Protein 4Q0W (pdb70)

Secondary structure (DSSP, 8-state):
--TTHHHHHGGG-EEEEGGGGTT-EEEEE-TTHHHHHHHH-B---BPTTHHHHHHHHHHHHHHHTT-EEEEEE--PPPHHHHHHHHHHHHHHHHHH-----HHHHHHHHHHHHHTT--EEE-SS-HHHHHHHHHHTTS-SEEE---THHHHTT--EEEESTTSSSSEEEEEEHHHHHHHH---HHHHHHHHHHH-BTTB---TT--HHHHHHHHHHHSSHHHHHHHHHHHHH-GGGGTT--HHHHHHHHHHHHTT----TTSS-HHHHHHHHS-------PPP------HHHHHHHHHHHH---HHHHHHHHHHH-/--TTHHHHHGGG-EEEEGGGGTT-EEEEE-TTHHHHT----HHHHHHHHHHHHHHHTT-EEEEEE--PPPHHHHHHHHTT-----HHHHHHHHHHHHHHHHHHTT--EEE-SS-HHHHHHHHHHTTS-SEEE---THHHHTT--SEEESTTSSSSEEEEE-HHHHHHHH---HHHHHHHHHHH-BTTB---TT--HHHHHHHHHHHSSHHHHHHHHHHH-----HHHHHHHHHHHHTT----TTSS-HHHHHHHHS-------PPP------HHHHHHHHHHHH---HHHHHHHHGGG---

Sequence (617 aa):
GVHSFWDIAGPTARPVRLESSLEDKKRMAVDASIWIYQFLKAVRDQNAVKNSHITTGFFRRICKLLYFGIRPVFVFDGGVPVLKRETIRQRKERRQGKREDEVTMDMIKEVQELLSRFGIPYITAPMEAEAQCAELLQLNLVDGIITDDSDVFLFGGTKIYKNMFHEKNYVEFYDAESILKLLGLDRKNMIELAQLLGSDYTNGLKGMGPVSSIEVIAEFGNLKNFKDWYNNGQFDKRKQETENKFEKDLRKKKLVNNEIILDDDFPSVMVYDAYMRPEVDHDTTPFVWGVPDLDMLRSFMKTQLGWPHEKSDEILIPLIGVHHSFWDIAGPTARRPVRLESLEDKRMAVDASIWIYQFLVKNSHITTGFFRRICKLLYFGIRPVVFVFDGGVPVLKRETIRQRKEKRDSDEVTMDMIKEVQELLSSRFGIPYITAPMEAEAQCAELLQLNLVDGIITDDSDVFLFGGTKIYKNMFHEKNYVEFYDAESILKLLGLDRKNMIELAQLLGSDYTNGLKGMGPVSSIEVIAEFGNLKNFKDWYNNGQETENKFEKDLRKKLVNNEIILDDDFPSVMVYDDAYMRPEVDHDTTPFVWGVPDLDMLRSFMKTQLGWPHEKSDEILIPLIRD

B-factor: mean 31.98, std 15.12, range [9.54, 102.6]

Organism: Saccharomyces cerevisiae (strain ATCC 204508 / S288c) (NCBI:txid559292)

Solvent-accessible surface area: 31614 Å² total; per-residue (Å²): 34,6,131,25,1,44,104,16,0,24,109,9,26,168,96,35,132,6,102,70,2,110,86,74,45,0,0,0,13,2,33,109,13,11,106,69,25,8,96,81,34,102,86,210,77,40,66,82,47,6,3,0,63,8,0,6,108,38,0,14,41,0,40,151,32,28,2,94,0,0,0,0,12,57,34,30,88,20,86,35,42,125,54,7,48,122,92,104,130,114,183,159,116,58,145,125,192,90,69,63,64,167,99,43,61,71,44,0,23,69,0,0,60,47,2,16,7,22,83,43,78,1,49,48,7,0,11,2,1,0,3,29,4,24,82,55,102,12,0,45,0,0,6,7,80,46,3,2,0,2,0,10,20,1,56,52,0,14,34,26,3,39,90,161,111,90,78,0,38,44,5,28,26,80,31,0,85,154,120,62,49,8,63,73,80,25,5,0,8,0,0,8,1,16,6,5,26,6,21,69,21,28,146,32,11,29,40,107,21,0,55,76,1,12,79,101,24,42,44,0,103,70,0,25,49,37,11,55,78,2,80,183,42,65,139,118,60,94,125,28,85,153,52,36,47,69,13,11,121,75,0,61,109,24,149,17,141,6,80,141,93,18,41,10,107,120,6,80,46,20,1,70,172,30,106,16,70,118,79,88,89,104,38,86,67,44,114,24,63,36,97,85,0,63,41,10,0,103,110,42,46,50,37,71,77,77,91,0,23,137,66,0,97,102,42,96,32,5,101,50,1,50,100,16,0,26,109,10,28,145,84,17,152,8,87,62,2,114,89,69,43,0,0,0,15,1,15,85,12,8,124,108,37,148,149,83,48,37,9,0,57,9,0,7,123,43,0,10,29,0,30,107,62,29,4,92,0,0,0,0,10,60,30,35,61,22,78,52,53,142,79,14,99,143,84,79,94,157,159,130,77,91,108,81,50,34,132,39,18,51,110,42,0,26,70,0,0,60,47,2,16,6,25,84,44,85,2,57,54,8,0,10,1,2,0,5,31,4,23,80,54,103,9,0,44,0,0,5,8,78,39,2,3,0,2,0,10,36,3,36,98,0,10,31,15,2,45,82,154,90,84,88,2,40,24,5,24,41,114,31,0,86,138,116,62,49,7,69,68,100,24,7,0,6,0,0,9,0,15,0,4,32,5,22,90,21,26,60,43,12,27,38,110,21,0,53,76,1,13,86,87,20,41,55,0,44,73,0,33,71,38,9,72,122,49,121,148,106,53,76,81,58,30,49,104,10,29,152,60,0,80,57,50,85,19,111,5,84,144,111,20,48,26,99,118,7,74,48,23,0,66,130,26,119,19,71,116,79,91,89,96,38,122,58,44,115,19,63,33,96,84,0,64,43,9,0,106,108,41,43,51,35,65,79,95,96,0,21,142,50,0,91,92,30,61,90,192

Nearest PDB structures (foldseek):
  4q0w-assembly1_B  TM=1.003E+00  e=3.981E-58  Saccharomyces cerevisiae S288C
  4q0z-assembly2_E  TM=9.589E-01  e=7.568E-49  Saccharomyces cerevisiae S288C
  4q10-assembly1_B  TM=9.599E-01  e=3.768E-48  Saccharomyces cerevisiae S288C
  4q0r-assembly2_B  TM=9.798E-01  e=1.067E-45  Saccharomyces cerevisiae S288C
  6tur-assembly1_AAA  TM=8.856E-01  e=1.796E-29  Homo sapiens

GO terms:
  GO:0000014 single-stranded DNA endonuclease activity (F, IDA)
  GO:0000112 nucleotide-excision repair factor 3 complex (C, IDA)
  GO:0006289 nucleotide-excision repair (P, IDA)
  GO:0006366 transcription by RNA polymerase II (P, IGI)
  GO:0006289 nucleotide-excision repair (P, IMP)
  GO:0005515 protein binding (F, IPI)

InterPro domains:
  IPR001044 XPG/Rad2 endonuclease, eukaryotes [PR00066] (54-77)
  IPR001044 XPG/Rad2 endonuclease, eukaryotes [PR00066] (219-244)
  IPR001044 XPG/Rad2 endonuclease, eukaryotes [TIGR00600] (1-1029)
  IPR006084 XPG/Rad2 endonuclease [PR00853] (24-38)
  IPR006084 XPG/Rad2 endonuclease [PR00853] (72-91)
  IPR006084 XPG/Rad2 endonuclease [PR00853] (779-796)
  IPR006084 XPG/Rad2 endonuclease [PR00853] (800-820)
  IPR006084 XPG/Rad2 endonuclease [PR00853] (854-869)
  IPR006085 XPG, N-terminal [PF00752] (1-97)
  IPR006085 XPG, N-terminal [SM00485] (1-98)
  IPR006086 XPG-I domain [PF00867] (783-864)
  IPR006086 XPG-I domain [SM00484] (780-849)
  IPR008918 Helix-hairpin-helix motif, class 2 [SM00279] (851-884)
  IPR019974 XPG conserved site [PS00841] (70-84)
  IPR019974 XPG conserved site [PS00842] (783-797)
  IPR029060 PIN-like domain superfamily [SSF88723] (2-864)
  IPR036279 5'-3' exonuclease, C-terminal domain superfamily [SSF47807] (849-1003)

Radius of gyration: 34.09 Å; Cα contacts (8 Å, |Δi|>4): 948; chains: 2; bounding box: 60×48×106 Å

Foldseek 3Di:
DFFCVCVLQVVLWDWAFLLVCAPFEEEEECACLQQCQQVVDDDCHGDALSSVVRLVVLVLSCLVSNYQYEYEYFAAADPLLVVAVVVVVVVVVVVPVSDDDPVSVVLSVVLCVLQQHHYDYWNGHRLLQRQLCVVLVLGVAYEDQDPLNVLSPRAWYWHPSPPPDRITIIGGQVSCCVVLVAHNQNVLQLCQQRPDSRHHHAPPRDPVNSSVLCVVQVGFVSVLCLQVVCVPVVVSVVPDDPNSVVVSVVCVVSVHDADPCTPPVVSSCCSHPPRGDNDSDHDDGDHNNLVVSQVSCCVRPVDHSVNVCVSCVVSD/DQFCVCVVQVVLWDWDFLLVQAQFEEEEECACQCVVQPLPLSSQVSLVVLVLLCLVSRYQYEYEYFAAEDPLLVVLVVVVVCVDDPVRVVVVSVVLSVVLCVLQQHHYDYWNHHRLLQSQLCVVLVLGVAYEDQDPLNVLSVHAQYWYPSPPPDRITITGGQVSCCVPLVDHSVLVLQLSQQRPDSRHHHAPPRHPVNSSVLCVVQVGFVSVLCLQVVVCDPDDPSSVVVNVVCVVRVPDQDPCVPPPVSSCCSHPPRGDNDNPRDDGDHNNLVVSLVSCCVRPVDHSVNSCVSCVVSDDD

Structure (mmCIF, N/CA/C/O backbone):
data_4Q0W
#
_entry.id   4Q0W
#
_cell.length_a   126.641
_cell.length_b   76.813
_cell.length_c   108.192
_cell.angle_alpha   90.00
_cell.angle_beta   90.00
_cell.angle_gamma   90.00
#
_symmetry.space_group_name_H-M   'P 21 21 2'
#
loop_
_entity.id
_entity.type
_entity.pdbx_description
1 polymer 'DNA repair protein RAD2'
2 polymer "DNA (5'-D(*TP*TP*TP*GP*AP*TP*CP*CP*GP*TP*CP*CP*AP*CP*CP*TP*TP*T)-3')"
3 polymer "DNA (5'-D(*TP*TP*AP*GP*GP*TP*GP*GP*AP*CP*GP*GP*AP*TP*CP*AP*TP*T)-3')"
4 non-polymer 'CALCIUM ION'
5 non-polymer 'POTASSIUM ION'
6 water water
#
loop_
_atom_site.group_PDB
_atom_site.id
_atom_site.type_symbol
_atom_site.label_atom_id
_atom_site.label_alt_id
_atom_site.label_comp_id
_atom_site.label_asym_id
_atom_site.label_entity_id
_atom_site.label_seq_id
_atom_site.pdbx_PDB_ins_code
_atom_site.Cartn_x
_atom_site.Cartn_y
_atom_site.Cartn_z
_atom_site.occupancy
_atom_site.B_iso_or_equiv
_atom_site.auth_seq_id
_atom_site.auth_comp_id
_atom_site.auth_asym_id
_atom_site.auth_atom_id
_atom_site.pdbx_PDB_model_num
ATOM 1 N N . GLY A 1 1 ? -20.213 23.440 -27.676 1.00 29.46 2 GLY A N 1
ATOM 2 C CA . GLY A 1 1 ? -19.923 24.471 -26.698 1.00 22.12 2 GLY A CA 1
ATOM 3 C C . GLY A 1 1 ? -19.579 23.923 -25.329 1.00 24.06 2 GLY A C 1
ATOM 4 O O . GLY A 1 1 ? -19.707 22.723 -25.069 1.00 20.17 2 GLY A O 1
ATOM 5 N N . VAL A 1 2 ? -19.130 24.810 -24.450 1.00 19.74 3 VAL A N 1
ATOM 6 C CA . VAL A 1 2 ? -18.884 24.440 -23.073 1.00 17.28 3 VAL A CA 1
ATOM 7 C C . VAL A 1 2 ? -20.105 24.827 -22.237 1.00 20.69 3 VAL A C 1
ATOM 8 O O . VAL A 1 2 ? -20.555 25.984 -22.264 1.00 18.12 3 VAL A O 1
ATOM 12 N N . HIS A 1 3 ? -20.633 23.869 -21.484 1.00 15.42 4 HIS A N 1
ATOM 13 C CA . HIS A 1 3 ? -21.863 24.106 -20.727 1.00 22.60 4 HIS A CA 1
ATOM 14 C C . HIS A 1 3 ? -21.729 25.265 -19.732 1.00 23.03 4 HIS A C 1
ATOM 15 O O . HIS A 1 3 ? -20.777 25.294 -18.945 1.00 19.24 4 HIS A O 1
ATOM 22 N N . SER A 1 4 ? -22.675 26.210 -19.780 1.00 17.98 5 SER A N 1
ATOM 23 C CA . SER A 1 4 ? -22.702 27.375 -18.881 1.00 19.56 5 SER A CA 1
ATOM 24 C C . SER A 1 4 ? -21.606 28.397 -19.158 1.00 19.73 5 SER A C 1
ATOM 25 O O . SER A 1 4 ? -21.477 29.392 -18.430 1.00 21.25 5 SER A O 1
ATOM 28 N N . PHE A 1 5 ? -20.800 28.166 -20.181 1.00 14.97 6 PHE A N 1
ATOM 29 C CA . PHE A 1 5 ? -19.681 29.060 -20.407 1.00 21.51 6 PHE A CA 1
ATOM 30 C C . PHE A 1 5 ? -20.099 30.501 -20.720 1.00 26.50 6 PHE A C 1
ATOM 31 O O . PHE A 1 5 ? -19.423 31.449 -20.312 1.00 24.44 6 PHE A O 1
ATOM 39 N N . TRP A 1 6 ? -21.199 30.667 -21.449 1.00 20.08 7 TRP A N 1
ATOM 40 C CA . TRP A 1 6 ? -21.658 32.009 -21.786 1.00 25.40 7 TRP A CA 1
ATOM 41 C C . TRP A 1 6 ? -22.122 32.746 -20.533 1.00 21.42 7 TRP A C 1
ATOM 42 O O . TRP A 1 6 ? -22.042 33.968 -20.472 1.00 24.44 7 TRP A O 1
ATOM 53 N N . ASP A 1 7 ? -22.582 32.000 -19.529 1.00 22.29 8 ASP A N 1
ATOM 54 C CA . ASP A 1 7 ? -22.925 32.594 -18.237 1.00 26.91 8 ASP A CA 1
ATOM 55 C C . ASP A 1 7 ? -21.685 33.191 -17.586 1.00 30.23 8 ASP A C 1
ATOM 56 O O . ASP A 1 7 ? -21.751 34.222 -16.912 1.00 29.87 8 ASP A O 1
ATOM 61 N N . ILE A 1 8 ? -20.548 32.536 -17.795 1.00 20.38 9 ILE A N 1
ATOM 62 C CA . ILE A 1 8 ? -19.293 33.010 -17.228 1.00 24.42 9 ILE A CA 1
ATOM 63 C C . ILE A 1 8 ? -18.709 34.163 -18.055 1.00 23.81 9 ILE A C 1
ATOM 64 O O . ILE A 1 8 ? -18.204 35.132 -17.496 1.00 21.15 9 ILE A O 1
ATOM 69 N N . ALA A 1 9 ? -18.788 34.070 -19.381 1.00 19.90 10 ALA A N 1
ATOM 70 C CA . ALA A 1 9 ? -18.181 35.096 -20.241 1.00 22.17 10 ALA A CA 1
ATOM 71 C C . ALA A 1 9 ? -19.083 36.320 -20.463 1.00 17.00 10 ALA A C 1
ATOM 72 O O . ALA A 1 9 ? -18.594 37.409 -20.795 1.00 15.38 10 ALA A O 1
ATOM 74 N N . GLY A 1 10 ? -20.391 36.122 -20.284 1.00 23.22 11 GLY A N 1
ATOM 75 C CA . GLY A 1 10 ? -21.402 37.149 -20.510 1.00 23.04 11 GLY A CA 1
ATOM 76 C C . GLY A 1 10 ? -21.051 38.563 -20.079 1.00 26.54 11 GLY A C 1
ATOM 77 O O . GLY A 1 10 ? -21.065 39.475 -20.909 1.00 29.14 11 GLY A O 1
ATOM 78 N N . PRO A 1 11 ? -20.707 38.757 -18.789 1.00 30.23 12 PRO A N 1
ATOM 79 C CA . PRO A 1 11 ? -20.451 40.124 -18.321 1.00 25.38 12 PRO A CA 1
ATOM 80 C C . PRO A 1 11 ? -19.269 40.796 -18.994 1.00 26.10 12 PRO A C 1
ATOM 81 O O . PRO A 1 11 ? -19.096 41.991 -18.783 1.00 25.86 12 PRO A O 1
ATOM 85 N N . THR A 1 12 ? -18.485 40.081 -19.800 1.00 19.46 13 THR A N 1
ATOM 86 C CA . THR A 1 12 ? -17.410 40.760 -20.523 1.00 19.28 13 THR A CA 1
ATOM 87 C C . THR A 1 12 ? -17.858 41.188 -21.922 1.00 19.12 13 THR A C 1
ATOM 88 O O . THR A 1 12 ? -17.082 41.779 -22.674 1.00 23.24 13 THR A O 1
ATOM 92 N N . ALA A 1 13 ? -19.095 40.857 -22.280 1.00 23.72 14 ALA A N 1
ATOM 93 C CA . ALA A 1 13 ? -19.581 41.143 -23.633 1.00 21.63 14 ALA A CA 1
ATOM 94 C C . ALA A 1 13 ? -19.712 42.644 -23.823 1.00 29.59 14 ALA A C 1
ATOM 95 O O . ALA A 1 13 ? -20.150 43.356 -22.913 1.00 25.04 14 ALA A O 1
ATOM 97 N N . ARG A 1 14 ? -19.359 43.112 -25.013 1.00 29.23 15 ARG A N 1
ATOM 98 C CA . ARG A 1 14 ? -19.550 44.512 -25.367 1.00 29.08 15 ARG A CA 1
ATOM 99 C C . ARG A 1 14 ? -20.458 44.638 -26.589 1.00 31.52 15 ARG A C 1
ATOM 100 O O . ARG A 1 14 ? -20.185 44.047 -27.640 1.00 27.63 15 ARG A O 1
ATOM 108 N N . PRO A 1 15 ? -21.554 45.398 -26.444 1.00 38.43 16 PRO A N 1
ATOM 109 C CA . PRO A 1 15 ? -22.512 45.618 -27.533 1.00 35.53 16 PRO A CA 1
ATOM 110 C C . PRO A 1 15 ? -21.848 46.372 -28.667 1.00 30.38 16 PRO A C 1
ATOM 111 O O . PRO A 1 15 ? -21.171 47.375 -28.435 1.00 32.51 16 PRO A O 1
ATOM 115 N N . VAL A 1 16 ? -22.028 45.883 -29.885 1.00 30.05 17 VAL A N 1
ATOM 116 C CA . VAL A 1 16 ? -21.429 46.506 -31.061 1.00 24.88 17 VAL A CA 1
ATOM 117 C C . VAL A 1 16 ? -22.492 46.663 -32.154 1.00 33.62 17 VAL A C 1
ATOM 118 O O . VAL A 1 16 ? -23.278 45.734 -32.405 1.00 25.85 17 VAL A O 1
ATOM 122 N N . ARG A 1 17 ? -22.528 47.839 -32.784 1.00 32.06 18 ARG A N 1
ATOM 123 C CA . ARG A 1 17 ? -23.504 48.124 -33.845 1.00 32.76 18 ARG A CA 1
ATOM 124 C C . ARG A 1 17 ? -23.162 47.430 -35.157 1.00 24.32 18 ARG A C 1
ATOM 125 O O . ARG A 1 17 ? -22.008 47.458 -35.609 1.00 24.59 18 ARG A O 1
ATOM 133 N N . LEU A 1 18 ? -24.171 46.838 -35.788 1.00 27.25 19 LEU A N 1
ATOM 134 C CA . LEU A 1 18 ? -23.957 46.132 -37.054 1.00 29.57 19 LEU A CA 1
ATOM 135 C C . LEU A 1 18 ? -23.295 47.045 -38.073 1.00 26.92 19 LEU A C 1
ATOM 136 O O . LEU A 1 18 ? -22.444 46.609 -38.846 1.00 28.31 19 LEU A O 1
ATOM 141 N N . GLU A 1 19 ? -23.660 48.326 -38.037 1.00 26.13 20 GLU A N 1
ATOM 142 C CA . GLU A 1 19 ? -23.067 49.343 -38.911 1.00 25.77 20 GLU A CA 1
ATOM 143 C C . GLU A 1 19 ? -21.535 49.452 -38.826 1.00 35.95 20 GLU A C 1
ATOM 144 O O . GLU A 1 19 ? -20.873 49.822 -39.808 1.00 36.81 20 GLU A O 1
ATOM 150 N N . SER A 1 20 ? -20.969 49.128 -37.664 1.00 30.68 21 SER A N 1
ATOM 151 C CA A SER A 1 20 ? -19.530 49.254 -37.437 0.39 34.45 21 SER A CA 1
ATOM 152 C CA B SER A 1 20 ? -19.526 49.278 -37.469 0.61 34.48 21 SER A CA 1
ATOM 153 C C . SER A 1 20 ? -18.722 48.169 -38.145 1.00 36.51 21 SER A C 1
ATOM 154 O O . SER A 1 20 ? -17.511 48.304 -38.344 1.00 34.46 21 SER A O 1
ATOM 159 N N . LEU A 1 21 ? -19.393 47.084 -38.515 1.00 34.59 22 LEU A N 1
ATOM 160 C CA . LEU A 1 21 ? -18.698 45.929 -39.078 1.00 32.34 22 LEU A CA 1
ATOM 161 C C . LEU A 1 21 ? -18.414 46.063 -40.574 1.00 35.61 22 LEU A C 1
ATOM 162 O O . LEU A 1 21 ? -17.932 45.120 -41.212 1.00 27.20 22 LEU A O 1
ATOM 167 N N . GLU A 1 22 ? -18.708 47.239 -41.128 1.00 36.63 23 GLU A N 1
ATOM 168 C CA . GLU A 1 22 ? -18.536 47.471 -42.556 1.00 32.07 23 GLU A CA 1
ATOM 169 C C . GLU A 1 22 ? -17.120 47.146 -43.006 1.00 30.50 23 GLU A C 1
ATOM 170 O O . GLU A 1 22 ? -16.162 47.580 -42.373 1.00 28.81 23 GLU A O 1
ATOM 176 N N . ASP A 1 23 ? -17.015 46.359 -44.082 1.00 24.46 24 ASP A N 1
ATOM 177 C CA . ASP A 1 23 ? -15.740 45.902 -44.657 1.00 26.60 24 ASP A CA 1
ATOM 178 C C . ASP A 1 23 ? -14.971 44.856 -43.842 1.00 31.89 24 ASP A C 1
ATOM 179 O O . ASP A 1 23 ? -13.919 44.379 -44.285 1.00 28.71 24 ASP A O 1
ATOM 184 N N . LYS A 1 24 ? -15.475 44.489 -42.666 1.00 28.53 25 LYS A N 1
ATOM 185 C CA A LYS A 1 24 ? -14.839 43.436 -41.879 0.50 30.86 25 LYS A CA 1
ATOM 186 C CA B LYS A 1 24 ? -14.832 43.435 -41.888 0.50 30.86 25 LYS A CA 1
ATOM 187 C C . LYS A 1 24 ? -14.901 42.101 -42.616 1.00 28.24 25 LYS A C 1
ATOM 188 O O . LYS A 1 24 ? -15.947 41.736 -43.157 1.00 25.00 25 LYS A O 1
ATOM 199 N N . ARG A 1 25 ? -13.777 41.385 -42.646 1.00 22.83 26 ARG A N 1
ATOM 200 C CA . ARG A 1 25 ? -13.765 40.005 -43.129 1.00 24.22 26 ARG A CA 1
ATOM 201 C C . ARG A 1 25 ? -14.179 39.156 -41.932 1.00 26.82 26 ARG A C 1
ATOM 202 O O . ARG A 1 25 ? -13.578 39.268 -40.857 1.00 24.08 26 ARG A O 1
ATOM 210 N N . MET A 1 26 ? -15.204 38.322 -42.097 1.00 19.62 27 MET A N 1
ATOM 211 C CA . MET A 1 26 ? -15.745 37.561 -40.972 1.00 21.20 27 MET A CA 1
ATOM 212 C C . MET A 1 26 ? -15.870 36.083 -41.312 1.00 22.88 27 MET A C 1
ATOM 213 O O . MET A 1 26 ? -16.527 35.720 -42.294 1.00 21.03 27 MET A O 1
ATOM 218 N N . ALA A 1 27 ? -15.238 35.221 -40.520 1.00 18.64 28 ALA A N 1
ATOM 219 C CA . ALA A 1 27 ? -15.463 33.789 -40.688 1.00 16.23 28 ALA A CA 1
ATOM 220 C C . ALA A 1 27 ? -16.865 33.483 -40.176 1.00 19.49 28 ALA A C 1
ATOM 221 O O . ALA A 1 27 ? -17.193 33.792 -39.021 1.00 21.67 28 ALA A O 1
ATOM 223 N N . VAL A 1 28 ? -17.711 32.906 -41.022 1.00 17.05 29 VAL A N 1
ATOM 224 C CA . VAL A 1 28 ? -19.055 32.562 -40.561 1.00 16.32 29 VAL A CA 1
ATOM 225 C C . VAL A 1 28 ? -19.119 31.075 -40.271 1.00 19.79 29 VAL A C 1
ATOM 226 O O . VAL A 1 28 ? -18.894 30.249 -41.166 1.00 17.24 29 VAL A O 1
ATOM 230 N N . ASP A 1 29 ? -19.394 30.738 -39.015 1.00 19.46 30 ASP A N 1
ATOM 231 C CA . ASP A 1 29 ? -19.527 29.337 -38.613 1.00 21.08 30 ASP A CA 1
ATOM 232 C C . ASP A 1 29 ? -20.946 28.900 -38.948 1.00 18.70 30 ASP A C 1
ATOM 233 O O . ASP A 1 29 ? -21.887 29.186 -38.208 1.00 20.65 30 ASP A O 1
ATOM 238 N N . ALA A 1 30 ? -21.108 28.198 -40.064 1.00 19.20 31 ALA A N 1
ATOM 239 C CA . ALA A 1 30 ? -22.449 27.872 -40.526 1.00 19.08 31 ALA A CA 1
ATOM 240 C C . ALA A 1 30 ? -22.753 26.400 -40.321 1.00 23.00 31 ALA A C 1
ATOM 241 O O . ALA A 1 30 ? -23.679 25.869 -40.929 1.00 22.11 31 ALA A O 1
ATOM 243 N N . SER A 1 31 ? -21.976 25.766 -39.443 1.00 22.81 32 SER A N 1
ATOM 244 C CA . SER A 1 31 ? -22.015 24.316 -39.226 1.00 26.01 32 SER A CA 1
ATOM 245 C C . SER A 1 31 ? -23.376 23.738 -38.802 1.00 27.14 32 SER A C 1
ATOM 246 O O . SER A 1 31 ? -23.688 22.591 -39.130 1.00 34.95 32 SER A O 1
ATOM 249 N N . ILE A 1 32 ? -24.179 24.504 -38.068 1.00 21.23 33 ILE A N 1
ATOM 250 C CA . ILE A 1 32 ? -25.471 23.982 -37.612 1.00 29.05 33 ILE A CA 1
ATOM 251 C C . ILE A 1 32 ? -26.686 24.752 -38.150 1.00 29.83 33 ILE A C 1
ATOM 252 O O . ILE A 1 32 ? -27.822 24.505 -37.734 1.00 29.22 33 ILE A O 1
ATOM 257 N N . TRP A 1 33 ? -26.451 25.681 -39.070 1.00 26.90 34 TRP A N 1
ATOM 258 C CA . TRP A 1 33 ? -27.543 26.466 -39.653 1.00 23.88 34 TRP A CA 1
ATOM 259 C C . TRP A 1 33 ? -28.641 25.600 -40.294 1.00 22.85 34 TRP A C 1
ATOM 260 O O . TRP A 1 33 ? -29.836 25.822 -40.060 1.00 19.84 34 TRP A O 1
ATOM 271 N N . ILE A 1 34 ? -28.247 24.620 -41.103 1.00 20.93 35 ILE A N 1
ATOM 272 C CA . ILE A 1 34 ? -29.257 23.834 -41.823 1.00 30.95 35 ILE A CA 1
ATOM 273 C C . ILE A 1 34 ? -30.186 23.131 -40.839 1.00 35.62 35 ILE A C 1
ATOM 274 O O . ILE A 1 34 ? -31.409 23.298 -40.906 1.00 30.86 35 ILE A O 1
ATOM 279 N N . TYR A 1 35 ? -29.600 22.375 -39.911 1.00 30.42 36 TYR A N 1
ATOM 280 C CA . TYR A 1 35 ? -30.381 21.630 -38.931 1.00 37.69 36 TYR A CA 1
ATOM 281 C C . TYR A 1 35 ? -31.258 22.569 -38.130 1.00 37.61 36 TYR A C 1
ATOM 282 O O . TYR A 1 35 ? -32.403 22.247 -37.808 1.00 40.48 36 TYR A O 1
ATOM 291 N N . GLN A 1 36 ? -30.711 23.741 -37.830 1.00 33.50 37 GLN A N 1
ATOM 292 C CA . GLN A 1 36 ? -31.413 24.758 -37.066 1.00 33.73 37 GLN A CA 1
ATOM 293 C C . GLN A 1 36 ? -32.647 25.288 -37.805 1.00 39.87 37 GLN A C 1
ATOM 294 O O . GLN A 1 36 ? -33.715 25.447 -37.211 1.00 43.16 37 GLN A O 1
ATOM 300 N N . PHE A 1 37 ? -32.497 25.563 -39.097 1.00 33.82 38 PHE A N 1
ATOM 301 C CA . PHE A 1 37 ? -33.612 26.050 -39.903 1.00 34.77 38 PHE A CA 1
ATOM 302 C C . PHE A 1 37 ? -34.683 24.973 -40.068 1.00 39.85 38 PHE A C 1
ATOM 303 O O . PHE A 1 37 ? -35.878 25.271 -40.088 1.00 43.28 38 PHE A O 1
ATOM 311 N N . LEU A 1 38 ? -34.241 23.724 -40.193 1.00 42.21 39 LEU A N 1
ATOM 312 C CA . LEU A 1 38 ? -35.140 22.570 -40.224 1.00 49.73 39 LEU A CA 1
ATOM 313 C C . LEU A 1 38 ? -36.044 22.523 -38.998 1.00 52.27 39 LEU A C 1
ATOM 314 O O . LEU A 1 38 ? -37.250 22.307 -39.117 1.00 57.89 39 LEU A O 1
ATOM 319 N N . LYS A 1 39 ? -35.454 22.728 -37.823 1.00 49.52 40 LYS A N 1
ATOM 320 C CA . LYS A 1 39 ? -36.185 22.621 -36.565 1.00 52.43 40 LYS A CA 1
ATOM 321 C C . LYS A 1 39 ? -36.937 23.897 -36.196 1.00 56.47 40 LYS A C 1
ATOM 322 O O . LYS A 1 39 ? -37.967 23.843 -35.523 1.00 56.72 40 LYS A O 1
ATOM 328 N N . ALA A 1 40 ? -36.426 25.042 -36.638 1.00 47.61 41 ALA A N 1
ATOM 329 C CA . ALA A 1 40 ? -37.007 26.328 -36.257 1.00 54.48 41 ALA A CA 1
ATOM 330 C C . ALA A 1 40 ? -38.167 26.757 -37.152 1.00 62.06 41 ALA A C 1
ATOM 331 O O . ALA A 1 40 ? -38.960 27.620 -36.768 1.00 62.40 41 ALA A O 1
ATOM 333 N N . VAL A 1 41 ? -38.255 26.166 -38.341 1.00 68.36 42 VAL A N 1
ATOM 334 C CA . VAL A 1 41 ? -39.268 26.563 -39.321 1.00 74.57 42 VAL A CA 1
ATOM 335 C C . VAL A 1 41 ? -40.165 25.392 -39.731 1.00 75.59 42 VAL A C 1
ATOM 336 O O . VAL A 1 41 ? -39.734 24.490 -40.462 1.00 73.00 42 VAL A O 1
ATOM 338 N N . ARG A 1 42 ? -41.415 25.423 -39.266 1.00 76.04 43 ARG A N 1
ATOM 339 C CA . ARG A 1 42 ? -42.393 24.378 -39.580 1.00 81.11 43 ARG A CA 1
ATOM 340 C C . ARG A 1 42 ? -43.811 24.905 -39.818 1.00 83.34 43 ARG A C 1
ATOM 341 O O . ARG A 1 42 ? -44.110 26.070 -39.544 1.00 82.68 43 ARG A O 1
ATOM 349 N N . ASP A 1 43 ? -44.676 24.027 -40.324 1.00 87.23 44 ASP A N 1
ATOM 350 C CA . ASP A 1 43 ? -46.050 24.379 -40.683 1.00 90.83 44 ASP A CA 1
ATOM 351 C C . ASP A 1 43 ? -47.038 24.139 -39.538 1.00 93.92 44 ASP A C 1
ATOM 352 O O . ASP A 1 43 ? -47.014 24.836 -38.520 1.00 85.43 44 ASP A O 1
ATOM 357 N N . GLN A 1 44 ? -47.910 23.152 -39.730 1.00 100.93 45 GLN A N 1
ATOM 358 C CA . GLN A 1 44 ? -48.871 22.728 -38.718 1.00 102.60 45 GLN A CA 1
ATOM 359 C C . GLN A 1 44 ? -48.976 21.206 -38.676 1.00 96.70 45 GLN A C 1
ATOM 360 O O . GLN A 1 44 ? -49.498 20.584 -39.602 1.00 92.03 45 GLN A O 1
ATOM 366 N N . ASN A 1 47 ? -44.489 20.211 -38.967 1.00 84.98 48 ASN A N 1
ATOM 367 C CA . ASN A 1 47 ? -43.558 19.581 -39.900 1.00 85.80 48 ASN A CA 1
ATOM 368 C C . ASN A 1 47 ? -42.749 20.610 -40.691 1.00 84.86 48 ASN A C 1
ATOM 369 O O . ASN A 1 47 ? -43.253 21.680 -41.024 1.00 83.77 48 ASN A O 1
ATOM 371 N N . ALA A 1 48 ? -41.497 20.274 -40.990 1.00 83.64 49 ALA A N 1
ATOM 372 C CA . ALA A 1 48 ? -40.568 21.189 -41.658 1.00 77.47 49 ALA A CA 1
ATOM 373 C C . ALA A 1 48 ? -41.120 21.784 -42.956 1.00 79.21 49 ALA A C 1
ATOM 374 O O . ALA A 1 48 ? -41.544 21.045 -43.846 1.00 86.70 49 ALA A O 1
ATOM 376 N N . VAL A 1 49 ? -41.124 23.114 -43.061 1.00 74.99 50 VAL A N 1
ATOM 377 C CA . VAL A 1 49 ? -41.472 23.769 -44.326 1.00 71.05 50 VAL A CA 1
ATOM 378 C C . VAL A 1 49 ? -40.354 23.543 -45.349 1.00 62.95 50 VAL A C 1
ATOM 379 O O . VAL A 1 49 ? -39.176 23.475 -44.983 1.00 62.35 50 VAL A O 1
ATOM 383 N N . LYS A 1 50 ? -40.737 23.399 -46.619 1.00 59.51 51 LYS A N 1
ATOM 384 C CA . LYS A 1 50 ? -39.807 23.052 -47.697 1.00 59.49 51 LYS A CA 1
ATOM 385 C C . LYS A 1 50 ? -38.701 24.084 -47.948 1.00 47.33 51 LYS A C 1
ATOM 386 O O . LYS A 1 50 ? -38.953 25.294 -47.976 1.00 44.57 51 LYS A O 1
ATOM 388 N N . ASN A 1 51 ? -37.482 23.578 -48.132 1.00 38.92 52 ASN A N 1
ATOM 389 C CA . ASN A 1 51 ? -36.312 24.393 -48.446 1.00 40.22 52 ASN A CA 1
ATOM 390 C C . ASN A 1 51 ? -36.052 25.565 -47.485 1.00 31.51 52 ASN A C 1
ATOM 391 O O . ASN A 1 51 ? -35.494 26.590 -47.879 1.00 32.67 52 ASN A O 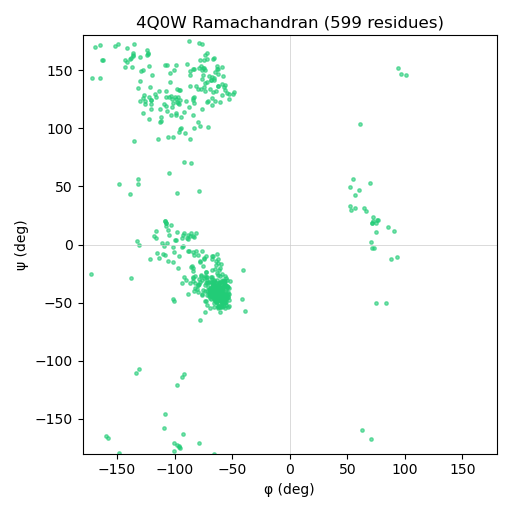1
ATOM 396 N N . SER A 1 52 ? -36.448 25.402 -46.227 1.00 32.35 53 SER A N 1
ATOM 397 C CA . SER A 1 52 ? -36.211 26.414 -45.198 1.00 29.78 53 SER A CA 1
ATOM 398 C C . SER A 1 52 ? -34.722 26.705 -45.029 1.00 28.16 53 SER A C 1
ATOM 399 O O . SER A 1 52 ? -34.340 27.791 -44.578 1.00 28.74 53 SER A O 1
ATOM 402 N N . HIS A 1 53 ? -33.882 25.733 -45.378 1.00 22.81 54 HIS A N 1
ATOM 403 C CA . HIS A 1 53 ? -32.441 25.954 -45.348 1.00 29.95 54 HIS A CA 1
ATOM 404 C C . HIS A 1 53 ? -32.020 26.997 -46.385 1.00 29.30 54 HIS A C 1
ATOM 405 O O . HIS A 1 53 ? -31.074 27.758 -46.159 1.00 25.86 54 HIS A O 1
ATOM 412 N N . ILE A 1 54 ? -32.717 27.027 -47.520 1.00 27.92 55 ILE A N 1
ATOM 413 C CA . ILE A 1 54 ? -32.433 28.023 -48.550 1.00 27.03 55 ILE A CA 1
ATOM 414 C C . ILE A 1 54 ? -32.925 29.392 -48.100 1.00 23.21 55 ILE A C 1
ATOM 415 O O . ILE A 1 54 ? -32.193 30.376 -48.177 1.00 22.27 55 ILE A O 1
ATOM 420 N N . THR A 1 55 ? -34.169 29.446 -47.632 1.00 20.57 56 THR A N 1
ATOM 421 C CA A THR A 1 55 ? -34.747 30.683 -47.127 0.24 25.53 56 THR A CA 1
ATOM 422 C CA B THR A 1 55 ? -34.749 30.686 -47.133 0.76 25.44 56 THR A CA 1
ATOM 423 C C . THR A 1 55 ? -33.885 31.252 -46.001 1.00 29.10 56 THR A C 1
ATOM 424 O O . THR A 1 55 ? -33.574 32.446 -45.978 1.00 23.51 56 THR A O 1
ATOM 431 N N . GLY A 1 56 ? -33.488 30.378 -45.077 1.00 28.46 57 GLY A N 1
ATOM 432 C CA . GLY A 1 56 ? -32.689 30.767 -43.926 1.00 28.01 57 GLY A CA 1
ATOM 433 C C . GLY A 1 56 ? -31.337 31.321 -44.324 1.00 19.78 57 GLY A C 1
ATOM 434 O O . GLY A 1 56 ? -30.970 32.418 -43.906 1.00 22.16 57 GLY A O 1
ATOM 435 N N . PHE A 1 57 ? -30.589 30.563 -45.124 1.00 20.45 58 PHE A N 1
ATOM 436 C CA . PHE A 1 57 ? -29.289 31.027 -45.591 1.00 23.51 58 PHE A CA 1
ATOM 437 C C . PHE A 1 57 ? -29.403 32.337 -46.361 1.00 27.15 58 PHE A C 1
ATOM 438 O O . PHE A 1 57 ? -28.605 33.254 -46.131 1.00 19.07 58 PHE A O 1
ATOM 446 N N . PHE A 1 58 ? -30.389 32.433 -47.259 1.00 20.19 59 PHE A N 1
ATOM 447 C CA . PHE A 1 58 ? -30.543 33.641 -48.077 1.00 24.21 59 PHE A CA 1
ATOM 448 C C . PHE A 1 58 ? -30.714 34.904 -47.215 1.00 18.12 59 PHE A C 1
ATOM 449 O O . PHE A 1 58 ? -30.063 35.924 -47.450 1.00 22.79 59 PHE A O 1
ATOM 457 N N . ARG A 1 59 ? -31.598 34.824 -46.229 1.00 21.78 60 ARG A N 1
ATOM 458 C CA . ARG A 1 59 ? -31.872 35.941 -45.336 1.00 23.61 60 ARG A CA 1
ATOM 459 C C . ARG A 1 59 ? -30.642 36.378 -44.522 1.00 27.84 60 ARG A C 1
ATOM 460 O O . ARG A 1 59 ? -30.402 37.581 -44.320 1.00 23.13 60 ARG A O 1
ATOM 464 N N . ARG A 1 60 ? -29.869 35.408 -44.041 1.00 22.05 61 ARG A N 1
ATOM 465 C CA . ARG A 1 60 ? -28.676 35.736 -43.263 1.00 22.65 61 ARG A CA 1
ATOM 466 C C . ARG A 1 60 ? -27.574 36.323 -44.141 1.00 22.02 61 ARG A C 1
ATOM 467 O O . ARG A 1 60 ? -26.887 37.261 -43.740 1.00 18.34 61 ARG A O 1
ATOM 475 N N . ILE A 1 61 ? -27.413 35.774 -45.343 1.00 18.92 62 ILE A N 1
ATOM 476 C CA . ILE A 1 61 ? -26.418 36.286 -46.287 1.00 17.30 62 ILE A CA 1
ATOM 477 C C . ILE A 1 61 ? -26.722 37.751 -46.617 1.00 21.68 62 ILE A C 1
ATOM 478 O O . ILE A 1 61 ? -25.820 38.594 -46.675 1.00 21.36 62 ILE A O 1
ATOM 483 N N . CYS A 1 62 ? -27.999 38.052 -46.824 1.00 19.95 63 CYS A N 1
ATOM 484 C CA . CYS A 1 62 ? -28.401 39.407 -47.167 1.00 24.58 63 CYS A CA 1
ATOM 485 C C . CYS A 1 62 ? -28.109 40.370 -46.010 1.00 24.20 63 CYS A C 1
ATOM 486 O O . CYS A 1 62 ? -27.690 41.498 -46.239 1.00 22.71 63 CYS A O 1
ATOM 489 N N . LYS A 1 63 ? -28.319 39.919 -44.775 1.00 24.02 64 LYS A N 1
ATOM 490 C CA . LYS A 1 63 ? -28.046 40.763 -43.612 1.00 25.01 64 LYS A CA 1
ATOM 491 C C . LYS A 1 63 ? -26.560 41.121 -43.566 1.00 24.88 64 LYS A C 1
ATOM 492 O O . LYS A 1 63 ? -26.206 42.291 -43.429 1.00 23.63 64 LYS A O 1
ATOM 498 N N . LEU A 1 64 ? -25.699 40.114 -43.726 1.00 20.99 65 LEU A N 1
ATOM 499 C CA . LEU A 1 64 ? -24.254 40.334 -43.767 1.00 22.85 65 LEU A CA 1
ATOM 500 C C . LEU A 1 64 ? -23.871 41.313 -44.882 1.00 24.13 65 LEU A C 1
ATOM 501 O O . LEU A 1 64 ? -23.096 42.252 -44.663 1.00 21.42 65 LEU A O 1
ATOM 506 N N . LEU A 1 65 ? -24.419 41.100 -46.074 1.00 20.04 66 LEU A N 1
ATOM 507 C CA . LEU A 1 65 ? -24.058 41.933 -47.209 1.00 21.47 66 LEU A CA 1
ATOM 508 C C . LEU A 1 65 ? -24.586 43.352 -47.032 1.00 22.58 66 LEU A C 1
ATOM 509 O O . LEU A 1 65 ? -23.921 44.324 -47.413 1.00 21.56 66 LEU A O 1
ATOM 514 N N . TYR A 1 66 ? -25.770 43.462 -46.440 1.00 18.41 67 TYR A N 1
ATOM 515 C CA . TYR A 1 66 ? -26.370 44.753 -46.144 1.00 23.62 67 TYR A CA 1
ATOM 516 C C . TYR A 1 66 ? -25.460 45.664 -45.316 1.00 31.92 67 TYR A C 1
ATOM 517 O O . TYR A 1 66 ? -25.466 46.880 -45.499 1.00 24.22 67 TYR A O 1
ATOM 526 N N . PHE A 1 67 ? -24.706 45.087 -44.383 1.00 23.41 68 PHE A N 1
ATOM 527 C CA . PHE A 1 67 ? -23.837 45.904 -43.539 1.00 25.04 68 PHE A CA 1
ATOM 528 C C . PHE A 1 67 ? -22.414 45.902 -44.070 1.00 27.77 68 PHE A C 1
ATOM 529 O O . PHE A 1 67 ? -21.488 46.362 -43.398 1.00 31.60 68 PHE A O 1
ATOM 537 N N . GLY A 1 68 ? -22.244 45.380 -45.281 1.00 21.35 69 GLY A N 1
ATOM 538 C CA . GLY A 1 68 ? -20.958 45.435 -45.945 1.00 24.04 69 GLY A CA 1
ATOM 539 C C . GLY A 1 68 ? -19.933 44.460 -45.395 1.00 25.27 69 GLY A C 1
ATOM 540 O O . GLY A 1 68 ? -18.729 44.607 -45.636 1.00 24.86 69 GLY A O 1
ATOM 541 N N . ILE A 1 69 ? -20.402 43.448 -44.673 1.00 22.33 70 ILE A N 1
ATOM 542 C CA . ILE A 1 69 ? -19.496 42.421 -44.165 1.00 26.53 70 ILE A CA 1
ATOM 543 C C . ILE A 1 69 ? -19.016 41.531 -45.309 1.00 20.81 70 ILE A C 1
ATOM 544 O O . ILE A 1 69 ? -19.782 41.197 -46.222 1.00 22.35 70 ILE A O 1
ATOM 549 N N . ARG A 1 70 ? -17.738 41.172 -45.281 1.00 22.03 71 ARG A N 1
ATOM 550 C CA . ARG A 1 70 ? -17.188 40.235 -46.255 1.00 20.27 71 ARG A CA 1
ATOM 551 C C . ARG A 1 70 ? -17.056 38.844 -45.623 1.00 26.28 71 ARG A C 1
ATOM 552 O O . ARG A 1 70 ? -16.034 38.530 -44.996 1.00 24.66 71 ARG A O 1
ATOM 560 N N . PRO A 1 71 ? -18.092 38.001 -45.783 1.00 21.37 72 PRO A N 1
ATOM 561 C CA . PRO A 1 71 ? -18.079 36.733 -45.046 1.00 20.16 72 PRO A CA 1
ATOM 562 C C . PRO A 1 71 ? -17.269 35.646 -45.740 1.00 21.01 72 PRO A C 1
ATOM 563 O O . PRO A 1 71 ? -17.126 35.654 -46.959 1.00 22.21 72 PRO A O 1
ATOM 567 N N . VAL A 1 72 ? -16.716 34.729 -44.957 1.00 19.60 73 VAL A N 1
ATOM 568 C CA . VAL A 1 72 ? -16.317 33.449 -45.517 1.00 19.59 73 VAL A CA 1
ATOM 569 C C . VAL A 1 72 ? -16.966 32.341 -44.706 1.00 17.83 73 VAL A C 1
ATOM 570 O O . VAL A 1 72 ? -16.796 32.262 -43.488 1.00 18.40 73 VAL A O 1
ATOM 574 N N . PHE A 1 73 ? -17.764 31.529 -45.388 1.00 20.23 74 PHE A N 1
ATOM 575 C CA . PHE A 1 73 ? -18.557 30.514 -44.721 1.00 17.91 74 PHE A CA 1
ATOM 576 C C . PHE A 1 73 ? -17.712 29.282 -44.434 1.00 19.12 74 PHE A C 1
ATOM 577 O O . PHE A 1 73 ? -16.929 28.827 -45.279 1.00 18.94 74 PHE A O 1
ATOM 585 N N . VAL A 1 74 ? -17.867 28.742 -43.232 1.00 18.21 75 VAL A N 1
ATOM 586 C CA . VAL A 1 74 ? -17.117 27.546 -42.858 1.00 21.68 75 VAL A CA 1
ATOM 587 C C . VAL A 1 74 ? -18.084 26.440 -42.475 1.00 18.78 75 VAL A C 1
ATOM 588 O O . VAL A 1 74 ? -18.978 26.651 -41.638 1.00 18.03 75 VAL A O 1
ATOM 592 N N . PHE A 1 75 ? -17.916 25.276 -43.107 1.00 19.26 76 PHE A N 1
ATOM 593 C CA . PHE A 1 75 ? -18.736 24.104 -42.816 1.00 16.96 76 PHE A CA 1
ATOM 594 C C . PHE A 1 75 ? -17.935 23.031 -42.068 1.00 22.72 76 PHE A C 1
ATOM 595 O O . PHE A 1 75 ? -16.709 22.983 -42.182 1.00 22.53 76 PHE A O 1
ATOM 603 N N . ASP A 1 76 ? -18.625 22.185 -41.298 1.00 21.35 77 ASP A N 1
ATOM 604 C CA . ASP A 1 76 ? -17.977 21.047 -40.639 1.00 26.21 77 ASP A CA 1
ATOM 605 C C . ASP A 1 76 ? -17.523 20.011 -41.661 1.00 22.69 77 ASP A C 1
ATOM 606 O O . ASP A 1 76 ? -18.224 19.763 -42.649 1.00 26.98 77 ASP A O 1
ATOM 611 N N . GLY A 1 77 ? -16.360 19.409 -41.425 1.00 24.00 78 GLY A N 1
ATOM 612 C CA . GLY A 1 77 ? -16.008 18.160 -42.082 1.00 26.90 78 GLY A CA 1
ATOM 613 C C . GLY A 1 77 ? -16.412 17.024 -41.154 1.00 31.78 78 GLY A C 1
ATOM 614 O O . GLY A 1 77 ? -17.597 16.844 -40.853 1.00 37.57 78 GLY A O 1
ATOM 615 N N . GLY A 1 78 ? -15.434 16.284 -40.648 1.00 32.37 79 GLY A N 1
ATOM 616 C CA . GLY A 1 78 ? -15.747 15.159 -39.788 1.00 29.28 79 GLY A CA 1
ATOM 617 C C . GLY A 1 78 ? -16.104 15.513 -38.348 1.00 32.32 79 GLY A C 1
ATOM 618 O O . GLY A 1 78 ? -16.023 16.673 -37.918 1.00 29.05 79 GLY A O 1
ATOM 619 N N . VAL A 1 79 ? -16.521 14.496 -37.601 1.00 24.02 80 VAL A N 1
ATOM 620 C CA . VAL A 1 79 ? -16.698 14.620 -36.165 1.00 25.19 80 VAL A CA 1
ATOM 621 C C . VAL A 1 79 ? -15.475 13.975 -35.526 1.00 28.25 80 VAL A C 1
ATOM 622 O O . VAL A 1 79 ? -15.180 12.802 -35.789 1.00 24.83 80 VAL A O 1
ATOM 626 N N . PRO A 1 80 ? -14.734 14.747 -34.717 1.00 27.84 81 PRO A N 1
ATOM 627 C CA . PRO A 1 80 ? -13.539 14.201 -34.059 1.00 23.22 81 PRO A CA 1
ATOM 628 C C . PRO A 1 80 ? -13.899 12.995 -33.195 1.00 22.40 81 PRO A C 1
ATOM 629 O O . PRO A 1 80 ? -14.983 12.967 -32.624 1.00 21.56 81 PRO A O 1
ATOM 633 N N . VAL A 1 81 ? -13.011 12.008 -33.132 1.00 22.20 82 VAL A N 1
ATOM 634 C CA . VAL A 1 81 ? -13.263 10.779 -32.380 1.00 20.82 82 VAL A CA 1
ATOM 635 C C . VAL A 1 81 ? -13.655 11.076 -30.917 1.00 17.23 82 VAL A C 1
ATOM 636 O O . VAL A 1 81 ? -14.588 10.476 -30.379 1.00 18.34 82 VAL A O 1
ATOM 640 N N . LEU A 1 82 ? -12.957 12.016 -30.288 1.00 17.68 83 LEU A N 1
ATOM 641 C CA . LEU A 1 82 ? -13.199 12.327 -28.876 1.00 18.50 83 LEU A CA 1
ATOM 642 C C . LEU A 1 82 ? -14.636 12.823 -28.645 1.00 20.00 83 LEU A C 1
ATOM 643 O O . LEU A 1 82 ? -15.268 12.504 -27.629 1.00 18.18 83 LEU A O 1
ATOM 648 N N . LYS A 1 83 ? -15.145 13.601 -29.595 1.00 17.98 84 LYS A N 1
ATOM 649 C CA . LYS A 1 83 ? -16.536 14.048 -29.563 1.00 19.87 84 LYS A CA 1
ATOM 650 C C . LYS A 1 83 ? -17.517 12.879 -29.684 1.00 16.30 84 LYS A C 1
ATOM 651 O O . LYS A 1 83 ? -18.464 12.768 -28.905 1.00 16.40 84 LYS A O 1
ATOM 657 N N . ARG A 1 84 ? -17.288 12.000 -30.659 1.00 22.37 85 ARG A N 1
ATOM 658 C CA . ARG A 1 84 ? -18.173 10.851 -30.854 1.00 18.06 85 ARG A CA 1
ATOM 659 C C . ARG A 1 84 ? -18.206 10.011 -29.581 1.00 19.44 85 ARG A C 1
ATOM 660 O O . ARG A 1 84 ? -19.273 9.557 -29.143 1.00 17.86 85 ARG A O 1
ATOM 668 N N . GLU A 1 85 ? -17.040 9.842 -28.960 1.00 14.77 86 GLU A N 1
ATOM 669 C CA . GLU A 1 85 ? -16.953 9.037 -27.745 1.00 19.39 86 GLU A CA 1
ATOM 670 C C . GLU A 1 85 ? -17.664 9.706 -26.574 1.00 17.57 86 GLU A C 1
ATOM 671 O O . GLU A 1 85 ? -18.425 9.056 -25.853 1.00 21.00 86 GLU A O 1
ATOM 677 N N . THR A 1 86 ? -17.406 11.002 -26.382 1.00 20.54 87 THR A N 1
ATOM 678 C CA . THR A 1 86 ? -18.021 11.758 -25.285 1.00 20.69 87 THR A CA 1
ATOM 679 C C . THR A 1 86 ? -19.545 11.700 -25.360 1.00 17.41 87 THR A C 1
ATOM 680 O O . THR A 1 86 ? -20.226 11.364 -24.389 1.00 19.53 87 THR A O 1
ATOM 684 N N . ILE A 1 87 ? -20.074 12.053 -26.524 1.00 17.77 88 ILE A N 1
ATOM 685 C CA . ILE A 1 87 ? -21.514 12.107 -26.716 1.00 18.88 88 ILE A CA 1
ATOM 686 C C . ILE A 1 87 ? -22.179 10.740 -26.550 1.00 21.23 88 ILE A C 1
ATOM 687 O O . ILE A 1 87 ? -23.225 10.628 -25.895 1.00 20.66 88 ILE A O 1
ATOM 692 N N . ARG A 1 88 ? -21.590 9.701 -27.140 1.00 17.90 89 ARG A N 1
ATOM 693 C CA . ARG A 1 88 ? -22.194 8.375 -27.021 1.00 20.74 89 ARG A CA 1
ATOM 694 C C . ARG A 1 88 ? -22.197 7.925 -25.554 1.00 21.01 89 ARG A C 1
ATOM 695 O O . ARG A 1 88 ? -23.169 7.322 -25.085 1.00 18.83 89 ARG A O 1
ATOM 703 N N . GLN A 1 89 ? -21.131 8.241 -24.815 1.00 19.45 90 GLN A N 1
ATOM 704 C CA . GLN A 1 89 ? -21.075 7.850 -23.413 1.00 22.08 90 GLN A CA 1
ATOM 705 C C . GLN A 1 89 ? -22.113 8.621 -22.604 1.00 25.47 90 GLN A C 1
ATOM 706 O O . GLN A 1 89 ? -22.761 8.063 -21.710 1.00 21.84 90 GLN A O 1
ATOM 712 N N . ARG A 1 90 ? -22.284 9.898 -22.936 1.00 20.96 91 ARG A N 1
ATOM 713 C CA . ARG A 1 90 ? -23.293 10.717 -22.264 1.00 28.43 91 ARG A CA 1
ATOM 714 C C . ARG A 1 90 ? -24.670 10.057 -22.417 1.00 26.74 91 ARG A C 1
ATOM 715 O O . ARG A 1 90 ? -25.395 9.867 -21.438 1.00 30.96 91 ARG A O 1
ATOM 723 N N . LYS A 1 91 ? -25.001 9.664 -23.642 1.00 29.18 92 LYS A N 1
ATOM 724 C CA . LYS A 1 91 ? -26.294 9.043 -23.919 1.00 37.66 92 LYS A CA 1
ATOM 725 C C . LYS A 1 91 ? -26.437 7.699 -23.212 1.00 38.02 92 LYS A C 1
ATOM 726 O O . LYS A 1 91 ? -27.491 7.383 -22.657 1.00 36.64 92 LYS A O 1
ATOM 732 N N . GLU A 1 92 ? -25.365 6.918 -23.225 1.00 34.65 93 GLU A N 1
ATOM 733 C CA . GLU A 1 92 ? -25.392 5.593 -22.623 1.00 37.47 93 GLU A CA 1
ATOM 734 C C . GLU A 1 92 ? -25.721 5.676 -21.136 1.00 41.47 93 GLU A C 1
ATOM 735 O O . GLU A 1 92 ? -26.492 4.864 -20.617 1.00 44.83 93 GLU A O 1
ATOM 741 N N . ARG A 1 93 ? -25.162 6.679 -20.463 1.00 42.29 94 ARG A N 1
ATOM 742 C CA . ARG A 1 93 ? -25.352 6.846 -19.023 1.00 46.27 94 ARG A CA 1
ATOM 743 C C . ARG A 1 93 ? -26.715 7.432 -18.647 1.00 51.89 94 ARG A C 1
ATOM 744 O O . ARG A 1 93 ? -27.213 7.201 -17.544 1.00 58.48 94 ARG A O 1
ATOM 752 N N . ARG A 1 94 ? -27.309 8.199 -19.555 1.00 48.51 95 ARG A N 1
ATOM 753 C CA . ARG A 1 94 ? -28.649 8.728 -19.327 1.00 51.42 95 ARG A CA 1
ATOM 754 C C . ARG A 1 94 ? -29.671 7.615 -19.544 1.00 53.69 95 ARG A C 1
ATOM 755 O O . ARG A 1 94 ? -30.625 7.479 -18.777 1.00 58.59 95 ARG A O 1
ATOM 763 N N . GLN A 1 95 ? -29.461 6.829 -20.599 1.00 50.70 96 GLN A N 1
ATOM 764 C CA . GLN A 1 95 ? -30.251 5.627 -20.849 1.00 54.29 96 GLN A CA 1
ATOM 765 C C . GLN A 1 95 ? -30.137 4.689 -19.658 1.00 61.07 96 GLN A C 1
ATOM 766 O O . GLN A 1 95 ? -31.130 4.116 -19.202 1.00 62.82 96 GLN A O 1
ATOM 772 N N . GLY A 1 96 ? -28.912 4.542 -19.157 1.00 61.94 97 GLY A N 1
ATOM 773 C CA . GLY A 1 96 ? -28.652 3.740 -17.975 1.00 65.54 97 GLY A CA 1
ATOM 774 C C . GLY A 1 96 ? -29.000 4.484 -16.699 1.00 70.74 97 GLY A C 1
ATOM 775 O O . GLY A 1 96 ? -28.224 4.505 -15.741 1.00 76.17 97 GLY A O 1
ATOM 776 N N . LYS A 1 97 ? -30.173 5.109 -16.702 1.00 73.97 98 LYS A N 1
ATOM 777 C CA . LYS A 1 97 ? -30.717 5.783 -15.534 1.00 75.96 98 LYS A CA 1
ATOM 778 C C . LYS A 1 97 ? -32.201 5.431 -15.488 1.00 78.12 98 LYS A C 1
ATOM 779 O O . LYS A 1 97 ? -32.808 5.361 -14.416 1.00 78.65 98 LYS A O 1
ATOM 785 N N . ARG A 1 98 ? -32.767 5.191 -16.670 1.00 75.51 99 ARG A N 1
ATOM 786 C CA . ARG A 1 98 ? -34.186 4.873 -16.818 1.00 80.83 99 ARG A CA 1
ATOM 787 C C . ARG A 1 98 ? -34.436 3.395 -17.151 1.00 83.20 99 ARG A C 1
ATOM 788 O O . ARG A 1 98 ? -35.585 2.982 -17.331 1.00 87.44 99 ARG A O 1
ATOM 796 N N . GLU A 1 99 ? -33.371 2.602 -17.236 1.00 79.38 100 GLU A N 1
ATOM 797 C CA . GLU A 1 99 ? -33.512 1.195 -17.611 1.00 77.57 100 GLU A CA 1
ATOM 798 C C . GLU A 1 99 ? -33.265 0.268 -16.426 1.00 79.51 100 GLU A C 1
ATOM 799 O O . GLU A 1 99 ? -34.023 -0.674 -16.198 1.00 82.89 100 GLU A O 1
ATOM 805 N N . ASP A 1 144 ? -36.407 15.275 -41.018 1.00 72.23 765 ASP A N 1
ATOM 806 C CA . ASP A 1 144 ? -35.617 16.334 -40.395 1.00 65.77 765 ASP A CA 1
ATOM 807 C C . ASP A 1 144 ? -34.149 15.941 -40.222 1.00 63.84 765 ASP A C 1
ATOM 808 O O . ASP A 1 144 ? -33.604 16.021 -39.119 1.00 66.47 765 ASP A O 1
ATOM 813 N N . GLU A 1 145 ? -33.515 15.513 -41.308 1.00 55.17 766 GLU A N 1
ATOM 814 C CA . GLU A 1 145 ? -32.084 15.228 -41.290 1.00 52.46 766 GLU A CA 1
ATOM 815 C C . GLU A 1 145 ? -31.374 16.085 -42.336 1.00 52.20 766 GLU A C 1
ATOM 816 O O . GLU A 1 145 ? -31.983 16.496 -43.329 1.00 48.60 766 GLU A O 1
ATOM 818 N N . VAL A 1 146 ? -30.091 16.357 -42.111 1.00 45.77 767 VAL A N 1
ATOM 819 C CA . VAL A 1 146 ? -29.317 17.153 -43.056 1.00 52.02 767 VAL A CA 1
ATOM 820 C C . VAL A 1 146 ? -28.785 16.284 -44.184 1.00 47.24 767 VAL A C 1
ATOM 821 O O . VAL A 1 146 ? -27.905 15.451 -43.977 1.00 46.93 767 VAL A O 1
ATOM 825 N N . THR A 1 147 ? -29.313 16.494 -45.381 1.00 39.58 768 THR A N 1
ATOM 826 C CA . THR A 1 147 ? -28.895 15.706 -46.533 1.00 43.53 768 THR A CA 1
ATOM 827 C C . THR A 1 147 ? -27.711 16.357 -47.246 1.00 44.92 768 THR A C 1
ATOM 828 O O . THR A 1 147 ? -27.503 17.570 -47.156 1.00 41.33 768 THR A O 1
ATOM 832 N N . MET A 1 148 ? -26.937 15.540 -47.950 1.00 45.89 769 MET A N 1
ATOM 833 C CA . MET A 1 148 ? -25.809 16.020 -48.739 1.00 43.22 769 MET A CA 1
ATOM 834 C C . MET A 1 148 ? -26.246 17.072 -49.771 1.00 40.45 769 MET A C 1
ATOM 835 O O . MET A 1 148 ? -25.488 17.985 -50.096 1.00 33.10 769 MET A O 1
ATOM 840 N N . ASP A 1 149 ? -27.470 16.947 -50.275 1.00 38.35 770 ASP A N 1
ATOM 841 C CA . ASP A 1 149 ? -27.978 17.881 -51.275 1.00 45.40 770 ASP A CA 1
ATOM 842 C C . ASP A 1 149 ? -28.317 19.243 -50.669 1.00 38.34 770 ASP A C 1
ATOM 843 O O . ASP A 1 149 ? -28.156 20.280 -51.321 1.00 36.78 770 ASP A O 1
ATOM 848 N N . MET A 1 150 ? -28.803 19.241 -49.433 1.00 33.77 771 MET A N 1
ATOM 849 C CA . MET A 1 150 ? -29.072 20.497 -48.746 1.00 39.99 771 MET A CA 1
ATOM 850 C C . MET A 1 150 ? -27.786 21.302 -48.640 1.00 34.65 771 MET A C 1
ATOM 851 O O . MET A 1 150 ? -27.780 22.515 -48.877 1.00 30.31 771 MET A O 1
ATOM 856 N N . ILE A 1 151 ? -26.697 20.606 -48.318 1.00 28.84 772 ILE A N 1
ATOM 857 C CA . ILE A 1 151 ? -25.381 21.219 -48.189 1.00 29.61 772 ILE A CA 1
ATOM 858 C C . ILE A 1 151 ? -24.904 21.766 -49.527 1.00 30.80 772 ILE A C 1
ATOM 859 O O . ILE A 1 151 ? -24.466 22.915 -49.611 1.00 29.47 772 ILE A O 1
ATOM 864 N N . LYS A 1 152 ? -24.999 20.946 -50.572 1.00 32.24 773 LYS A N 1
ATOM 865 C CA . LYS A 1 152 ? -24.619 21.368 -51.918 1.00 31.16 773 LYS A CA 1
ATOM 866 C C . LYS A 1 152 ? -25.432 22.578 -52.370 1.00 24.75 773 LYS A C 1
ATOM 867 O O . LYS A 1 152 ? -24.906 23.473 -53.036 1.00 28.26 773 LYS A O 1
ATOM 870 N N . GLU A 1 153 ? -26.710 22.597 -52.000 1.00 21.65 774 GLU A N 1
ATOM 871 C CA . GLU A 1 153 ? -27.616 23.685 -52.357 1.00 26.98 774 GLU A CA 1
ATOM 872 C C . GLU A 1 153 ? -27.212 25.026 -51.745 1.00 29.96 774 GLU A C 1
ATOM 873 O O . GLU A 1 153 ? -27.157 26.048 -52.441 1.00 21.77 774 GLU A O 1
ATOM 879 N N . VAL A 1 154 ? -26.948 25.031 -50.442 1.00 22.45 775 VAL A N 1
ATOM 880 C CA . VAL A 1 154 ? -26.578 26.279 -49.785 1.00 22.65 775 VAL A CA 1
ATOM 881 C C . VAL A 1 154 ? -25.217 26.728 -50.302 1.00 23.37 775 VAL A C 1
ATOM 882 O O . VAL A 1 154 ? -24.960 27.926 -50.438 1.00 23.80 775 VAL A O 1
ATOM 886 N N . GLN A 1 155 ? -24.355 25.776 -50.643 1.00 18.84 776 GLN A N 1
ATOM 887 C CA . GLN A 1 155 ? -23.055 26.161 -51.171 1.00 21.01 776 GLN A CA 1
ATOM 888 C C . GLN A 1 155 ? -23.171 26.726 -52.591 1.00 26.03 776 GLN A C 1
ATOM 889 O O . GLN A 1 155 ? -22.406 27.607 -52.975 1.00 20.61 776 GLN A O 1
ATOM 895 N N . GLU A 1 156 ? -24.130 26.227 -53.363 1.00 22.72 777 GLU A N 1
ATOM 896 C CA . GLU A 1 156 ? -24.386 26.786 -54.692 1.00 26.02 777 GLU A CA 1
ATOM 897 C C . GLU A 1 156 ? -24.889 28.222 -54.535 1.00 20.20 777 GLU A C 1
ATOM 898 O O . GLU A 1 156 ? -24.461 29.122 -55.248 1.00 21.72 777 GLU A O 1
ATOM 904 N N . LEU A 1 157 ? -25.794 28.427 -53.586 1.00 21.29 778 LEU A N 1
ATOM 905 C CA . LEU A 1 157 ? -26.289 29.761 -53.286 1.00 22.65 778 LEU A CA 1
ATOM 906 C C . LEU A 1 157 ? -25.129 30.689 -52.950 1.00 20.94 778 LEU A C 1
ATOM 907 O O . LEU A 1 157 ? -25.003 31.784 -53.530 1.00 17.43 778 LEU A O 1
ATOM 912 N N . LEU A 1 158 ? -24.269 30.236 -52.038 1.00 21.27 779 LEU A N 1
ATOM 913 C CA . LEU A 1 158 ? -23.090 31.005 -51.641 1.00 19.44 779 LEU A CA 1
ATOM 914 C C . LEU A 1 158 ? -22.242 31.420 -52.846 1.00 18.60 779 LEU A C 1
ATOM 915 O O . LEU A 1 158 ? -21.824 32.576 -52.953 1.00 22.17 779 LEU A O 1
ATOM 920 N N . SER A 1 159 ? -22.005 30.495 -53.769 1.00 19.27 780 SER A N 1
ATOM 921 C CA . SER A 1 159 ? -21.129 30.823 -54.890 1.00 23.73 780 SER A CA 1
ATOM 922 C C . SER A 1 159 ? -21.792 31.778 -55.895 1.00 19.86 780 SER A C 1
ATOM 923 O O . SER A 1 159 ? -21.118 32.630 -56.475 1.00 26.59 780 SER A O 1
ATOM 926 N N . ARG A 1 160 ? -23.107 31.670 -56.071 1.00 17.50 781 ARG A N 1
ATOM 927 C CA . ARG A 1 160 ? -23.829 32.634 -56.911 1.00 21.05 781 ARG A CA 1
ATOM 928 C C . ARG A 1 160 ? -23.849 34.037 -56.285 1.00 25.55 781 ARG A C 1
ATOM 929 O O . ARG A 1 160 ? -24.037 35.036 -56.995 1.00 22.01 781 ARG A O 1
ATOM 937 N N . PHE A 1 161 ? -23.650 34.107 -54.963 1.00 18.70 782 PHE A N 1
ATOM 938 C CA . PHE A 1 161 ? -23.483 35.384 -54.267 1.00 20.72 782 PHE A CA 1
ATOM 939 C C . PHE A 1 161 ? -22.035 35.855 -54.377 1.00 22.16 782 PHE A C 1
ATOM 940 O O . PHE A 1 161 ? -21.710 36.978 -53.989 1.00 23.93 782 PHE A O 1
ATOM 948 N N . GLY A 1 162 ? -21.163 34.994 -54.896 1.00 20.60 783 GLY A N 1
ATOM 949 C CA . GLY A 1 162 ? -19.744 35.302 -54.930 1.00 21.28 783 GLY A CA 1
ATOM 950 C C . GLY A 1 162 ? -19.071 35.244 -53.560 1.00 26.05 783 GLY A C 1
ATOM 951 O O . GLY A 1 162 ? -18.018 35.861 -53.353 1.00 24.09 783 GLY A O 1
ATOM 952 N N . ILE A 1 163 ? -19.664 34.490 -52.633 1.00 22.91 784 ILE A N 1
ATOM 953 C CA . ILE A 1 163 ? -19.124 34.367 -51.273 1.00 22.85 784 ILE A CA 1
ATOM 954 C C . ILE A 1 163 ? -18.289 33.101 -51.115 1.00 21.52 784 ILE A C 1
ATOM 955 O O . ILE A 1 163 ? -18.772 31.993 -51.339 1.00 21.99 784 ILE A O 1
ATOM 960 N N . PRO A 1 164 ? -17.023 33.266 -50.714 1.00 21.23 785 PRO A N 1
ATOM 961 C CA . PRO A 1 164 ? -16.148 32.113 -50.524 1.00 22.96 785 PRO A CA 1
ATOM 962 C C . PRO A 1 164 ? -16.602 31.258 -49.340 1.00 23.29 785 PRO A C 1
ATOM 963 O O . PRO A 1 164 ? -17.118 31.778 -48.339 1.00 20.02 785 PRO A O 1
ATOM 967 N N . TYR A 1 165 ? -16.444 29.949 -49.478 1.00 19.71 786 TYR A N 1
ATOM 968 C CA . TYR A 1 165 ? -16.750 29.024 -48.395 1.00 21.03 786 TYR A CA 1
ATOM 969 C C . TYR A 1 165 ? -15.689 27.936 -48.408 1.00 23.86 786 TYR A C 1
ATOM 970 O O . TYR A 1 165 ? -15.024 27.722 -49.432 1.00 20.69 786 TYR A O 1
ATOM 979 N N . ILE A 1 166 ? -15.506 27.284 -47.262 1.00 22.23 787 ILE A N 1
ATOM 980 C CA . ILE A 1 166 ? -14.609 26.140 -47.151 1.00 20.65 787 ILE A CA 1
ATOM 981 C C . ILE A 1 166 ? -15.271 25.083 -46.278 1.00 23.95 787 ILE A C 1
ATOM 982 O O . ILE A 1 166 ? -16.201 25.374 -45.509 1.00 23.12 787 ILE A O 1
ATOM 987 N N . THR A 1 167 ? -14.807 23.849 -46.402 1.00 24.30 788 THR A N 1
ATOM 988 C CA . THR A 1 167 ? -15.238 22.819 -45.473 1.00 27.19 788 THR A CA 1
ATOM 989 C C . THR A 1 167 ? -14.036 22.509 -44.604 1.00 25.41 788 THR A C 1
ATOM 990 O O . THR A 1 167 ? -12.973 22.163 -45.118 1.00 23.14 788 THR A O 1
ATOM 994 N N . ALA A 1 168 ? -14.192 22.690 -43.293 1.00 22.82 789 ALA A N 1
ATOM 995 C CA . ALA A 1 168 ? -13.141 22.349 -42.340 1.00 30.89 789 ALA A CA 1
ATOM 996 C C . ALA A 1 168 ? -12.876 20.851 -42.407 1.00 19.22 789 ALA A C 1
ATOM 997 O O . ALA A 1 168 ? -13.803 20.082 -42.629 1.00 23.29 789 ALA A O 1
ATOM 999 N N . PRO A 1 169 ? -11.615 20.440 -42.199 1.00 26.11 790 PRO A N 1
ATOM 1000 C CA . PRO A 1 169 ? -11.279 19.015 -42.081 1.00 26.23 790 PRO A CA 1
ATOM 1001 C C . PRO A 1 169 ? -12.168 18.362 -41.028 1.00 26.81 790 PRO A C 1
ATOM 1002 O O . PRO A 1 169 ? -12.693 17.265 -41.246 1.00 27.33 790 PRO A O 1
ATOM 1006 N N . MET A 1 170 ? -12.355 19.058 -39.905 1.00 26.02 791 MET A N 1
ATOM 1007 C CA . MET A 1 170 ? -13.199 18.561 -38.825 1.00 25.68 791 MET A CA 1
ATOM 1008 C C . MET A 1 170 ? -14.194 19.630 -38.363 1.00 30.06 791 MET A C 1
ATOM 1009 O O . MET A 1 170 ? -15.160 19.920 -39.072 1.00 26.28 791 MET A O 1
ATOM 1014 N N . GLU A 1 171 ? -13.975 20.205 -37.179 1.00 21.64 792 GLU A N 1
ATOM 1015 C CA . GLU A 1 171 ? -14.931 21.169 -36.629 1.00 28.16 792 GLU A CA 1
ATOM 1016 C C . GLU A 1 171 ? -14.789 22.571 -37.233 1.00 25.34 792 GLU A C 1
ATOM 1017 O O . GLU A 1 171 ? -13.684 23.105 -37.365 1.00 22.73 792 GLU A O 1
ATOM 1023 N N . ALA A 1 172 ? -15.919 23.160 -37.602 1.00 21.17 793 ALA A N 1
ATOM 1024 C CA . ALA A 1 172 ? -15.912 24.484 -38.222 1.00 26.32 793 ALA A CA 1
ATOM 1025 C C . ALA A 1 172 ? -15.337 25.567 -37.298 1.00 22.61 793 ALA A C 1
ATOM 1026 O O . ALA A 1 172 ? -14.559 26.411 -37.749 1.00 21.48 793 ALA A O 1
ATOM 1028 N N . GLU A 1 173 ? -15.708 25.534 -36.017 1.00 20.71 794 GLU A N 1
ATOM 1029 C CA . GLU A 1 173 ? -15.252 26.549 -35.064 1.00 24.69 794 GLU A CA 1
ATOM 1030 C C . GLU A 1 173 ? -13.739 26.546 -34.939 1.00 17.88 794 GLU A C 1
ATOM 1031 O O . GLU A 1 173 ? -13.123 27.603 -34.815 1.00 21.27 794 GLU A O 1
ATOM 1037 N N . ALA A 1 174 ? -13.143 25.355 -34.945 1.00 20.25 795 ALA A N 1
ATOM 1038 C CA . ALA A 1 174 ? -11.687 25.256 -34.882 1.00 21.16 795 ALA A CA 1
ATOM 1039 C C . ALA A 1 174 ? -11.072 25.913 -36.109 1.00 17.03 795 ALA A C 1
ATOM 1040 O O . ALA A 1 174 ? -10.114 26.681 -36.006 1.00 17.73 795 ALA A O 1
ATOM 1042 N N . GLN A 1 175 ? -11.624 25.607 -37.274 1.00 20.58 796 GLN A N 1
ATOM 1043 C CA . GLN A 1 175 ? -11.117 26.198 -38.511 1.00 20.07 796 GLN A CA 1
ATOM 1044 C C . GLN A 1 175 ? -11.301 27.716 -38.509 1.00 16.94 796 GLN A C 1
ATOM 1045 O O . GLN A 1 175 ? -10.420 28.450 -38.970 1.00 22.50 796 GLN A O 1
ATOM 1051 N N . CYS A 1 176 ? -12.424 28.198 -37.972 1.00 19.45 797 CYS A N 1
ATOM 1052 C CA . CYS A 1 176 ? -12.632 29.653 -37.873 1.00 19.96 797 CYS A CA 1
ATOM 1053 C C . CYS A 1 176 ? -11.522 30.312 -37.051 1.00 23.81 797 CYS A C 1
ATOM 1054 O O . CYS A 1 176 ? -10.954 31.328 -37.458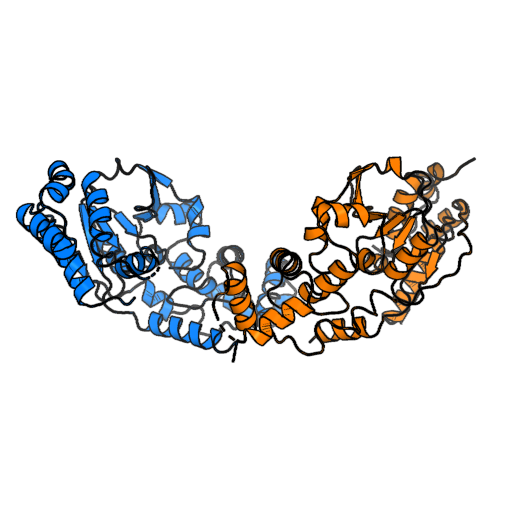 1.00 20.55 797 CYS A O 1
ATOM 1057 N N . ALA A 1 177 ? -11.206 29.722 -35.900 1.00 19.87 798 ALA A N 1
ATOM 1058 C CA . ALA A 1 177 ? -10.147 30.260 -35.034 1.00 21.12 798 ALA A CA 1
ATOM 1059 C C . ALA A 1 177 ? -8.813 30.325 -35.782 1.00 19.39 798 ALA A C 1
ATOM 1060 O O . ALA A 1 177 ? -8.037 31.278 -35.626 1.00 25.84 798 ALA A O 1
ATOM 1062 N N . GLU A 1 178 ? -8.555 29.310 -36.598 1.00 19.84 799 GLU A N 1
ATOM 1063 C CA . GLU A 1 178 ? -7.328 29.258 -37.385 1.00 25.02 799 GLU A CA 1
ATOM 1064 C C . GLU A 1 178 ? -7.307 30.373 -38.438 1.00 29.17 799 GLU A C 1
ATOM 1065 O O . GLU A 1 178 ? -6.276 31.026 -38.632 1.00 26.69 799 GLU A O 1
ATOM 1071 N N . LEU A 1 179 ? -8.442 30.602 -39.102 1.00 20.20 800 LEU A N 1
ATOM 1072 C CA . LEU A 1 179 ? -8.527 31.680 -40.084 1.00 27.01 800 LEU A CA 1
ATOM 1073 C C . LEU A 1 179 ? -8.186 33.024 -39.446 1.00 22.51 800 LEU A C 1
ATOM 1074 O O . LEU A 1 179 ? -7.466 33.848 -40.033 1.00 23.45 800 LEU A O 1
ATOM 1079 N N . LEU A 1 180 ? -8.705 33.252 -38.244 1.00 20.60 801 LEU A N 1
ATOM 1080 C CA . LEU A 1 180 ? -8.431 34.503 -37.551 1.00 22.24 801 LEU A CA 1
ATOM 1081 C C . LEU A 1 180 ? -6.946 34.584 -37.190 1.00 29.55 801 LEU A C 1
ATOM 1082 O O . LEU A 1 180 ? -6.299 35.598 -37.449 1.00 29.38 801 LEU A O 1
ATOM 1087 N N . GLN A 1 181 ? -6.400 33.505 -36.627 1.00 27.63 802 GLN A N 1
ATOM 1088 C CA . GLN A 1 181 ? -4.987 33.490 -36.222 1.00 29.77 802 GLN A CA 1
ATOM 1089 C C . GLN A 1 181 ? -4.043 33.797 -37.393 1.00 31.29 802 GLN A C 1
ATOM 1090 O O . GLN A 1 181 ? -2.992 34.405 -37.205 1.00 33.46 802 GLN A O 1
ATOM 1092 N N . LEU A 1 182 ? -4.441 33.400 -38.599 1.00 29.02 803 LEU A N 1
ATOM 1093 C CA . LEU A 1 182 ? -3.631 33.637 -39.789 1.00 29.88 803 LEU A CA 1
ATOM 1094 C C . LEU A 1 182 ? -3.996 34.944 -40.472 1.00 29.80 803 LEU A C 1
ATOM 1095 O O . LEU A 1 182 ? -3.552 35.204 -41.590 1.00 31.03 803 LEU A O 1
ATOM 1100 N N . ASN A 1 183 ? -4.819 35.750 -39.807 1.00 29.58 804 ASN A N 1
ATOM 1101 C CA . ASN A 1 183 ? -5.266 37.035 -40.354 1.00 34.12 804 ASN A CA 1
ATOM 1102 C C . ASN A 1 183 ? -5.957 36.922 -41.726 1.00 28.97 804 ASN A C 1
ATOM 1103 O O . ASN A 1 183 ? -5.874 37.825 -42.562 1.00 33.76 804 ASN A O 1
ATOM 1108 N N . LEU A 1 184 ? -6.640 35.807 -41.958 1.00 32.04 805 LEU A N 1
ATOM 1109 C CA . LEU A 1 184 ? -7.417 35.646 -43.182 1.00 22.42 805 LEU A CA 1
ATOM 1110 C C . LEU A 1 184 ? -8.794 36.293 -43.026 1.00 27.21 805 LEU A C 1
ATOM 1111 O O . LEU A 1 184 ? -9.467 36.592 -44.023 1.00 27.06 805 LEU A O 1
ATOM 1116 N N . VAL A 1 185 ? -9.207 36.490 -41.769 1.00 23.60 806 VAL A N 1
ATOM 1117 C CA . VAL A 1 185 ? -10.427 37.217 -41.434 1.00 19.39 806 VAL A CA 1
ATOM 1118 C C . VAL A 1 185 ? -10.144 38.174 -40.282 1.00 25.33 806 VAL A C 1
ATOM 1119 O O . VAL A 1 185 ? -9.063 38.131 -39.693 1.00 25.04 806 VAL A O 1
ATOM 1123 N N . ASP A 1 186 ? -11.110 39.029 -39.957 1.00 23.94 807 ASP A N 1
ATOM 1124 C CA . ASP A 1 186 ? -10.939 39.997 -38.881 1.00 20.13 807 ASP A CA 1
ATOM 1125 C C . ASP A 1 186 ? -11.756 39.647 -37.659 1.00 27.03 807 ASP A C 1
ATOM 1126 O O . ASP A 1 186 ? -11.610 40.274 -36.608 1.00 23.03 807 ASP A O 1
ATOM 1131 N N . GLY A 1 187 ? -12.633 38.656 -37.795 1.00 28.68 808 GLY A N 1
ATOM 1132 C CA . GLY A 1 187 ? -13.524 38.293 -36.705 1.00 21.99 808 GLY A CA 1
ATOM 1133 C C . GLY A 1 187 ? -14.226 36.983 -37.003 1.00 20.94 808 GLY A C 1
ATOM 1134 O O . GLY A 1 187 ? -14.128 36.459 -38.120 1.00 18.97 808 GLY A O 1
ATOM 1135 N N . ILE A 1 188 ? -14.914 36.440 -35.999 1.00 18.02 809 ILE A N 1
ATOM 1136 C CA . ILE A 1 188 ? -15.620 35.182 -36.155 1.00 15.80 809 ILE A CA 1
ATOM 1137 C C . ILE A 1 188 ? -17.075 35.328 -35.725 1.00 20.85 809 ILE A C 1
ATOM 1138 O O . ILE A 1 188 ? -17.378 35.793 -34.620 1.00 18.94 809 ILE A O 1
ATOM 1143 N N . ILE A 1 189 ? -17.982 34.947 -36.616 1.00 14.41 810 ILE A N 1
ATOM 1144 C CA . ILE A 1 189 ? -19.390 34.964 -36.284 1.00 17.45 810 ILE A CA 1
ATOM 1145 C C . ILE A 1 189 ? -19.796 33.544 -35.907 1.00 17.15 810 ILE A C 1
ATOM 1146 O O . ILE A 1 189 ? -19.791 32.639 -36.756 1.00 15.94 810 ILE A O 1
ATOM 1151 N N . THR A 1 190 ? -20.104 33.348 -34.629 1.00 17.21 811 THR A N 1
ATOM 1152 C CA . THR A 1 190 ? -20.543 32.047 -34.111 1.00 17.36 811 THR A CA 1
ATOM 1153 C C . THR A 1 190 ? -21.224 32.268 -32.781 1.00 15.93 811 THR A C 1
ATOM 1154 O O . THR A 1 190 ? -21.021 33.307 -32.145 1.00 20.01 811 THR A O 1
ATOM 1158 N N . ASP A 1 191 ? -22.052 31.320 -32.358 1.00 16.04 812 ASP A N 1
ATOM 1159 C CA . ASP A 1 191 ? -22.600 31.371 -31.017 1.00 18.34 812 ASP A CA 1
ATOM 1160 C C . ASP A 1 191 ? -22.032 30.253 -30.141 1.00 20.27 812 ASP A C 1
ATOM 1161 O O . ASP A 1 191 ? -22.407 30.114 -28.969 1.00 19.73 812 ASP A O 1
ATOM 1166 N N . ASP A 1 192 ? -21.136 29.455 -30.712 1.00 20.81 813 ASP A N 1
ATOM 1167 C CA . ASP A 1 192 ? -20.650 28.262 -30.022 1.00 19.26 813 ASP A CA 1
ATOM 1168 C C . ASP A 1 192 ? -19.392 28.571 -29.208 1.00 16.21 813 ASP A C 1
ATOM 1169 O O . ASP A 1 192 ? -18.342 28.874 -29.772 1.00 17.01 813 ASP A O 1
ATOM 1174 N N . SER A 1 193 ? -19.502 28.470 -27.887 1.00 18.40 814 SER A N 1
ATOM 1175 C CA . SER A 1 193 ? -18.391 28.810 -26.989 1.00 18.86 814 SER A CA 1
ATOM 1176 C C . SER A 1 193 ? -17.108 28.004 -27.196 1.00 19.16 814 SER A C 1
ATOM 1177 O O . SER A 1 193 ? -16.049 28.417 -26.726 1.00 17.39 814 SER A O 1
ATOM 1180 N N . ASP A 1 194 ? -17.180 26.872 -27.897 1.00 17.66 815 ASP A N 1
ATOM 1181 C CA . ASP A 1 194 ? -15.962 26.095 -28.180 1.00 17.46 815 ASP A CA 1
ATOM 1182 C C . ASP A 1 194 ? -14.891 26.900 -28.901 1.00 18.85 815 ASP A C 1
ATOM 1183 O O . ASP A 1 194 ? -13.699 26.591 -28.796 1.00 17.31 815 ASP A O 1
ATOM 1188 N N . VAL A 1 195 ? -15.314 27.917 -29.653 1.00 18.63 816 VAL A N 1
ATOM 1189 C CA . VAL A 1 195 ? -14.375 28.717 -30.447 1.00 13.76 816 VAL A CA 1
ATOM 1190 C C . VAL A 1 195 ? -13.252 29.344 -29.594 1.00 12.33 816 VAL A C 1
ATOM 1191 O O . VAL A 1 195 ? -12.114 29.472 -30.058 1.00 15.75 816 VAL A O 1
ATOM 1195 N N . PHE A 1 196 ? -13.558 29.719 -28.350 1.00 13.30 817 PHE A N 1
ATOM 1196 C CA . PHE A 1 196 ? -12.527 30.280 -27.466 1.00 14.56 817 PHE A CA 1
ATOM 1197 C C . PHE A 1 196 ? -11.473 29.214 -27.142 1.00 18.65 817 PHE A C 1
ATOM 1198 O O . PHE A 1 196 ? -10.274 29.494 -27.162 1.00 16.20 817 PHE A O 1
ATOM 1206 N N . LEU A 1 197 ? -11.934 27.998 -26.841 1.00 19.24 818 LEU A N 1
ATOM 1207 C CA . LEU A 1 197 ? -11.040 26.895 -26.472 1.00 18.88 818 LEU A CA 1
ATOM 1208 C C . LEU A 1 197 ? -10.142 26.488 -27.634 1.00 19.36 818 LEU A C 1
ATOM 1209 O O . LEU A 1 197 ? -8.997 26.081 -27.423 1.00 22.94 818 LEU A O 1
ATOM 1214 N N . PHE A 1 198 ? -10.640 26.649 -28.861 1.00 17.99 819 PHE A N 1
ATOM 1215 C CA . PHE A 1 198 ? -9.821 26.434 -30.052 1.00 18.01 819 PHE A CA 1
ATOM 1216 C C . PHE A 1 198 ? -8.948 27.651 -30.360 1.00 22.17 819 PHE A C 1
ATOM 1217 O O . PHE A 1 198 ? -8.350 27.733 -31.433 1.00 19.05 819 PHE A O 1
ATOM 1225 N N . GLY A 1 199 ? -8.888 28.608 -29.439 1.00 18.77 820 GLY A N 1
ATOM 1226 C CA . GLY A 1 199 ? -8.031 29.762 -29.637 1.00 18.95 820 GLY A CA 1
ATOM 1227 C C . GLY A 1 199 ? -8.620 30.912 -30.445 1.00 24.93 820 GLY A C 1
ATOM 1228 O O . GLY A 1 199 ? -7.882 31.795 -30.894 1.00 20.91 820 GLY A O 1
ATOM 1229 N N . GLY A 1 200 ? -9.938 30.913 -30.636 1.00 20.78 821 GLY A N 1
ATOM 1230 C CA . GLY A 1 200 ? -10.586 32.017 -31.333 1.00 21.51 821 GLY A CA 1
ATOM 1231 C C . GLY A 1 200 ? -10.602 33.213 -30.398 1.00 26.02 821 GLY A C 1
ATOM 1232 O O . GLY A 1 200 ? -10.849 33.047 -29.209 1.00 24.97 821 GLY A O 1
ATOM 1233 N N . THR A 1 201 ? -10.334 34.412 -30.910 1.00 21.66 822 THR A N 1
ATOM 1234 C CA . THR A 1 201 ? -10.186 35.559 -30.017 1.00 24.52 822 THR A CA 1
ATOM 1235 C C . THR A 1 201 ? -11.115 36.743 -30.236 1.00 34.82 822 THR A C 1
ATOM 1236 O O . THR A 1 201 ? -11.142 37.614 -29.390 1.00 37.93 822 THR A O 1
ATOM 1240 N N . LYS A 1 202 ? -11.838 36.814 -31.354 1.00 21.81 823 LYS A N 1
ATOM 1241 C CA . LYS A 1 202 ? -12.700 37.984 -31.614 1.00 26.60 823 LYS A CA 1
ATOM 1242 C C . LYS A 1 202 ? -14.062 37.529 -32.123 1.00 21.91 823 LYS A C 1
ATOM 1243 O O . LYS A 1 202 ? -14.287 37.409 -33.341 1.00 24.32 823 LYS A O 1
ATOM 1247 N N . ILE A 1 203 ? -14.965 37.290 -31.182 1.00 21.11 824 ILE A N 1
ATOM 1248 C CA . ILE A 1 203 ? -16.162 36.502 -31.435 1.00 18.97 824 ILE A CA 1
ATOM 1249 C C . ILE A 1 203 ? -17.381 37.407 -31.481 1.00 22.35 824 ILE A C 1
ATOM 1250 O O . ILE A 1 203 ? -17.557 38.243 -30.592 1.00 16.01 824 ILE A O 1
ATOM 1255 N N . TYR A 1 204 ? -18.224 37.242 -32.502 1.00 17.72 825 TYR A N 1
ATOM 1256 C CA . TYR A 1 204 ? -19.474 37.991 -32.567 1.00 15.38 825 TYR A CA 1
ATOM 1257 C C . TYR A 1 204 ? -20.673 37.067 -32.396 1.00 17.00 825 TYR A C 1
ATOM 1258 O O . TYR A 1 204 ? -20.994 36.263 -33.281 1.00 20.19 825 TYR A O 1
ATOM 1267 N N . LYS A 1 205 ? -21.335 37.206 -31.252 1.00 11.68 826 LYS A N 1
ATOM 1268 C CA . LYS A 1 205 ? -22.413 36.316 -30.837 1.00 16.03 826 LYS A CA 1
ATOM 1269 C C . LYS A 1 205 ? -23.777 37.003 -31.021 1.00 19.70 826 LYS A C 1
ATOM 1270 O O . LYS A 1 205 ? -23.881 38.234 -30.883 1.00 21.65 826 LYS A O 1
ATOM 1276 N N . ASN A 1 206 ? -24.810 36.215 -31.331 1.00 17.65 827 ASN A N 1
ATOM 1277 C CA . ASN A 1 206 ? -26.179 36.723 -31.531 1.00 22.73 827 ASN A CA 1
ATOM 1278 C C . ASN A 1 206 ? -26.295 37.622 -32.755 1.00 25.17 827 ASN A C 1
ATOM 1279 O O . ASN A 1 206 ? -27.129 38.525 -32.794 1.00 21.49 827 ASN A O 1
ATOM 1284 N N . MET A 1 207 ? -25.445 37.371 -33.745 1.00 16.44 828 MET A N 1
ATOM 1285 C CA . MET A 1 207 ? -25.443 38.128 -34.993 1.00 23.12 828 MET A CA 1
ATOM 1286 C C . MET A 1 207 ? -26.804 38.083 -35.706 1.00 28.42 828 MET A C 1
ATOM 1287 O O . MET A 1 207 ? -27.206 39.049 -36.343 1.00 25.55 828 MET A O 1
ATOM 1292 N N . PHE A 1 208 ? -27.518 36.968 -35.597 1.00 22.59 829 PHE A N 1
ATOM 1293 C CA . PHE A 1 208 ? -28.787 36.856 -36.307 1.00 29.06 829 PHE A CA 1
ATOM 1294 C C . PHE A 1 208 ? -30.017 36.917 -35.402 1.00 39.28 829 PHE A C 1
ATOM 1295 O O . PHE A 1 208 ? -31.108 36.487 -35.786 1.00 35.32 829 PHE A O 1
ATOM 1303 N N . HIS A 1 209 ? -29.833 37.473 -34.204 1.00 29.44 830 HIS A N 1
ATOM 1304 C CA . HIS A 1 209 ? -30.962 37.908 -33.395 1.00 32.82 830 HIS A CA 1
ATOM 1305 C C . HIS A 1 209 ? -31.563 39.158 -34.031 1.00 32.65 830 HIS A C 1
ATOM 1306 O O . HIS A 1 209 ? -30.905 39.837 -34.820 1.00 33.84 830 HIS A O 1
ATOM 1313 N N . GLU A 1 210 ? -32.811 39.462 -33.696 1.00 37.23 831 GLU A N 1
ATOM 1314 C CA . GLU A 1 210 ? -33.474 40.632 -34.268 1.00 46.62 831 GLU A CA 1
ATOM 1315 C C . GLU A 1 210 ? -33.162 41.901 -33.470 1.00 47.91 831 GLU A C 1
ATOM 1316 O O . GLU A 1 210 ? -34.039 42.446 -32.791 1.00 47.42 831 GLU A O 1
ATOM 1322 N N . LYS A 1 211 ? -31.914 42.364 -33.559 1.00 48.71 832 LYS A N 1
ATOM 1323 C CA . LYS A 1 211 ? -31.439 43.498 -32.759 1.00 47.11 832 LYS A CA 1
ATOM 1324 C C . LYS A 1 211 ? -30.584 44.459 -33.570 1.00 43.68 832 LYS A C 1
ATOM 1325 O O . LYS A 1 211 ? -30.056 44.091 -34.622 1.00 50.08 832 LYS A O 1
ATOM 1331 N N . ASN A 1 212 ? -30.434 45.688 -33.078 1.00 43.03 833 ASN A N 1
ATOM 1332 C CA . ASN A 1 212 ? -29.567 46.653 -33.755 1.00 48.75 833 ASN A CA 1
ATOM 1333 C C . ASN A 1 212 ? -28.078 46.415 -33.477 1.00 51.84 833 ASN A C 1
ATOM 1334 O O . ASN A 1 212 ? -27.206 46.946 -34.188 1.00 47.05 833 ASN A O 1
ATOM 1339 N N . TYR A 1 213 ? -27.800 45.593 -32.462 1.00 37.17 834 TYR A N 1
ATOM 1340 C CA . TYR A 1 213 ? -26.427 45.320 -32.046 1.00 37.98 834 TYR A CA 1
ATOM 1341 C C . TYR A 1 213 ? -26.086 43.823 -32.061 1.00 31.55 834 TYR A C 1
ATOM 1342 O O . TYR A 1 213 ? -26.970 42.970 -32.178 1.00 33.11 834 TYR A O 1
ATOM 1351 N N . VAL A 1 214 ? -24.794 43.528 -31.940 1.00 28.33 835 VAL A N 1
ATOM 1352 C CA . VAL A 1 214 ? -24.281 42.161 -31.841 1.00 31.21 835 VAL A CA 1
ATOM 1353 C C . VAL A 1 214 ? -23.347 42.119 -30.622 1.00 33.04 835 VAL A C 1
ATOM 1354 O O . VAL A 1 214 ? -22.741 43.144 -30.274 1.00 27.54 835 VAL A O 1
ATOM 1358 N N . GLU A 1 215 ? -23.247 40.972 -29.948 1.00 30.25 836 GLU A N 1
ATOM 1359 C CA . GLU A 1 215 ? -22.373 40.868 -28.767 1.00 26.89 836 GLU A CA 1
ATOM 1360 C C . GLU A 1 215 ? -20.942 40.497 -29.147 1.00 24.62 836 GLU A C 1
ATOM 1361 O O . GLU A 1 215 ? -20.689 39.419 -29.709 1.00 27.33 836 GLU A O 1
ATOM 1367 N N . PHE A 1 216 ? -20.006 41.385 -28.844 1.00 20.48 837 PHE A N 1
ATOM 1368 C CA . PHE A 1 216 ? -18.602 41.144 -29.160 1.00 20.89 837 PHE A CA 1
ATOM 1369 C C . PHE A 1 216 ? -17.842 40.609 -27.936 1.00 26.60 837 PHE A C 1
ATOM 1370 O O . PHE A 1 216 ? -17.990 41.139 -26.836 1.00 22.47 837 PHE A O 1
ATOM 1378 N N . TYR A 1 217 ? -17.042 39.561 -28.135 1.00 21.15 838 TYR A N 1
ATOM 1379 C CA . TYR A 1 217 ? -16.243 38.981 -27.054 1.00 21.27 838 TYR A CA 1
ATOM 1380 C C . TYR A 1 217 ? -14.819 38.835 -27.521 1.00 22.01 838 TYR A C 1
ATOM 1381 O O . TYR A 1 217 ? -14.569 38.434 -28.664 1.00 20.80 838 TYR A O 1
ATOM 1390 N N . ASP A 1 218 ? -13.868 39.116 -26.644 1.00 21.23 839 ASP A N 1
ATOM 1391 C CA . ASP A 1 218 ? -12.504 38.746 -26.983 1.00 25.65 839 ASP A CA 1
ATOM 1392 C C . ASP A 1 218 ? -11.715 38.128 -25.829 1.00 23.53 839 ASP A C 1
ATOM 1393 O O . ASP A 1 218 ? -11.992 38.389 -24.654 1.00 21.07 839 ASP A O 1
ATOM 1398 N N . ALA A 1 219 ? -10.747 37.291 -26.192 1.00 21.12 840 ALA A N 1
ATOM 1399 C CA . ALA A 1 219 ? -9.990 36.491 -25.242 1.00 28.09 840 ALA A CA 1
ATOM 1400 C C . ALA A 1 219 ? -9.224 37.379 -24.276 1.00 29.93 840 ALA A C 1
ATOM 1401 O O . ALA A 1 219 ? -9.058 37.033 -23.106 1.00 22.77 840 ALA A O 1
ATOM 1403 N N . GLU A 1 220 ? -8.777 38.534 -24.767 1.00 27.93 841 GLU A N 1
ATOM 1404 C CA . GLU A 1 220 ? -7.995 39.459 -23.949 1.00 25.68 841 GLU A CA 1
ATOM 1405 C C . GLU A 1 220 ? -8.828 40.025 -22.795 1.00 23.55 841 GLU A C 1
ATOM 1406 O O . GLU A 1 220 ? -8.343 40.139 -21.671 1.00 26.85 841 GLU A O 1
ATOM 1410 N N . SER A 1 221 ? -10.088 40.355 -23.066 1.00 18.09 842 SER A N 1
ATOM 1411 C CA . SER A 1 221 ? -10.987 40.838 -22.026 1.00 20.54 842 SER A CA 1
ATOM 1412 C C . SER A 1 221 ? -11.345 39.716 -21.060 1.00 25.78 842 SER A C 1
ATOM 1413 O O . SER A 1 221 ? -11.476 39.935 -19.858 1.00 19.89 842 SER A O 1
ATOM 1416 N N . ILE A 1 222 ? -11.525 38.512 -21.586 1.00 22.91 843 ILE A N 1
ATOM 1417 C CA . ILE A 1 222 ? -11.832 37.382 -20.718 1.00 24.39 843 ILE A CA 1
ATOM 1418 C C . ILE A 1 222 ? -10.656 37.164 -19.760 1.00 18.68 843 ILE A C 1
ATOM 1419 O O . ILE A 1 222 ? -10.855 36.990 -18.566 1.00 21.76 843 ILE A O 1
ATOM 1424 N N . LEU A 1 223 ? -9.438 37.211 -20.299 1.00 21.20 844 LEU A N 1
ATOM 1425 C CA . LEU A 1 223 ? -8.215 37.110 -19.499 1.00 24.72 844 LEU A CA 1
ATOM 1426 C C . LEU A 1 223 ? -8.124 38.243 -18.479 1.00 27.43 844 LEU A C 1
ATOM 1427 O O . LEU A 1 223 ? -8.037 37.993 -17.277 1.00 26.39 844 LEU A O 1
ATOM 1432 N N . LYS A 1 224 ? -8.144 39.484 -18.964 1.00 26.19 845 LYS A N 1
ATOM 1433 C CA . LYS A 1 224 ? -8.008 40.649 -18.095 1.00 29.60 845 LYS A CA 1
ATOM 1434 C C . LYS A 1 224 ? -9.102 40.760 -17.053 1.00 26.57 845 LYS A C 1
ATOM 1435 O O . LYS A 1 224 ? -8.825 41.094 -15.909 1.00 30.62 845 LYS A O 1
ATOM 1441 N N . LEU A 1 225 ? -10.348 40.499 -17.433 1.00 24.81 846 LEU A N 1
ATOM 1442 C CA . LEU A 1 225 ? -11.446 40.727 -16.496 1.00 20.49 846 LEU A CA 1
ATOM 1443 C C . LEU A 1 225 ? -11.815 39.506 -15.652 1.00 29.57 846 LEU A C 1
ATOM 1444 O O . LEU A 1 225 ? -12.320 39.649 -14.536 1.00 24.59 846 LEU A O 1
ATOM 1449 N N . LEU A 1 226 ? -11.577 38.306 -16.174 1.00 28.36 847 LEU A N 1
ATOM 1450 C CA . LEU A 1 226 ? -11.989 37.096 -15.460 1.00 27.34 847 LEU A CA 1
ATOM 1451 C C . LEU A 1 226 ? -10.799 36.265 -14.989 1.00 27.35 847 LEU A C 1
ATOM 1452 O O . LEU A 1 226 ? -10.954 35.337 -14.188 1.00 28.61 847 LEU A O 1
ATOM 1457 N N . GLY A 1 227 ? -9.612 36.601 -15.482 1.00 22.17 848 GLY A N 1
ATOM 1458 C CA . GLY A 1 227 ? -8.416 35.898 -15.070 1.00 28.13 848 GLY A CA 1
ATOM 1459 C C . GLY A 1 227 ? -8.329 34.543 -15.736 1.00 30.84 848 GLY A C 1
ATOM 1460 O O . GLY A 1 227 ? -7.625 33.671 -15.245 1.00 26.22 848 GLY A O 1
ATOM 1461 N N . LEU A 1 228 ? -9.035 34.367 -16.853 1.00 24.18 849 LEU A N 1
ATOM 1462 C CA . LEU A 1 228 ? -9.059 33.066 -17.524 1.00 23.35 849 LEU A CA 1
ATOM 1463 C C . LEU A 1 228 ? -8.259 33.086 -18.810 1.00 25.45 849 LEU A C 1
ATOM 1464 O O . LEU A 1 228 ? -8.573 33.856 -19.733 1.00 27.30 849 LEU A O 1
ATOM 1469 N N . ASP A 1 229 ? -7.221 32.253 -18.884 1.00 21.82 850 ASP A N 1
ATOM 1470 C CA . ASP A 1 229 ? -6.510 32.101 -20.150 1.00 24.38 850 ASP A CA 1
ATOM 1471 C C . ASP A 1 229 ? -7.043 30.882 -20.905 1.00 20.54 850 ASP A C 1
ATOM 1472 O O . ASP A 1 229 ? -8.008 30.249 -20.465 1.00 21.94 850 ASP A O 1
ATOM 1477 N N . ARG A 1 230 ? -6.411 30.543 -22.019 1.00 19.25 851 ARG A N 1
ATOM 1478 C CA . ARG A 1 230 ? -6.903 29.452 -22.849 1.00 21.46 851 ARG A CA 1
ATOM 1479 C C . ARG A 1 230 ? -6.860 28.118 -22.109 1.00 21.02 851 ARG A C 1
ATOM 1480 O O . ARG A 1 230 ? -7.833 27.357 -22.131 1.00 21.58 851 ARG A O 1
ATOM 1488 N N . LYS A 1 231 ? -5.749 27.846 -21.427 1.00 23.13 852 LYS A N 1
ATOM 1489 C CA . LYS A 1 231 ? -5.635 26.604 -20.656 1.00 22.77 852 LYS A CA 1
ATOM 1490 C C . LYS A 1 231 ? -6.684 26.550 -19.544 1.00 18.19 852 LYS A C 1
ATOM 1491 O O . LYS A 1 231 ? -7.287 25.500 -19.314 1.00 22.06 852 LYS A O 1
ATOM 1496 N N . ASN A 1 232 ? -6.914 27.675 -18.862 1.00 14.85 853 ASN A N 1
ATOM 1497 C CA . ASN A 1 232 ? -7.976 27.741 -17.864 1.00 16.79 853 ASN A CA 1
ATOM 1498 C C . ASN A 1 232 ? -9.334 27.337 -18.443 1.00 18.48 853 ASN A C 1
ATOM 1499 O O . ASN A 1 232 ? -10.095 26.595 -17.809 1.00 16.10 853 ASN A O 1
ATOM 1504 N N . MET A 1 233 ? -9.654 27.876 -19.622 1.00 14.55 854 MET A N 1
ATOM 1505 C CA . MET A 1 233 ? -10.927 27.586 -20.286 1.00 17.18 854 MET A CA 1
ATOM 1506 C C . MET A 1 233 ? -11.017 26.107 -20.651 1.00 15.01 854 MET A C 1
ATOM 1507 O O . MET A 1 233 ? -12.070 25.479 -20.515 1.00 18.73 854 MET A O 1
ATOM 1512 N N . ILE A 1 234 ? -9.906 25.548 -21.113 1.00 14.19 855 ILE A N 1
ATOM 1513 C CA . ILE A 1 234 ? -9.896 24.141 -21.475 1.00 14.08 855 ILE A CA 1
ATOM 1514 C C . ILE A 1 234 ? -10.099 23.295 -20.199 1.00 20.70 855 ILE A C 1
ATOM 1515 O O . ILE A 1 234 ? -10.735 22.245 -20.239 1.00 14.31 855 ILE A O 1
ATOM 1520 N N . GLU A 1 235 ? -9.597 23.767 -19.059 1.00 15.01 856 GLU A N 1
ATOM 1521 C CA . GLU A 1 235 ? -9.758 23.001 -17.820 1.00 18.36 856 GLU A CA 1
ATOM 1522 C C . GLU A 1 235 ? -11.149 23.193 -17.228 1.00 17.23 856 GLU A C 1
ATOM 1523 O O . GLU A 1 235 ? -11.707 22.267 -16.638 1.00 17.25 856 GLU A O 1
ATOM 1529 N N . LEU A 1 236 ? -11.711 24.393 -17.380 1.00 17.00 857 LEU A N 1
ATOM 1530 C CA . LEU A 1 236 ? -13.131 24.605 -17.069 1.00 15.32 857 LEU A CA 1
ATOM 1531 C C . LEU A 1 236 ? -14.041 23.632 -17.837 1.00 15.44 857 LEU A C 1
ATOM 1532 O O . LEU A 1 236 ? -15.023 23.111 -17.289 1.00 16.30 857 LEU A O 1
ATOM 1537 N N . ALA A 1 237 ? -13.721 23.382 -19.104 1.00 15.08 858 ALA A N 1
ATOM 1538 C CA . ALA A 1 237 ? -14.524 22.455 -19.902 1.00 17.08 858 ALA A CA 1
ATOM 1539 C C . ALA A 1 237 ? -14.602 21.099 -19.191 1.00 17.03 858 ALA A C 1
ATOM 1540 O O . ALA A 1 237 ? -15.651 20.441 -19.174 1.00 16.45 858 ALA A O 1
ATOM 1542 N N . GLN A 1 238 ? -13.496 20.698 -18.571 1.00 16.06 859 GLN A N 1
ATOM 1543 C CA . GLN A 1 238 ? -13.447 19.401 -17.894 1.00 16.42 859 GLN A CA 1
ATOM 1544 C C . GLN A 1 238 ? -14.176 19.367 -16.556 1.00 16.03 859 GLN A C 1
ATOM 1545 O O . GLN A 1 238 ? -14.292 18.309 -15.927 1.00 17.14 859 GLN A O 1
ATOM 1551 N N . LEU A 1 239 ? -14.665 20.518 -16.108 1.00 13.70 860 LEU A N 1
ATOM 1552 C CA . LEU A 1 239 ? -15.529 20.537 -14.931 1.00 14.95 860 LEU A CA 1
ATOM 1553 C C . LEU A 1 239 ? -16.991 20.659 -15.378 1.00 14.66 860 LEU A C 1
ATOM 1554 O O . LEU A 1 239 ? -17.873 19.920 -14.913 1.00 13.25 860 LEU A O 1
ATOM 1559 N N . LEU A 1 240 ? -17.218 21.597 -16.291 1.00 14.63 861 LEU A N 1
ATOM 1560 C CA . LEU A 1 240 ? -18.551 21.972 -16.751 1.00 16.15 861 LEU A CA 1
ATOM 1561 C C . LEU A 1 240 ? -19.118 20.971 -17.753 1.00 15.90 861 LEU A C 1
ATOM 1562 O O . LEU A 1 240 ? -20.336 20.756 -17.804 1.00 14.76 861 LEU A O 1
ATOM 1567 N N . GLY A 1 241 ? -18.235 20.368 -18.547 1.00 13.27 862 GLY A N 1
ATOM 1568 C CA . GLY A 1 241 ? -18.658 19.508 -19.642 1.00 17.80 862 GLY A CA 1
ATOM 1569 C C . GLY A 1 241 ? -18.680 20.250 -20.973 1.00 19.36 862 GLY A C 1
ATOM 1570 O O . GLY A 1 241 ? -18.977 21.450 -21.020 1.00 16.82 862 GLY A O 1
ATOM 1571 N N . SER A 1 242 ? -18.373 19.534 -22.058 1.00 16.10 863 SER A N 1
ATOM 1572 C CA . SER A 1 242 ? -18.458 20.085 -23.406 1.00 17.53 863 SER A CA 1
ATOM 1573 C C . SER A 1 242 ? -18.594 18.905 -24.348 1.00 21.58 863 SER A C 1
ATOM 1574 O O . SER A 1 242 ? -18.827 17.781 -23.902 1.00 16.63 863 SER A O 1
ATOM 1577 N N . ASP A 1 243 ? -18.417 19.149 -25.641 1.00 13.57 864 ASP A N 1
ATOM 1578 C CA . ASP A 1 243 ? -18.418 18.058 -26.618 1.00 23.93 864 ASP A CA 1
ATOM 1579 C C . ASP A 1 243 ? -17.264 17.079 -26.403 1.00 25.14 864 ASP A C 1
ATOM 1580 O O . ASP A 1 243 ? -17.295 15.967 -26.937 1.00 20.84 864 ASP A O 1
ATOM 1585 N N . TYR A 1 244 ? -16.242 17.490 -25.651 1.00 17.18 865 TYR A N 1
ATOM 1586 C CA . TYR A 1 244 ? -15.018 16.676 -25.543 1.00 19.02 865 TYR A CA 1
ATOM 1587 C C . TYR A 1 244 ? -14.817 16.016 -24.187 1.00 19.26 865 TYR A C 1
ATOM 1588 O O . TYR A 1 244 ? -13.820 15.305 -23.979 1.00 16.20 865 TYR A O 1
ATOM 1597 N N . THR A 1 245 ? -15.739 16.275 -23.262 1.00 13.76 866 THR A N 1
ATOM 1598 C CA . THR A 1 245 ? -15.659 15.738 -21.909 1.00 15.63 866 THR A CA 1
ATOM 1599 C C . THR A 1 245 ? -17.013 15.909 -21.260 1.00 17.22 866 THR A C 1
ATOM 1600 O O . THR A 1 245 ? -17.689 16.923 -21.478 1.00 13.77 866 THR A O 1
ATOM 1604 N N . ASN A 1 246 ? -17.401 14.929 -20.447 1.00 14.85 867 ASN A N 1
ATOM 1605 C CA . ASN A 1 246 ? -18.650 15.016 -19.703 1.00 17.39 867 ASN A CA 1
ATOM 1606 C C . ASN A 1 246 ? -18.521 15.699 -18.331 1.00 18.14 867 ASN A C 1
ATOM 1607 O O . ASN A 1 246 ? -19.488 15.781 -17.578 1.00 19.76 867 ASN A O 1
ATOM 1612 N N . GLY A 1 247 ? -17.337 16.215 -18.017 1.00 16.37 868 GLY A N 1
ATOM 1613 C CA . GLY A 1 247 ? -17.184 17.039 -16.822 1.00 20.47 868 GLY A CA 1
ATOM 1614 C C . GLY A 1 247 ? -17.465 16.315 -15.517 1.00 22.71 868 GLY A C 1
ATOM 1615 O O . GLY A 1 247 ? -17.423 15.083 -15.461 1.00 18.98 868 GLY A O 1
ATOM 1616 N N . LEU A 1 248 ? -17.751 17.070 -14.457 1.00 15.41 869 LEU A N 1
ATOM 1617 C CA . LEU A 1 248 ? -17.959 16.451 -13.150 1.00 19.94 869 LEU A CA 1
ATOM 1618 C C . LEU A 1 248 ? -19.338 16.760 -12.591 1.00 21.71 869 LEU A C 1
ATOM 1619 O O . LEU A 1 248 ? -19.787 17.912 -12.628 1.00 18.05 869 LEU A O 1
ATOM 1624 N N . LYS A 1 249 ? -20.001 15.740 -12.056 1.00 21.22 870 LYS A N 1
ATOM 1625 C CA . LYS A 1 249 ? -21.287 15.957 -11.403 1.00 24.12 870 LYS A CA 1
ATOM 1626 C C . LYS A 1 249 ? -21.144 16.995 -10.290 1.00 19.30 870 LYS A C 1
ATOM 1627 O O . LYS A 1 249 ? -20.159 16.993 -9.544 1.00 19.03 870 LYS A O 1
ATOM 1633 N N . GLY A 1 250 ? -22.106 17.907 -10.203 1.00 23.37 871 GLY A N 1
ATOM 1634 C CA . GLY A 1 250 ? -22.091 18.908 -9.155 1.00 23.48 871 GLY A CA 1
ATOM 1635 C C . GLY A 1 250 ? -21.315 20.159 -9.531 1.00 24.56 871 GLY A C 1
ATOM 1636 O O . GLY A 1 250 ? -21.413 21.173 -8.838 1.00 20.68 871 GLY A O 1
ATOM 1637 N N . MET A 1 251 ? -20.543 20.101 -10.617 1.00 18.61 872 MET A N 1
ATOM 1638 C CA . MET A 1 251 ? -19.791 21.279 -11.031 1.00 20.64 872 MET A CA 1
ATOM 1639 C C . MET A 1 251 ? -20.561 22.160 -12.026 1.00 19.04 872 MET A C 1
ATOM 1640 O O . MET A 1 251 ? -20.547 21.918 -13.238 1.00 17.41 872 MET A O 1
ATOM 1645 N N . GLY A 1 252 ? -21.217 23.192 -11.504 1.00 17.02 873 GLY A N 1
ATOM 1646 C CA . GLY A 1 252 ? -21.808 24.219 -12.345 1.00 16.15 873 GLY A CA 1
ATOM 1647 C C . GLY A 1 252 ? -20.846 25.390 -12.456 1.00 19.25 873 GLY A C 1
ATOM 1648 O O . GLY A 1 252 ? -19.714 25.300 -11.973 1.00 19.67 873 GLY A O 1
ATOM 1649 N N . PRO A 1 253 ? -21.290 26.495 -13.087 1.00 17.23 874 PRO A N 1
ATOM 1650 C CA . PRO A 1 253 ? -20.384 27.615 -13.356 1.00 20.49 874 PRO A CA 1
ATOM 1651 C C . PRO A 1 253 ? -19.808 28.220 -12.083 1.00 19.82 874 PRO A C 1
ATOM 1652 O O . PRO A 1 253 ? -18.666 28.688 -12.113 1.00 21.55 874 PRO A O 1
ATOM 1656 N N . VAL A 1 254 ? -20.570 28.216 -10.989 1.00 18.26 875 VAL A N 1
ATOM 1657 C CA . VAL A 1 254 ? -20.081 28.802 -9.747 1.00 21.45 875 VAL A CA 1
ATOM 1658 C C . VAL A 1 254 ? -18.953 27.961 -9.162 1.00 22.38 875 VAL A C 1
ATOM 1659 O O . VAL A 1 254 ? -17.865 28.466 -8.882 1.00 23.21 875 VAL A O 1
ATOM 1663 N N . SER A 1 255 ? -19.228 26.678 -8.964 1.00 20.39 876 SER A N 1
ATOM 1664 C CA . SER A 1 255 ? -18.263 25.790 -8.331 1.00 26.51 876 SER A CA 1
ATOM 1665 C C . SER A 1 255 ? -17.019 25.620 -9.199 1.00 21.13 876 SER A C 1
ATOM 1666 O O . SER A 1 255 ? -15.906 25.513 -8.679 1.00 22.10 876 SER A O 1
ATOM 1669 N N . SER A 1 256 ? -17.206 25.603 -10.519 1.00 17.87 877 SER A N 1
ATOM 1670 C CA . SER A 1 256 ? -16.088 25.365 -11.431 1.00 18.04 877 SER A CA 1
ATOM 1671 C C . SER A 1 256 ? -15.114 26.533 -11.406 1.00 18.96 877 SER A C 1
ATOM 1672 O O . SER A 1 256 ? -13.894 26.339 -11.348 1.00 15.49 877 SER A O 1
ATOM 1675 N N . ILE A 1 257 ? -15.655 27.746 -11.441 1.00 18.15 878 ILE A N 1
ATOM 1676 C CA . ILE A 1 257 ? -14.829 28.944 -11.333 1.00 21.14 878 ILE A CA 1
ATOM 1677 C C . ILE A 1 257 ? -14.073 28.945 -9.997 1.00 22.04 878 ILE A C 1
ATOM 1678 O O . ILE A 1 257 ? -12.887 29.274 -9.959 1.00 21.86 878 ILE A O 1
ATOM 1683 N N . GLU A 1 258 ? -14.748 28.555 -8.915 1.00 22.38 879 GLU A N 1
ATOM 1684 C CA . GLU A 1 258 ? -14.101 28.512 -7.602 1.00 24.40 879 GLU A CA 1
ATOM 1685 C C . GLU A 1 258 ? -12.914 27.551 -7.597 1.00 27.25 879 GLU A C 1
ATOM 1686 O O . GLU A 1 258 ? -11.843 27.877 -7.069 1.00 21.25 879 GLU A O 1
ATOM 1692 N N . VAL A 1 259 ? -13.102 26.368 -8.184 1.00 20.43 880 VAL A N 1
ATOM 1693 C CA . VAL A 1 259 ? -12.025 25.383 -8.268 1.00 17.24 880 VAL A CA 1
ATOM 1694 C C . VAL A 1 259 ? -10.780 25.943 -8.974 1.00 23.66 880 VAL A C 1
ATOM 1695 O O . VAL A 1 259 ? -9.644 25.802 -8.493 1.00 18.79 880 VAL A O 1
ATOM 1699 N N . ILE A 1 260 ? -10.984 26.582 -10.117 1.00 19.25 881 ILE A N 1
ATOM 1700 C CA . ILE A 1 260 ? -9.853 27.129 -10.862 1.00 22.44 881 ILE A CA 1
ATOM 1701 C C . ILE A 1 260 ? -9.187 28.253 -10.062 1.00 25.22 881 ILE A C 1
ATOM 1702 O O . ILE A 1 260 ? -7.964 28.345 -10.005 1.00 25.59 881 ILE A O 1
ATOM 1707 N N . ALA A 1 261 ? -9.996 29.097 -9.429 1.00 21.98 882 ALA A N 1
ATOM 1708 C CA . ALA A 1 261 ? -9.464 30.203 -8.632 1.00 31.33 882 ALA A CA 1
ATOM 1709 C C . ALA A 1 261 ? -8.667 29.703 -7.426 1.00 33.51 882 ALA A C 1
ATOM 1710 O O . ALA A 1 261 ? -7.572 30.193 -7.145 1.00 30.81 882 ALA A O 1
ATOM 1712 N N . GLU A 1 262 ? -9.212 28.721 -6.718 1.00 29.95 883 GLU A N 1
ATOM 1713 C CA . GLU A 1 262 ? -8.581 28.265 -5.486 1.00 27.26 883 GLU A CA 1
ATOM 1714 C C . GLU A 1 262 ? -7.383 27.341 -5.714 1.00 31.22 883 GLU A C 1
ATOM 1715 O O . GLU A 1 262 ? -6.422 27.404 -4.960 1.00 32.70 883 GLU A O 1
ATOM 1721 N N . PHE A 1 263 ? -7.418 26.511 -6.756 1.00 23.07 884 PHE A N 1
ATOM 1722 C CA . PHE A 1 263 ? -6.330 25.559 -6.994 1.00 23.12 884 PHE A CA 1
ATOM 1723 C C . PHE A 1 263 ? -5.380 25.915 -8.145 1.00 28.94 884 PHE A C 1
ATOM 1724 O O . PHE A 1 263 ? -4.287 25.338 -8.271 1.00 21.93 884 PHE A O 1
ATOM 1732 N N . GLY A 1 264 ? -5.787 26.858 -8.987 1.00 21.02 885 GLY A N 1
ATOM 1733 C CA . GLY A 1 264 ? -4.958 27.236 -10.117 1.00 23.62 885 GLY A CA 1
ATOM 1734 C C . GLY A 1 264 ? -5.126 26.323 -11.319 1.00 24.35 885 GLY A C 1
ATOM 1735 O O . GLY A 1 264 ? -5.321 26.797 -12.445 1.00 22.47 885 GLY A O 1
ATOM 1736 N N . ASN A 1 265 ? -5.033 25.016 -11.089 1.00 19.11 886 ASN A N 1
ATOM 1737 C CA . ASN A 1 265 ? -5.255 24.038 -12.148 1.00 19.50 886 ASN A CA 1
ATOM 1738 C C . ASN A 1 265 ? -5.786 22.702 -11.623 1.00 21.61 886 ASN A C 1
ATOM 1739 O O . ASN A 1 265 ? -5.793 22.465 -10.412 1.00 20.67 886 ASN A O 1
ATOM 1744 N N . LEU A 1 266 ? -6.188 21.827 -12.543 1.00 17.69 887 LEU A N 1
ATOM 1745 C CA . LEU A 1 266 ? -6.871 20.589 -12.196 1.00 20.91 887 LEU A CA 1
ATOM 1746 C C . LEU A 1 266 ? -5.946 19.562 -11.549 1.00 19.11 887 LEU A C 1
ATOM 1747 O O . LEU A 1 266 ? -6.396 18.738 -10.758 1.00 17.00 887 LEU A O 1
ATOM 1752 N N . LYS A 1 267 ? -4.665 19.587 -11.910 1.00 16.71 888 LYS A N 1
ATOM 1753 C CA . LYS A 1 267 ? -3.687 18.688 -11.293 1.00 22.85 888 LYS A CA 1
ATOM 1754 C C . LYS A 1 267 ? -3.576 19.003 -9.804 1.00 19.16 888 LYS A C 1
ATOM 1755 O O . LYS A 1 267 ? -3.636 18.098 -8.953 1.00 20.39 888 LYS A O 1
ATOM 1761 N N . ASN A 1 268 ? -3.450 20.291 -9.492 1.00 20.85 889 ASN A N 1
ATOM 1762 C CA . ASN A 1 268 ? -3.422 20.733 -8.102 1.00 19.25 889 ASN A CA 1
ATOM 1763 C C . ASN A 1 268 ? -4.706 20.375 -7.363 1.00 22.83 889 ASN A C 1
ATOM 1764 O O . ASN A 1 268 ? -4.672 19.972 -6.197 1.00 18.95 889 ASN A O 1
ATOM 1769 N N . PHE A 1 269 ? -5.838 20.532 -8.042 1.00 18.67 890 PHE A N 1
ATOM 1770 C CA . PHE A 1 269 ? -7.134 20.180 -7.470 1.00 16.79 890 PHE A CA 1
ATOM 1771 C C . PHE A 1 269 ? -7.156 18.665 -7.192 1.00 14.68 890 PHE A C 1
ATOM 1772 O O . PHE A 1 269 ? -7.492 18.238 -6.081 1.00 16.29 890 PHE A O 1
ATOM 1780 N N . LYS A 1 270 ? -6.766 17.862 -8.182 1.00 15.15 891 LYS A N 1
ATOM 1781 C CA . LYS A 1 270 ? -6.766 16.409 -8.015 1.00 19.02 891 LYS A CA 1
ATOM 1782 C C . LYS A 1 270 ? -5.876 15.989 -6.852 1.00 19.44 891 LYS A C 1
ATOM 1783 O O . LYS A 1 270 ? -6.308 15.245 -5.970 1.00 18.61 891 LYS A O 1
ATOM 1789 N N . ASP A 1 271 ? -4.643 16.490 -6.841 1.00 23.15 892 ASP A N 1
ATOM 1790 C CA . ASP A 1 271 ? -3.698 16.152 -5.774 1.00 25.70 892 ASP A CA 1
ATOM 1791 C C . ASP A 1 271 ? -4.294 16.494 -4.402 1.00 22.48 892 ASP A C 1
ATOM 1792 O O . ASP A 1 271 ? -4.253 15.680 -3.470 1.00 18.89 892 ASP A O 1
ATOM 1797 N N . TRP A 1 272 ? -4.887 17.676 -4.290 1.00 17.91 893 TRP A N 1
ATOM 1798 C CA . TRP A 1 272 ? -5.539 18.071 -3.040 1.00 17.50 893 TRP A CA 1
ATOM 1799 C C . TRP A 1 272 ? -6.618 17.079 -2.596 1.00 21.54 893 TRP A C 1
ATOM 1800 O O . TRP A 1 272 ? -6.662 16.655 -1.438 1.00 22.26 893 TRP A O 1
ATOM 1811 N N . TYR A 1 273 ? -7.494 16.716 -3.523 1.00 18.62 894 TYR A N 1
ATOM 1812 C CA . TYR A 1 273 ? -8.590 15.798 -3.229 1.00 19.91 894 TYR A CA 1
ATOM 1813 C C . TYR A 1 273 ? -8.065 14.414 -2.882 1.00 19.30 894 TYR A C 1
ATOM 1814 O O . TYR A 1 273 ? -8.405 13.853 -1.842 1.00 20.96 894 TYR A O 1
ATOM 1823 N N . ASN A 1 274 ? -7.245 13.859 -3.769 1.00 19.22 895 ASN A N 1
ATOM 1824 C CA . ASN A 1 274 ? -6.736 12.510 -3.568 1.00 20.49 895 ASN A CA 1
ATOM 1825 C C . ASN A 1 274 ? -5.826 12.374 -2.351 1.00 28.40 895 ASN A C 1
ATOM 1826 O O . ASN A 1 274 ? -5.971 11.422 -1.577 1.00 24.04 895 ASN A O 1
ATOM 1831 N N . ASN A 1 275 ? -4.890 13.306 -2.175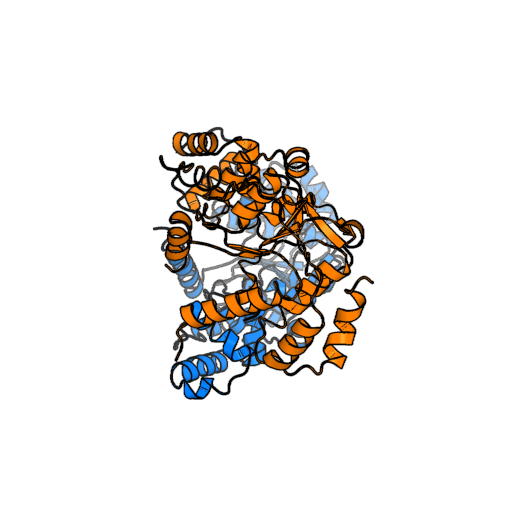 1.00 20.00 896 ASN A N 1
ATOM 1832 C CA . ASN A 1 275 ? -4.000 13.229 -1.015 1.00 28.12 896 ASN A CA 1
ATOM 1833 C C . ASN A 1 275 ? -4.779 13.247 0.295 1.00 31.00 896 ASN A C 1
ATOM 1834 O O . ASN A 1 275 ? -4.448 12.522 1.239 1.00 31.85 896 ASN A O 1
ATOM 1839 N N . GLY A 1 276 ? -5.811 14.085 0.348 1.00 25.55 897 GLY A N 1
ATOM 1840 C CA . GLY A 1 276 ? -6.624 14.219 1.545 1.00 29.12 897 GLY A CA 1
ATOM 1841 C C . GLY A 1 276 ? -7.557 13.044 1.768 1.00 37.59 897 GLY A C 1
ATOM 1842 O O . GLY A 1 276 ? -7.918 12.735 2.909 1.00 36.91 897 GLY A O 1
ATOM 1843 N N . GLN A 1 277 ? -7.965 12.389 0.682 1.00 35.35 898 GLN A N 1
ATOM 1844 C CA . GLN A 1 277 ? -8.806 11.204 0.804 1.00 34.93 898 GLN A CA 1
ATOM 1845 C C . GLN A 1 277 ? -7.980 10.063 1.372 1.00 39.70 898 GLN A C 1
ATOM 1846 O O . GLN A 1 277 ? -8.476 9.271 2.167 1.00 39.89 898 GLN A O 1
ATOM 1852 N N . PHE A 1 278 ? -6.713 9.981 0.978 1.00 34.71 899 PHE A N 1
ATOM 1853 C CA . PHE A 1 278 ? -5.855 8.946 1.540 1.00 41.86 899 PHE A CA 1
ATOM 1854 C C . PHE A 1 278 ? -5.347 9.275 2.945 1.00 50.29 899 PHE A C 1
ATOM 1855 O O . PHE A 1 278 ? -5.637 8.560 3.909 1.00 55.90 899 PHE A O 1
ATOM 1863 N N . ASP A 1 279 ? -4.538 10.325 3.042 1.00 49.57 900 ASP A N 1
ATOM 1864 C CA . ASP A 1 279 ? -4.006 10.749 4.329 1.00 43.17 900 ASP A CA 1
ATOM 1865 C C . ASP A 1 279 ? -5.025 11.681 4.962 1.00 43.69 900 ASP A C 1
ATOM 1866 O O . ASP A 1 279 ? -5.000 12.895 4.740 1.00 41.91 900 ASP A O 1
ATOM 1871 N N . LYS A 1 280 ? -5.927 11.102 5.749 1.00 46.50 901 LYS A N 1
ATOM 1872 C CA . LYS A 1 280 ? -6.984 11.866 6.399 1.00 44.64 901 LYS A CA 1
ATOM 1873 C C . LYS A 1 280 ? -6.426 12.934 7.338 1.00 48.56 901 LYS A C 1
ATOM 1874 O O . LYS A 1 280 ? -7.126 13.894 7.680 1.00 54.44 901 LYS A O 1
ATOM 1876 N N . ARG A 1 281 ? -5.170 12.767 7.754 1.00 45.90 902 ARG A N 1
ATOM 1877 C CA . ARG A 1 281 ? -4.532 13.731 8.649 1.00 50.15 902 ARG A CA 1
ATOM 1878 C C . ARG A 1 281 ? -4.423 15.083 7.959 1.00 54.49 902 ARG A C 1
ATOM 1879 O O . ARG A 1 281 ? -4.467 16.129 8.611 1.00 54.73 902 ARG A O 1
ATOM 1884 N N . LYS A 1 282 ? -4.297 15.055 6.633 1.00 49.75 903 LYS A N 1
ATOM 1885 C CA . LYS A 1 282 ? -4.191 16.282 5.849 1.00 49.61 903 LYS A CA 1
ATOM 1886 C C . LYS A 1 282 ? -5.530 17.022 5.776 1.00 45.48 903 LYS A C 1
ATOM 1887 O O . LYS A 1 282 ? -5.581 18.170 5.340 1.00 55.29 903 LYS A O 1
ATOM 1893 N N . GLN A 1 283 ? -6.605 16.375 6.228 1.00 45.81 904 GLN A N 1
ATOM 1894 C CA . GLN A 1 283 ? -7.931 17.004 6.231 1.00 50.59 904 GLN A CA 1
ATOM 1895 C C . GLN A 1 283 ? -8.138 17.962 7.401 1.00 56.38 904 GLN A C 1
ATOM 1896 O O . GLN A 1 283 ? -8.814 18.981 7.261 1.00 52.26 904 GLN A O 1
ATOM 1902 N N . GLU A 1 284 ? -7.557 17.627 8.552 1.00 65.21 905 GLU A N 1
ATOM 1903 C CA . GLU A 1 284 ? -7.791 18.370 9.793 1.00 64.61 905 GLU A CA 1
ATOM 1904 C C . GLU A 1 284 ? -7.511 19.868 9.669 1.00 60.74 905 GLU A C 1
ATOM 1905 O O . GLU A 1 284 ? -8.158 20.687 10.323 1.00 53.90 905 GLU A O 1
ATOM 1907 N N . THR A 1 285 ? -6.568 20.221 8.803 1.00 57.79 906 THR A N 1
ATOM 1908 C CA . THR A 1 285 ? -6.103 21.598 8.706 1.00 57.44 906 THR A CA 1
ATOM 1909 C C . THR A 1 285 ? -6.785 22.407 7.604 1.00 62.27 906 THR A C 1
ATOM 1910 O O . THR A 1 285 ? -6.613 23.629 7.532 1.00 56.49 906 THR A O 1
ATOM 1914 N N . GLU A 1 286 ? -7.551 21.739 6.743 1.00 57.59 907 GLU A N 1
ATOM 1915 C CA . GLU A 1 286 ? -8.156 22.445 5.614 1.00 58.97 907 GLU A CA 1
ATOM 1916 C C . GLU A 1 286 ? -9.322 23.349 6.034 1.00 53.23 907 GLU A C 1
ATOM 1917 O O . GLU A 1 286 ? -10.011 23.089 7.027 1.00 47.80 907 GLU A O 1
ATOM 1923 N N . ASN A 1 287 ? -9.516 24.426 5.280 1.00 47.30 908 ASN A N 1
ATOM 1924 C CA . ASN A 1 287 ? -10.480 25.449 5.654 1.00 48.84 908 ASN A CA 1
ATOM 1925 C C . ASN A 1 287 ? -11.924 25.075 5.342 1.00 52.15 908 ASN A C 1
ATOM 1926 O O . ASN A 1 287 ? -12.223 23.932 4.982 1.00 52.64 908 ASN A O 1
ATOM 1931 N N . LYS A 1 288 ? -12.813 26.052 5.489 1.00 52.02 909 LYS A N 1
ATOM 1932 C CA . LYS A 1 288 ? -14.233 25.852 5.253 1.00 52.85 909 LYS A CA 1
ATOM 1933 C C . LYS A 1 288 ? -14.482 25.430 3.813 1.00 48.00 909 LYS A C 1
ATOM 1934 O O . LYS A 1 288 ? -15.114 24.399 3.564 1.00 44.54 909 LYS A O 1
ATOM 1940 N N . PHE A 1 289 ? -13.972 26.227 2.873 1.00 51.59 910 PHE A N 1
ATOM 1941 C CA . PHE A 1 289 ? -14.159 25.969 1.446 1.00 41.17 910 PHE A CA 1
ATOM 1942 C C . PHE A 1 289 ? -13.737 24.556 1.062 1.00 42.13 910 PHE A C 1
ATOM 1943 O O . PHE A 1 289 ? -14.472 23.844 0.377 1.00 44.09 910 PHE A O 1
ATOM 1951 N N . GLU A 1 290 ? -12.559 24.155 1.525 1.00 41.61 911 GLU A N 1
ATOM 1952 C CA . GLU A 1 290 ? -12.004 22.845 1.214 1.00 38.63 911 GLU A CA 1
ATOM 1953 C C . GLU A 1 290 ? -12.751 21.685 1.878 1.00 43.95 911 GLU A C 1
ATOM 1954 O O . GLU A 1 290 ? -12.943 20.630 1.259 1.00 36.02 911 GLU A O 1
ATOM 1960 N N . LYS A 1 291 ? -13.161 21.872 3.132 1.00 41.01 912 LYS A N 1
ATOM 1961 C CA . LYS A 1 291 ? -13.932 20.852 3.841 1.00 37.58 912 LYS A CA 1
ATOM 1962 C C . LYS A 1 291 ? -15.323 20.690 3.220 1.00 38.62 912 LYS A C 1
ATOM 1963 O O . LYS A 1 291 ? -15.826 19.569 3.081 1.00 32.88 912 LYS A O 1
ATOM 1965 N N . ASP A 1 292 ? -15.935 21.807 2.836 1.00 35.21 913 ASP A N 1
ATOM 1966 C CA . ASP A 1 292 ? -17.235 21.770 2.175 1.00 37.26 913 ASP A CA 1
ATOM 1967 C C . ASP A 1 292 ? -17.129 21.171 0.768 1.00 39.02 913 ASP A C 1
ATOM 1968 O O . ASP A 1 292 ? -17.948 20.334 0.373 1.00 34.42 913 ASP A O 1
ATOM 1973 N N . LEU A 1 293 ? -16.134 21.616 0.005 1.00 35.27 914 LEU A N 1
ATOM 1974 C CA . LEU A 1 293 ? -15.931 21.093 -1.342 1.00 31.85 914 LEU A CA 1
ATOM 1975 C C . LEU A 1 293 ? -15.673 19.582 -1.307 1.00 29.67 914 LEU A C 1
ATOM 1976 O O . LEU A 1 293 ? -16.246 18.829 -2.099 1.00 24.39 914 LEU A O 1
ATOM 1981 N N . ARG A 1 294 ? -14.827 19.141 -0.380 1.00 28.82 915 ARG A N 1
ATOM 1982 C CA . ARG A 1 294 ? -14.515 17.720 -0.280 1.00 26.27 915 ARG A CA 1
ATOM 1983 C C . ARG A 1 294 ? -15.773 16.910 -0.009 1.00 32.88 915 ARG A C 1
ATOM 1984 O O . ARG A 1 294 ? -16.027 15.907 -0.672 1.00 24.23 915 ARG A O 1
ATOM 1992 N N . LYS A 1 295 ? -16.558 17.357 0.967 1.00 28.71 916 LYS A N 1
ATOM 1993 C CA A LYS A 1 295 ? -17.799 16.679 1.320 0.50 33.44 916 LYS A CA 1
ATOM 1994 C CA B LYS A 1 295 ? -17.796 16.676 1.320 0.50 33.44 916 LYS A CA 1
ATOM 1995 C C . LYS A 1 295 ? -18.704 16.541 0.099 1.00 30.61 916 LYS A C 1
ATOM 1996 O O . LYS A 1 295 ? -19.315 15.493 -0.124 1.00 30.37 916 LYS A O 1
ATOM 2007 N N . LYS A 1 296 ? -18.773 17.598 -0.699 1.00 30.03 917 LYS A N 1
ATOM 2008 C CA . LYS A 1 296 ? -19.576 17.575 -1.920 1.00 31.37 917 LYS A CA 1
ATOM 2009 C C . LYS A 1 296 ? -19.064 16.558 -2.951 1.00 26.09 917 LYS A C 1
ATOM 2010 O O . LYS A 1 296 ? -19.855 15.826 -3.557 1.00 21.99 917 LYS A O 1
ATOM 2016 N N . LEU A 1 297 ? -17.748 16.518 -3.159 1.00 21.47 918 LEU A N 1
ATOM 2017 C CA . LEU A 1 297 ? -17.177 15.593 -4.141 1.00 24.22 918 LEU A CA 1
ATOM 2018 C C . LEU A 1 297 ? -17.408 14.143 -3.708 1.00 17.89 918 LEU A C 1
ATOM 2019 O O . LEU A 1 297 ? -17.778 13.293 -4.523 1.00 20.89 918 LEU A O 1
ATOM 2024 N N . VAL A 1 298 ? -17.221 13.874 -2.419 1.00 24.22 919 VAL A N 1
ATOM 2025 C CA . VAL A 1 298 ? -17.466 12.537 -1.871 1.00 27.43 919 VAL A CA 1
ATOM 2026 C C . VAL A 1 298 ? -18.915 12.120 -2.108 1.00 26.90 919 VAL A C 1
ATOM 2027 O O . VAL A 1 298 ? -19.182 11.072 -2.712 1.00 25.77 919 VAL A O 1
ATOM 2031 N N . ASN A 1 299 ? -19.848 12.960 -1.672 1.00 30.02 920 ASN A N 1
ATOM 2032 C CA . ASN A 1 299 ? -21.266 12.681 -1.864 1.00 28.91 920 ASN A CA 1
ATOM 2033 C C . ASN A 1 299 ? -21.606 12.472 -3.334 1.00 27.72 920 ASN A C 1
ATOM 2034 O O . ASN A 1 299 ? -22.453 11.640 -3.672 1.00 28.58 920 ASN A O 1
ATOM 2039 N N . ASN A 1 300 ? -20.927 13.197 -4.216 1.00 24.23 921 ASN A N 1
ATOM 2040 C CA . ASN A 1 300 ? -21.135 12.988 -5.650 1.00 25.57 921 ASN A CA 1
ATOM 2041 C C . ASN A 1 300 ? -20.302 11.842 -6.240 1.00 19.32 921 ASN A C 1
ATOM 2042 O O . ASN A 1 300 ? -20.287 11.657 -7.457 1.00 20.22 921 ASN A O 1
ATOM 2047 N N . GLU A 1 301 ? -19.623 11.091 -5.372 1.00 21.89 922 GLU A N 1
ATOM 2048 C CA . GLU A 1 301 ? -18.848 9.914 -5.777 1.00 23.98 922 GLU A CA 1
ATOM 2049 C C . GLU A 1 301 ? -17.802 10.263 -6.825 1.00 23.81 922 GLU A C 1
ATOM 2050 O O . GLU A 1 301 ? -17.625 9.546 -7.803 1.00 22.22 922 GLU A O 1
ATOM 2056 N N . ILE A 1 302 ? -17.119 11.384 -6.627 1.00 19.35 923 ILE A N 1
ATOM 2057 C CA . ILE A 1 302 ? -16.186 11.861 -7.637 1.00 20.68 923 ILE A CA 1
ATOM 2058 C C . ILE A 1 302 ? -14.893 11.051 -7.575 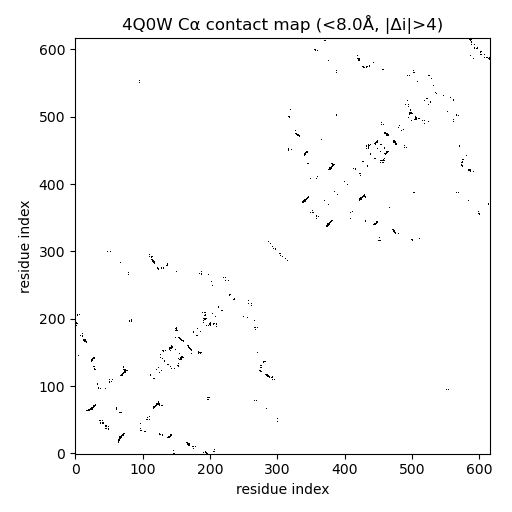1.00 14.71 923 ILE A C 1
ATOM 2059 O O . ILE A 1 302 ? -14.345 10.819 -6.499 1.00 18.81 923 ILE A O 1
ATOM 2064 N N . ILE A 1 303 ? -14.424 10.626 -8.737 1.00 15.28 924 ILE A N 1
ATOM 2065 C CA . ILE A 1 303 ? -13.160 9.924 -8.858 1.00 19.39 924 ILE A CA 1
ATOM 2066 C C . ILE A 1 303 ? -12.276 10.733 -9.789 1.00 14.64 924 ILE A C 1
ATOM 2067 O O . ILE A 1 303 ? -12.644 10.978 -10.936 1.00 19.84 924 ILE A O 1
ATOM 2072 N N . LEU A 1 304 ? -11.120 11.159 -9.301 1.00 16.13 925 LEU A N 1
ATOM 2073 C CA . LEU A 1 304 ? -10.166 11.863 -10.158 1.00 15.55 925 LEU A CA 1
ATOM 2074 C C . LEU A 1 304 ? -8.940 10.980 -10.355 1.00 20.02 925 LEU A C 1
ATOM 2075 O O . LEU A 1 304 ? -8.121 10.809 -9.434 1.00 19.74 925 LEU A O 1
ATOM 2080 N N . ASP A 1 305 ? -8.829 10.422 -11.558 1.00 23.31 926 ASP A N 1
ATOM 2081 C CA . ASP A 1 305 ? -7.807 9.438 -11.875 1.00 26.04 926 ASP A CA 1
ATOM 2082 C C . ASP A 1 305 ? -6.770 10.045 -12.818 1.00 30.97 926 ASP A C 1
ATOM 2083 O O . ASP A 1 305 ? -6.649 11.268 -12.892 1.00 29.28 926 ASP A O 1
ATOM 2088 N N . ASP A 1 306 ? -6.044 9.201 -13.552 1.00 37.90 927 ASP A N 1
ATOM 2089 C CA . ASP A 1 306 ? -4.969 9.682 -14.433 1.00 39.07 927 ASP A CA 1
ATOM 2090 C C . ASP A 1 306 ? -5.481 10.349 -15.704 1.00 42.14 927 ASP A C 1
ATOM 2091 O O . ASP A 1 306 ? -4.721 10.986 -16.435 1.00 43.34 927 ASP A O 1
ATOM 2096 N N . ASP A 1 307 ? -6.772 10.205 -15.975 1.00 32.64 928 ASP A N 1
ATOM 2097 C CA . ASP A 1 307 ? -7.361 10.922 -17.086 1.00 31.39 928 ASP A CA 1
ATOM 2098 C C . ASP A 1 307 ? -7.808 12.310 -16.640 1.00 31.50 928 ASP A C 1
ATOM 2099 O O . ASP A 1 307 ? -8.451 13.042 -17.398 1.00 36.09 928 ASP A O 1
ATOM 2104 N N . PHE A 1 308 ? -7.465 12.692 -15.415 1.00 31.12 929 PHE A N 1
ATOM 2105 C CA . PHE A 1 308 ? -7.911 13.989 -14.924 1.00 26.03 929 PHE A CA 1
ATOM 2106 C C . PHE A 1 308 ? -6.746 14.811 -14.403 1.00 24.19 929 PHE A C 1
ATOM 2107 O O . PHE A 1 308 ? -6.138 14.446 -13.407 1.00 27.32 929 PHE A O 1
ATOM 2115 N N . PRO A 1 309 ? -6.422 15.925 -15.075 1.00 21.09 930 PRO A N 1
ATOM 2116 C CA . PRO A 1 309 ? -7.046 16.384 -16.320 1.00 24.76 930 PRO A CA 1
ATOM 2117 C C . PRO A 1 309 ? -6.629 15.494 -17.499 1.00 30.88 930 PRO A C 1
ATOM 2118 O O . PRO A 1 309 ? -5.676 14.702 -17.395 1.00 19.08 930 PRO A O 1
ATOM 2122 N N . SER A 1 310 ? -7.360 15.609 -18.601 1.00 21.62 931 SER A N 1
ATOM 2123 C CA . SER A 1 310 ? -7.148 14.747 -19.752 1.00 19.61 931 SER A CA 1
ATOM 2124 C C . SER A 1 310 ? -6.268 15.431 -20.782 1.00 22.89 931 SER A C 1
ATOM 2125 O O . SER A 1 310 ? -6.603 16.518 -21.272 1.00 22.23 931 SER A O 1
ATOM 2128 N N . VAL A 1 311 ? -5.140 14.810 -21.121 1.00 19.12 932 VAL A N 1
ATOM 2129 C CA . VAL A 1 311 ? -4.335 15.351 -22.208 1.00 18.51 932 VAL A CA 1
ATOM 2130 C C . VAL A 1 311 ? -5.067 15.194 -23.545 1.00 21.38 932 VAL A C 1
ATOM 2131 O O . VAL A 1 311 ? -4.854 15.987 -24.462 1.00 21.96 932 VAL A O 1
ATOM 2135 N N . MET A 1 312 ? -5.928 14.180 -23.664 1.00 18.25 933 MET A N 1
ATOM 2136 C CA . MET A 1 312 ? -6.693 14.011 -24.904 1.00 18.48 933 MET A CA 1
ATOM 2137 C C . MET A 1 312 ? -7.613 15.219 -25.138 1.00 17.99 933 MET A C 1
ATOM 2138 O O . MET A 1 312 ? -7.746 15.698 -26.264 1.00 17.91 933 MET A O 1
ATOM 2143 N N . VAL A 1 313 ? -8.261 15.685 -24.076 1.00 15.77 934 VAL A N 1
ATOM 2144 C CA . VAL A 1 313 ? -9.101 16.880 -24.153 1.00 17.34 934 VAL A CA 1
ATOM 2145 C C . VAL A 1 313 ? -8.230 18.086 -24.506 1.00 21.61 934 VAL A C 1
ATOM 2146 O O . VAL A 1 313 ? -8.557 18.855 -25.413 1.00 18.28 934 VAL A O 1
ATOM 2150 N N . TYR A 1 314 ? -7.123 18.249 -23.779 1.00 17.93 935 TYR A N 1
ATOM 2151 C CA . TYR A 1 314 ? -6.218 19.376 -23.992 1.00 17.75 935 TYR A CA 1
ATOM 2152 C C . TYR A 1 314 ? -5.655 19.391 -25.413 1.00 21.92 935 TYR A C 1
ATOM 2153 O O . TYR A 1 314 ? -5.648 20.438 -26.103 1.00 17.47 935 TYR A O 1
ATOM 2162 N N . ASP A 1 315 ? -5.207 18.229 -25.875 1.00 20.24 936 ASP A N 1
ATOM 2163 C CA . ASP A 1 315 ? -4.685 18.133 -27.229 1.00 15.90 936 ASP A CA 1
ATOM 2164 C C . ASP A 1 315 ? -5.757 18.419 -28.285 1.00 22.94 936 ASP A C 1
ATOM 2165 O O . ASP A 1 315 ? -5.465 19.018 -29.320 1.00 18.81 936 ASP A O 1
ATOM 2170 N N . ALA A 1 316 ? -6.992 17.984 -28.031 1.00 21.60 937 ALA A N 1
ATOM 2171 C CA . ALA A 1 316 ? -8.069 18.143 -29.015 1.00 21.23 937 ALA A CA 1
ATOM 2172 C C . ALA A 1 316 ? -8.415 19.619 -29.210 1.00 22.54 937 ALA A C 1
ATOM 2173 O O . ALA A 1 316 ? -8.757 20.054 -30.318 1.00 20.75 937 ALA A O 1
ATOM 2175 N N . TYR A 1 317 ? -8.341 20.386 -28.126 1.00 16.93 938 TYR A N 1
ATOM 2176 C CA . TYR A 1 317 ? -8.563 21.825 -28.214 1.00 20.04 938 TYR A CA 1
ATOM 2177 C C . TYR A 1 317 ? -7.338 22.590 -28.708 1.00 23.82 938 TYR A C 1
ATOM 2178 O O . TYR A 1 317 ? -7.470 23.562 -29.458 1.00 20.72 938 TYR A O 1
ATOM 2187 N N . MET A 1 318 ? -6.149 22.170 -28.274 1.00 20.57 939 MET A N 1
ATOM 2188 C CA . MET A 1 318 ? -4.906 22.866 -28.645 1.00 19.30 939 MET A CA 1
ATOM 2189 C C . MET A 1 318 ? -4.402 22.529 -30.046 1.00 23.94 939 MET A C 1
ATOM 2190 O O . MET A 1 318 ? -3.766 23.360 -30.694 1.00 23.15 939 MET A O 1
ATOM 2195 N N . ARG A 1 319 ? -4.687 21.317 -30.513 1.00 19.18 940 ARG A N 1
ATOM 2196 C CA . ARG A 1 319 ? -4.211 20.885 -31.822 1.00 22.54 940 ARG A CA 1
ATOM 2197 C C . ARG A 1 319 ? -5.316 20.267 -32.649 1.00 22.28 940 ARG A C 1
ATOM 2198 O O . ARG A 1 319 ? -5.182 19.142 -33.120 1.00 22.99 940 ARG A O 1
ATOM 2206 N N . PRO A 1 320 ? -6.409 21.011 -32.860 1.00 22.35 941 PRO A N 1
ATOM 2207 C CA . PRO A 1 320 ? -7.453 20.427 -33.703 1.00 25.13 941 PRO A CA 1
ATOM 2208 C C . PRO A 1 320 ? -6.953 20.241 -35.138 1.00 21.99 941 PRO A C 1
ATOM 2209 O O . PRO A 1 320 ? -5.974 20.855 -35.566 1.00 21.17 941 PRO A O 1
ATOM 2213 N N . GLU A 1 321 ? -7.630 19.383 -35.876 1.00 20.83 942 GLU A N 1
ATOM 2214 C CA . GLU A 1 321 ? -7.288 19.163 -37.265 1.00 30.81 942 GLU A CA 1
ATOM 2215 C C . GLU A 1 321 ? -7.890 20.321 -38.055 1.00 28.43 942 GLU A C 1
ATOM 2216 O O . GLU A 1 321 ? -9.106 20.381 -38.225 1.00 28.53 942 GLU A O 1
ATOM 2222 N N . VAL A 1 322 ? -7.049 21.255 -38.497 1.00 29.92 943 VAL A N 1
ATOM 2223 C CA . VAL A 1 322 ? -7.508 22.395 -39.298 1.00 30.69 943 VAL A CA 1
ATOM 2224 C C . VAL A 1 322 ? -6.638 22.544 -40.547 1.00 33.61 943 VAL A C 1
ATOM 2225 O O . VAL A 1 322 ? -5.529 22.013 -40.603 1.00 33.39 943 VAL A O 1
ATOM 2229 N N . ASP A 1 323 ? -7.147 23.263 -41.545 1.00 31.45 944 ASP A N 1
ATOM 2230 C CA . ASP A 1 323 ? -6.358 23.615 -42.720 1.00 25.90 944 ASP A CA 1
ATOM 2231 C C . ASP A 1 323 ? -5.511 24.856 -42.419 1.00 32.05 944 ASP A C 1
ATOM 2232 O O . ASP A 1 323 ? -6.040 25.883 -41.975 1.00 30.03 944 ASP A O 1
ATOM 2237 N N . HIS A 1 324 ? -4.201 24.760 -42.650 1.00 30.39 945 HIS A N 1
ATOM 2238 C CA . HIS A 1 324 ? -3.272 25.832 -42.282 1.00 32.63 945 HIS A CA 1
ATOM 2239 C C . HIS A 1 324 ? -2.907 26.747 -43.454 1.00 33.69 945 HIS A C 1
ATOM 2240 O O . HIS A 1 324 ? -2.076 27.650 -43.313 1.00 34.70 945 HIS A O 1
ATOM 2247 N N . ASP A 1 325 ? -3.533 26.503 -44.602 1.00 34.87 946 ASP A N 1
ATOM 2248 C CA . ASP A 1 325 ? -3.326 27.298 -45.820 1.00 32.12 946 ASP A CA 1
ATOM 2249 C C . ASP A 1 325 ? -3.422 28.806 -45.549 1.00 30.84 946 ASP A C 1
ATOM 2250 O O . ASP A 1 325 ? -4.361 29.277 -44.902 1.00 29.77 946 ASP A O 1
ATOM 2255 N N . THR A 1 326 ? -2.437 29.557 -46.032 1.00 34.09 947 THR A N 1
ATOM 2256 C CA . THR A 1 326 ? -2.416 31.009 -45.835 1.00 34.09 947 THR A CA 1
ATOM 2257 C C . THR A 1 326 ? -2.903 31.812 -47.055 1.00 30.13 947 THR A C 1
ATOM 2258 O O . THR A 1 326 ? -2.869 33.039 -47.044 1.00 34.00 947 THR A O 1
ATOM 2262 N N . THR A 1 327 ? -3.355 31.124 -48.099 1.00 34.73 948 THR A N 1
ATOM 2263 C CA . THR A 1 327 ? -3.900 31.805 -49.273 1.00 29.58 948 THR A CA 1
ATOM 2264 C C . THR A 1 327 ? -5.118 32.643 -48.893 1.00 34.15 948 THR A C 1
ATOM 2265 O O . THR A 1 327 ? -6.102 32.116 -48.364 1.00 35.61 948 THR A O 1
ATOM 2269 N N . PRO A 1 328 ? -5.066 33.955 -49.169 1.00 34.56 949 PRO A N 1
ATOM 2270 C CA . PRO A 1 328 ? -6.201 34.819 -48.819 1.00 33.32 949 PRO A CA 1
ATOM 2271 C C . PRO A 1 328 ? -7.481 34.439 -49.578 1.00 29.68 949 PRO A C 1
ATOM 2272 O O . PRO A 1 328 ? -7.421 33.863 -50.669 1.00 32.12 949 PRO A O 1
ATOM 2276 N N . PHE A 1 329 ? -8.635 34.747 -48.994 1.00 29.07 950 PHE A N 1
ATOM 2277 C CA . PHE A 1 329 ? -9.900 34.492 -49.670 1.00 29.70 950 PHE A CA 1
ATOM 2278 C C . PHE A 1 329 ? -10.186 35.569 -50.715 1.00 34.71 950 PHE A C 1
ATOM 2279 O O . PHE A 1 329 ? -9.717 36.706 -50.594 1.00 27.56 950 PHE A O 1
ATOM 2287 N N . VAL A 1 330 ? -10.931 35.195 -51.750 1.00 35.96 951 VAL A N 1
ATOM 2288 C CA . VAL A 1 330 ? -11.342 36.144 -52.781 1.00 36.23 951 VAL A CA 1
ATOM 2289 C C . VAL A 1 330 ? -12.855 36.279 -52.761 1.00 29.31 951 VAL A C 1
ATOM 2290 O O . VAL A 1 330 ? -13.575 35.280 -52.803 1.00 31.12 951 VAL A O 1
ATOM 2292 N N . TRP A 1 331 ? -13.336 37.512 -52.664 1.00 28.21 952 TRP A N 1
ATOM 2293 C CA . TRP A 1 331 ? -14.764 37.766 -52.721 1.00 24.44 952 TRP A CA 1
ATOM 2294 C C . TRP A 1 331 ? -15.181 38.141 -54.144 1.00 36.55 952 TRP A C 1
ATOM 2295 O O . TRP A 1 331 ? -14.532 38.962 -54.794 1.00 34.51 952 TRP A O 1
ATOM 2306 N N . GLY A 1 332 ? -16.250 37.522 -54.630 1.00 28.74 953 GLY A N 1
ATOM 2307 C CA . GLY A 1 332 ? -16.776 37.862 -55.936 1.00 32.73 953 GLY A CA 1
ATOM 2308 C C . GLY A 1 332 ? -17.936 38.827 -55.800 1.00 30.47 953 GLY A C 1
ATOM 2309 O O . GLY A 1 332 ? -18.213 39.335 -54.710 1.00 39.62 953 GLY A O 1
ATOM 2310 N N . VAL A 1 333 ? -18.603 39.088 -56.917 1.00 33.61 954 VAL A N 1
ATOM 2311 C CA . VAL A 1 333 ? -19.789 39.928 -56.958 1.00 31.78 954 VAL A CA 1
ATOM 2312 C C . VAL A 1 333 ? -21.010 39.007 -57.109 1.00 23.97 954 VAL A C 1
ATOM 2313 O O . VAL A 1 333 ? -20.943 38.000 -57.815 1.00 28.31 954 VAL A O 1
ATOM 2317 N N . PRO A 1 334 ? -22.113 39.321 -56.410 1.00 24.20 955 PRO A N 1
ATOM 2318 C CA . PRO A 1 334 ? -23.324 38.512 -56.593 1.00 26.09 955 PRO A CA 1
ATOM 2319 C C . PRO A 1 334 ? -23.748 38.491 -58.060 1.00 26.57 955 PRO A C 1
ATOM 2320 O O . PRO A 1 334 ? -23.714 39.532 -58.724 1.00 33.12 955 PRO A O 1
ATOM 2324 N N . ASP A 1 335 ? -24.105 37.310 -58.553 1.00 24.98 956 ASP A N 1
ATOM 2325 C CA . ASP A 1 335 ? -24.551 37.136 -59.929 1.00 29.19 956 ASP A CA 1
ATOM 2326 C C . ASP A 1 335 ? -26.078 37.185 -59.943 1.00 27.95 956 ASP A C 1
ATOM 2327 O O . ASP A 1 335 ? -26.736 36.182 -59.640 1.00 21.53 956 ASP A O 1
ATOM 2332 N N . LEU A 1 336 ? -26.637 38.343 -60.297 1.00 22.58 957 LEU A N 1
ATOM 2333 C CA . LEU A 1 336 ? -28.087 38.551 -60.236 1.00 22.15 957 LEU A CA 1
ATOM 2334 C C . LEU A 1 336 ? -28.858 37.541 -61.102 1.00 21.96 957 LEU A C 1
ATOM 2335 O O . LEU A 1 336 ? -29.865 36.974 -60.654 1.00 24.28 957 LEU A O 1
ATOM 2340 N N . ASP A 1 337 ? -28.377 37.323 -62.325 1.00 17.78 958 ASP A N 1
ATOM 2341 C CA . ASP A 1 337 ? -29.017 36.385 -63.251 1.00 25.63 958 ASP A CA 1
ATOM 2342 C C . ASP A 1 337 ? -29.146 35.002 -62.618 1.00 24.67 958 ASP A C 1
ATOM 2343 O O . ASP A 1 337 ? -30.199 34.371 -62.707 1.00 20.58 958 ASP A O 1
ATOM 2348 N N . MET A 1 338 ? -28.073 34.537 -61.976 1.00 21.38 959 MET A N 1
ATOM 2349 C CA . MET A 1 338 ? -28.048 33.169 -61.448 1.00 20.68 959 MET A CA 1
ATOM 2350 C C . MET A 1 338 ? -28.734 33.055 -60.090 1.00 24.44 959 MET A C 1
ATOM 2351 O O . MET A 1 338 ? -29.256 31.992 -59.741 1.00 22.22 959 MET A O 1
ATOM 2356 N N . LEU A 1 339 ? -28.746 34.151 -59.329 1.00 18.74 960 LEU A N 1
ATOM 2357 C CA . LEU A 1 339 ? -29.490 34.192 -58.077 1.00 20.34 960 LEU A CA 1
ATOM 2358 C C . LEU A 1 339 ? -30.997 34.198 -58.372 1.00 19.83 960 LEU A C 1
ATOM 2359 O O . LEU A 1 339 ? -31.769 33.515 -57.698 1.00 22.69 960 LEU A O 1
ATOM 2364 N N . ARG A 1 340 ? -31.413 34.981 -59.366 1.00 20.37 961 ARG A N 1
ATOM 2365 C CA . ARG A 1 340 ? -32.815 34.997 -59.802 1.00 25.12 961 ARG A CA 1
ATOM 2366 C C . ARG A 1 340 ? -33.309 33.594 -60.142 1.00 14.90 961 ARG A C 1
ATOM 2367 O O . ARG A 1 340 ? -34.336 33.139 -59.638 1.00 17.22 961 ARG A O 1
ATOM 2375 N N . SER A 1 341 ? -32.585 32.916 -61.019 1.00 16.17 962 SER A N 1
ATOM 2376 C CA . SER A 1 341 ? -33.012 31.584 -61.421 1.00 21.64 962 SER A CA 1
ATOM 2377 C C . SER A 1 341 ? -32.931 30.575 -60.259 1.00 24.13 962 SER A C 1
ATOM 2378 O O . SER A 1 341 ? -33.777 29.677 -60.145 1.00 19.97 962 SER A O 1
ATOM 2381 N N . PHE A 1 342 ? -31.938 30.736 -59.386 1.00 23.57 963 PHE A N 1
ATOM 2382 C CA . PHE A 1 342 ? -31.798 29.840 -58.231 1.00 23.61 963 PHE A CA 1
ATOM 2383 C C . PHE A 1 342 ? -32.995 29.921 -57.307 1.00 20.72 963 PHE A C 1
ATOM 2384 O O . PHE A 1 342 ? -33.580 28.895 -56.954 1.00 25.08 963 PHE A O 1
ATOM 2392 N N . MET A 1 343 ? -33.336 31.140 -56.888 1.00 18.48 964 MET A N 1
ATOM 2393 C CA . MET A 1 343 ? -34.478 31.360 -56.003 1.00 21.85 964 MET A CA 1
ATOM 2394 C C . MET A 1 343 ? -35.811 30.991 -56.671 1.00 26.00 964 MET A C 1
ATOM 2395 O O . MET A 1 343 ? -36.757 30.541 -56.006 1.00 24.21 964 MET A O 1
ATOM 2400 N N . LYS A 1 344 ? -35.882 31.183 -57.984 1.00 21.10 965 LYS A N 1
ATOM 2401 C CA . LYS A 1 344 ? -37.071 30.803 -58.748 1.00 23.23 965 LYS A CA 1
ATOM 2402 C C . LYS A 1 344 ? -37.260 29.305 -58.631 1.00 20.94 965 LYS A C 1
ATOM 2403 O O . LYS A 1 344 ? -38.309 28.821 -58.207 1.00 26.63 965 LYS A O 1
ATOM 2409 N N . THR A 1 345 ? -36.206 28.582 -58.990 1.00 20.92 966 THR A N 1
ATOM 2410 C CA . THR A 1 345 ? -36.214 27.132 -58.984 1.00 25.87 966 THR A CA 1
ATOM 2411 C C . THR A 1 345 ? -36.468 26.548 -57.593 1.00 31.78 966 THR A C 1
ATOM 2412 O O . THR A 1 345 ? -37.274 25.626 -57.446 1.00 31.28 966 THR A O 1
ATOM 2416 N N . GLN A 1 346 ? -35.783 27.079 -56.579 1.00 30.89 967 GLN A N 1
ATOM 2417 C CA . GLN A 1 346 ? -35.802 26.484 -55.236 1.00 28.24 967 GLN A CA 1
ATOM 2418 C C . GLN A 1 346 ? -37.019 26.876 -54.422 1.00 31.86 967 GLN A C 1
ATOM 2419 O O . GLN A 1 346 ? -37.510 26.081 -53.610 1.00 32.34 967 GLN A O 1
ATOM 2425 N N . LEU A 1 347 ? -37.503 28.098 -54.626 1.00 24.92 968 LEU A N 1
ATOM 2426 C CA . LEU A 1 347 ? -38.537 28.649 -53.749 1.00 25.75 968 LEU A CA 1
ATOM 2427 C C . LEU A 1 347 ? -39.736 29.263 -54.477 1.00 26.01 968 LEU A C 1
ATOM 2428 O O . LEU A 1 347 ? -40.659 29.768 -53.837 1.00 32.11 968 LEU A O 1
ATOM 2433 N N . GLY A 1 348 ? -39.716 29.244 -55.805 1.00 33.19 969 GLY A N 1
ATOM 2434 C CA . GLY A 1 348 ? -40.807 29.813 -56.574 1.00 28.57 969 GLY A CA 1
ATOM 2435 C C . GLY A 1 348 ? -40.811 31.333 -56.607 1.00 31.26 969 GLY A C 1
ATOM 2436 O O . GLY A 1 348 ? -41.788 31.941 -57.059 1.00 31.45 969 GLY A O 1
ATOM 2437 N N . TRP A 1 349 ? -39.730 31.954 -56.139 1.00 29.42 970 TRP A N 1
ATOM 2438 C CA . TRP A 1 349 ? -39.645 33.414 -56.120 1.00 30.46 970 TRP A CA 1
ATOM 2439 C C . TRP A 1 349 ? -39.584 33.993 -57.528 1.00 27.75 970 TRP A C 1
ATOM 2440 O O . TRP A 1 349 ? -38.634 33.710 -58.264 1.00 26.67 970 TRP A O 1
ATOM 2451 N N . PRO A 1 350 ? -40.567 34.838 -57.903 1.00 26.54 971 PRO A N 1
ATOM 2452 C CA . PRO A 1 350 ? -40.413 35.502 -59.204 1.00 25.65 971 PRO A CA 1
ATOM 2453 C C . PRO A 1 350 ? -39.179 36.403 -59.180 1.00 28.78 971 PRO A C 1
ATOM 2454 O O . PRO A 1 350 ? -38.802 36.882 -58.107 1.00 27.79 971 PRO A O 1
ATOM 2458 N N . HIS A 1 351 ? -38.546 36.610 -60.330 1.00 23.83 972 HIS A N 1
ATOM 2459 C CA . HIS A 1 351 ? -37.333 37.425 -60.390 1.00 24.94 972 HIS A CA 1
ATOM 2460 C C . HIS A 1 351 ? -37.497 38.807 -59.746 1.00 31.97 972 HIS A C 1
ATOM 2461 O O . HIS A 1 351 ? -36.573 39.309 -59.093 1.00 24.83 972 HIS A O 1
ATOM 2468 N N . GLU A 1 352 ? -38.669 39.413 -59.915 1.00 30.05 973 GLU A N 1
ATOM 2469 C CA . GLU A 1 352 ? -38.896 40.758 -59.386 1.00 34.99 973 GLU A CA 1
ATOM 2470 C C . GLU A 1 352 ? -38.822 40.781 -57.859 1.00 27.79 973 GLU A C 1
ATOM 2471 O O . GLU A 1 352 ? -38.393 41.770 -57.271 1.00 35.38 973 GLU A O 1
ATOM 2473 N N . LYS A 1 353 ? -39.254 39.692 -57.231 1.00 27.10 974 LYS A N 1
ATOM 2474 C CA . LYS A 1 353 ? -39.124 39.518 -55.786 1.00 32.05 974 LYS A CA 1
ATOM 2475 C C . LYS A 1 353 ? -37.648 39.487 -55.392 1.00 34.40 974 LYS A C 1
ATOM 2476 O O . LYS A 1 353 ? -37.237 40.168 -54.453 1.00 35.14 974 LYS A O 1
ATOM 2482 N N . SER A 1 354 ? -36.856 38.702 -56.121 1.00 27.64 975 SER A N 1
ATOM 2483 C CA . SER A 1 354 ? -35.425 38.607 -55.870 1.00 25.14 975 SER A CA 1
ATOM 2484 C C . SER A 1 354 ? -34.726 39.943 -56.102 1.00 31.12 975 SER A C 1
ATOM 2485 O O . SER A 1 354 ? -33.882 40.356 -55.305 1.00 29.84 975 SER A O 1
ATOM 2488 N N . ASP A 1 355 ? -35.074 40.605 -57.202 1.00 25.88 976 ASP A N 1
ATOM 2489 C CA . ASP A 1 355 ? -34.496 41.893 -57.555 1.00 29.95 976 ASP A CA 1
ATOM 2490 C C . ASP A 1 355 ? -34.705 42.933 -56.453 1.00 28.37 976 ASP A C 1
ATOM 2491 O O . ASP A 1 355 ? -33.795 43.673 -56.111 1.00 27.12 976 ASP A O 1
ATOM 2496 N N . GLU A 1 356 ? -35.912 42.975 -55.903 1.00 26.08 977 GLU A N 1
ATOM 2497 C CA . GLU A 1 356 ? -36.272 43.980 -54.918 1.00 28.40 977 GLU A CA 1
ATOM 2498 C C . GLU A 1 356 ? -35.313 43.929 -53.733 1.00 40.39 977 GLU A C 1
ATOM 2499 O O . GLU A 1 356 ? -34.963 44.965 -53.164 1.00 35.04 977 GLU A O 1
ATOM 2505 N N . ILE A 1 357 ? -34.869 42.719 -53.391 1.00 37.03 978 ILE A N 1
ATOM 2506 C CA . ILE A 1 357 ? -33.938 42.511 -52.284 1.00 32.15 978 ILE A CA 1
ATOM 2507 C C . ILE A 1 357 ? -32.479 42.626 -52.727 1.00 29.01 978 ILE A C 1
ATOM 2508 O O . ILE A 1 357 ? -31.663 43.245 -52.046 1.00 33.18 978 ILE A O 1
ATOM 2513 N N . LEU A 1 358 ? -32.154 42.053 -53.880 1.00 25.00 979 LEU A N 1
ATOM 2514 C CA . LEU A 1 358 ? -30.758 41.875 -54.271 1.00 24.21 979 LEU A CA 1
ATOM 2515 C C . LEU A 1 358 ? -30.103 43.103 -54.909 1.00 34.49 979 LEU A C 1
ATOM 2516 O O . LEU A 1 358 ? -28.917 43.366 -54.687 1.00 29.32 979 LEU A O 1
ATOM 2521 N N . ILE A 1 359 ? -30.864 43.842 -55.710 1.00 27.80 980 ILE A N 1
ATOM 2522 C CA . ILE A 1 359 ? -30.317 45.012 -56.407 1.00 30.83 980 ILE A CA 1
ATOM 2523 C C . ILE A 1 359 ? -29.682 46.065 -55.471 1.00 28.38 980 ILE A C 1
ATOM 2524 O O . ILE A 1 359 ? -28.566 46.523 -55.743 1.00 29.53 980 ILE A O 1
ATOM 2529 N N . PRO A 1 360 ? -30.369 46.437 -54.367 1.00 31.16 981 PRO A N 1
ATOM 2530 C CA . PRO A 1 360 ? -29.721 47.363 -53.422 1.00 36.28 981 PRO A CA 1
ATOM 2531 C C . PRO A 1 360 ? -28.411 46.819 -52.841 1.00 43.96 981 PRO A C 1
ATOM 2532 O O . PRO A 1 360 ? -27.513 47.607 -52.542 1.00 45.13 981 PRO A O 1
ATOM 2536 N N . LEU A 1 361 ? -28.306 45.499 -52.690 1.00 39.36 982 LEU A N 1
ATOM 2537 C CA . LEU A 1 361 ? -27.092 44.871 -52.158 1.00 36.14 982 LEU A CA 1
ATOM 2538 C C . LEU A 1 361 ? -25.919 44.910 -53.132 1.00 36.22 982 LEU A C 1
ATOM 2539 O O . LEU A 1 361 ? -24.764 44.911 -52.718 1.00 49.47 982 LEU A O 1
ATOM 2544 N N . ILE A 1 362 ? -26.219 44.929 -54.424 1.00 40.39 983 ILE A N 1
ATOM 2545 C CA . ILE A 1 362 ? -25.192 44.930 -55.461 1.00 38.37 983 ILE A CA 1
ATOM 2546 C C . ILE A 1 362 ? -24.697 46.349 -55.750 1.00 46.89 983 ILE A C 1
ATOM 2547 O O . ILE A 1 362 ? -23.525 46.559 -56.076 1.00 52.08 983 ILE A O 1
ATOM 2552 N N . GLY B 1 1 ? -44.108 19.097 7.334 1.00 29.54 2 GLY B N 1
ATOM 2553 C CA . GLY B 1 1 ? -44.968 19.874 6.459 1.00 22.79 2 GLY B CA 1
ATOM 2554 C C . GLY B 1 1 ? -45.125 19.270 5.075 1.00 28.69 2 GLY B C 1
ATOM 2555 O O . GLY B 1 1 ? -44.553 18.223 4.756 1.00 22.27 2 GLY B O 1
ATOM 2556 N N . VAL B 1 2 ? -45.918 19.930 4.244 1.00 20.95 3 VAL B N 1
ATOM 2557 C CA . VAL B 1 2 ? -46.067 19.505 2.867 1.00 21.83 3 VAL B CA 1
ATOM 2558 C C . VAL B 1 2 ? -45.023 20.268 2.056 1.00 24.49 3 VAL B C 1
ATOM 2559 O O . VAL B 1 2 ? -44.936 21.504 2.143 1.00 20.70 3 VAL B O 1
ATOM 2563 N N A HIS B 1 3 ? -44.232 19.542 1.275 0.56 23.24 4 HIS B N 1
ATOM 2564 N N B HIS B 1 3 ? -44.235 19.540 1.266 0.44 23.26 4 HIS B N 1
ATOM 2565 C CA A HIS B 1 3 ? -43.115 20.152 0.561 0.56 24.95 4 HIS B CA 1
ATOM 2566 C CA B HIS B 1 3 ? -43.129 20.154 0.532 0.44 24.94 4 HIS B CA 1
ATOM 2567 C C A HIS B 1 3 ? -43.597 21.245 -0.386 0.56 22.84 4 HIS B C 1
ATOM 2568 C C B HIS B 1 3 ? -43.618 21.260 -0.384 0.44 22.86 4 HIS B C 1
ATOM 2569 O O A HIS B 1 3 ? -44.554 21.045 -1.136 0.56 22.98 4 HIS B O 1
ATOM 2570 O O B HIS B 1 3 ? -44.588 21.081 -1.122 0.44 22.97 4 HIS B O 1
ATOM 2583 N N . SER B 1 4 ? -42.953 22.408 -0.301 1.00 20.37 5 SER B N 1
ATOM 2584 C CA . SER B 1 4 ? -43.284 23.579 -1.118 1.00 21.71 5 SER B CA 1
ATOM 2585 C C . SER B 1 4 ? -44.663 24.178 -0.844 1.00 18.84 5 SER B C 1
ATOM 2586 O O . SER B 1 4 ? -45.080 25.098 -1.546 1.00 22.65 5 SER B O 1
ATOM 2589 N N . PHE B 1 5 ? -45.381 23.680 0.155 1.00 20.50 6 PHE B N 1
ATOM 2590 C CA . PHE B 1 5 ? -46.748 24.169 0.356 1.00 23.79 6 PHE B CA 1
ATOM 2591 C C . PHE B 1 5 ? -46.832 25.671 0.670 1.00 21.07 6 PHE B C 1
ATOM 2592 O O . PHE B 1 5 ? -47.768 26.358 0.234 1.00 17.27 6 PHE B O 1
ATOM 2600 N N . TRP B 1 6 ? -45.868 26.194 1.423 1.00 16.44 7 TRP B N 1
ATOM 2601 C CA . TRP B 1 6 ? -45.891 27.626 1.708 1.00 22.20 7 TRP B CA 1
ATOM 2602 C C . TRP B 1 6 ? -45.733 28.462 0.437 1.00 23.82 7 TRP B C 1
ATOM 2603 O O . TRP B 1 6 ? -46.173 29.614 0.405 1.00 19.31 7 TRP B O 1
ATOM 2614 N N . ASP B 1 7 ? -45.114 27.894 -0.603 1.00 19.06 8 ASP B N 1
ATOM 2615 C CA . ASP B 1 7 ? -44.985 28.608 -1.886 1.00 22.43 8 ASP B CA 1
ATOM 2616 C C . ASP B 1 7 ? -46.362 28.820 -2.482 1.00 22.80 8 ASP B C 1
ATOM 2617 O O . ASP B 1 7 ? -46.649 29.839 -3.105 1.00 25.47 8 ASP B O 1
ATOM 2622 N N . ILE B 1 8 ? -47.202 27.812 -2.305 1.00 20.55 9 ILE B N 1
ATOM 2623 C CA . ILE B 1 8 ? -48.562 27.848 -2.800 1.00 20.85 9 ILE B CA 1
ATOM 2624 C C . ILE B 1 8 ? -49.428 28.778 -1.946 1.00 18.15 9 ILE B C 1
ATOM 2625 O O . ILE B 1 8 ? -50.124 29.639 -2.473 1.00 18.26 9 ILE B O 1
ATOM 2630 N N . ALA B 1 9 ? -49.363 28.615 -0.630 1.00 16.74 10 ALA B N 1
ATOM 2631 C CA . ALA B 1 9 ? -50.215 29.377 0.294 1.00 16.38 10 ALA B CA 1
ATOM 2632 C C . ALA B 1 9 ? -49.744 30.817 0.518 1.00 14.92 10 ALA B C 1
ATOM 2633 O O . ALA B 1 9 ? -50.545 31.704 0.858 1.00 16.70 10 ALA B O 1
ATOM 2635 N N . GLY B 1 10 ? -48.443 31.040 0.342 1.00 19.53 11 GLY B N 1
ATOM 2636 C CA . GLY B 1 10 ? -47.826 32.336 0.573 1.00 17.25 11 GLY B CA 1
ATOM 2637 C C . GLY B 1 10 ? -48.586 33.561 0.098 1.00 22.23 11 GLY B C 1
ATOM 2638 O O . GLY B 1 10 ? -48.699 34.538 0.839 1.00 18.48 11 GLY B O 1
ATOM 2639 N N . PRO B 1 11 ? -49.091 33.534 -1.146 1.00 21.76 12 PRO B N 1
ATOM 2640 C CA . PRO B 1 11 ? -49.800 34.732 -1.616 1.00 19.56 12 PRO B CA 1
ATOM 2641 C C . PRO B 1 11 ? -51.107 35.028 -0.879 1.00 20.41 12 PRO B C 1
ATOM 2642 O O . PRO B 1 11 ? -51.663 36.105 -1.072 1.00 17.22 12 PRO B O 1
ATOM 2646 N N . THR B 1 12 ? -51.592 34.105 -0.051 1.00 16.28 13 THR B N 1
ATOM 2647 C CA . THR B 1 12 ? -52.826 34.350 0.688 1.00 18.19 13 THR B CA 1
ATOM 2648 C C . THR B 1 12 ? -52.537 34.949 2.069 1.00 18.43 13 THR B C 1
ATOM 2649 O O . THR B 1 12 ? -53.457 35.234 2.837 1.00 19.21 13 THR B O 1
ATOM 2653 N N . ALA B 1 13 ? -51.258 35.127 2.381 1.00 14.78 14 ALA B N 1
ATOM 2654 C CA . ALA B 1 13 ? -50.854 35.578 3.716 1.00 21.25 14 ALA B CA 1
ATOM 2655 C C . ALA B 1 13 ? -51.334 36.996 3.991 1.00 18.63 14 ALA B C 1
ATOM 2656 O O . ALA B 1 13 ? -51.296 37.851 3.110 1.00 20.09 14 ALA B O 1
ATOM 2658 N N . ARG B 1 14 ? -51.754 37.253 5.223 1.00 17.26 15 ARG B N 1
ATOM 2659 C CA A ARG B 1 14 ? -52.091 38.609 5.670 0.50 19.38 15 ARG B CA 1
ATOM 2660 C CA B ARG B 1 14 ? -52.040 38.620 5.626 0.50 19.38 15 ARG B CA 1
ATOM 2661 C C . ARG B 1 14 ? -51.171 39.061 6.807 1.00 16.05 15 ARG B C 1
ATOM 2662 O O . ARG B 1 14 ? -51.199 38.471 7.892 1.00 18.41 15 ARG B O 1
ATOM 2677 N N . PRO B 1 15 ? -50.352 40.095 6.574 1.00 16.03 16 PRO B N 1
ATOM 2678 C CA . PRO B 1 15 ? -49.455 40.569 7.636 1.00 14.54 16 PRO B CA 1
ATOM 2679 C C . PRO B 1 15 ? -50.278 41.162 8.771 1.00 17.06 16 PRO B C 1
ATOM 2680 O O . PRO B 1 15 ? -51.172 41.969 8.500 1.00 15.71 16 PRO B O 1
ATOM 2684 N N . VAL B 1 16 ? -50.009 40.769 10.014 1.00 15.88 17 VAL B N 1
ATOM 2685 C CA . VAL B 1 16 ? -50.669 41.422 11.140 1.00 16.51 17 VAL B CA 1
ATOM 2686 C C . VAL B 1 16 ? -49.613 41.885 12.137 1.00 19.18 17 VAL B C 1
ATOM 2687 O O . VAL B 1 16 ? -48.549 41.276 12.258 1.00 18.75 17 VAL B O 1
ATOM 2691 N N . ARG B 1 17 ? -49.905 42.957 12.860 1.00 17.53 18 ARG B N 1
ATOM 2692 C CA . ARG B 1 17 ? -48.928 43.497 13.792 1.00 20.17 18 ARG B CA 1
ATOM 2693 C C . ARG B 1 17 ? -48.870 42.613 15.025 1.00 17.27 18 ARG B C 1
ATOM 2694 O O . ARG B 1 17 ? -49.890 42.060 15.455 1.00 15.24 18 ARG B O 1
ATOM 2702 N N . LEU B 1 18 ? -47.687 42.480 15.606 1.00 14.87 19 LEU B N 1
ATOM 2703 C CA . LEU B 1 18 ? -47.571 41.754 16.863 1.00 24.19 19 LEU B CA 1
ATOM 2704 C C . LEU B 1 18 ? -48.478 42.378 17.933 1.00 23.73 19 LEU B C 1
ATOM 2705 O O . LEU B 1 18 ? -49.025 41.672 18.781 1.00 19.77 19 LEU B O 1
ATOM 2710 N N . GLU B 1 19 ? -48.652 43.699 17.861 1.00 16.91 20 GLU B N 1
ATOM 2711 C CA . GLU B 1 19 ? -49.489 44.426 18.819 1.00 19.31 20 GLU B CA 1
ATOM 2712 C C . GLU B 1 19 ? -50.940 43.972 18.765 1.00 21.89 20 GLU B C 1
ATOM 2713 O O . GLU B 1 19 ? -51.667 44.102 19.749 1.00 24.41 20 GLU B O 1
ATOM 2719 N N . SER B 1 20 ? -51.371 43.456 17.611 1.00 20.03 21 SER B N 1
ATOM 2720 C CA . SER B 1 20 ? -52.766 43.029 17.455 1.00 19.11 21 SER B CA 1
ATOM 2721 C C . SER B 1 20 ? -53.067 41.711 18.172 1.00 25.93 21 SER B C 1
ATOM 2722 O O . SER B 1 20 ? -54.236 41.354 18.345 1.00 24.42 21 SER B O 1
ATOM 2725 N N . LEU B 1 21 ? -52.025 41.004 18.612 1.00 23.34 22 LEU B N 1
ATOM 2726 C CA . LEU B 1 21 ? -52.201 39.669 19.204 1.00 22.23 22 LEU B CA 1
ATOM 2727 C C . LEU B 1 21 ? -52.423 39.706 20.711 1.00 22.90 22 LEU B C 1
ATOM 2728 O O . LEU B 1 21 ? -52.489 38.657 21.354 1.00 20.40 22 LEU B O 1
ATOM 2733 N N . GLU B 1 22 ? -52.545 40.906 21.278 1.00 19.92 23 GLU B N 1
ATOM 2734 C CA . GLU B 1 22 ? -52.668 41.051 22.730 1.00 22.54 23 GLU B CA 1
ATOM 2735 C C . GLU B 1 22 ? -53.852 40.245 23.280 1.00 23.25 23 GLU B C 1
ATOM 2736 O O . GLU B 1 22 ? -54.949 40.295 22.719 1.00 21.20 23 GLU B O 1
ATOM 2742 N N . ASP B 1 23 ? -53.605 39.494 24.358 1.00 19.05 24 ASP B N 1
ATOM 2743 C CA . ASP B 1 23 ? -54.623 38.691 25.050 1.00 19.72 24 ASP B CA 1
ATOM 2744 C C . ASP B 1 23 ? -55.074 37.435 24.304 1.00 20.11 24 ASP B C 1
ATOM 2745 O O . ASP B 1 23 ? -55.877 36.656 24.828 1.00 22.52 24 ASP B O 1
ATOM 2750 N N . LYS B 1 24 ? -54.559 37.234 23.094 1.00 15.63 25 LYS B N 1
ATOM 2751 C CA . LYS B 1 24 ? -54.881 36.022 22.338 1.00 18.93 25 LYS B CA 1
ATOM 2752 C C . LYS B 1 24 ? -54.270 34.756 22.954 1.00 21.22 25 LYS B C 1
ATOM 2753 O O . LYS B 1 24 ? -53.079 34.731 23.318 1.00 16.09 25 LYS B O 1
ATOM 2759 N N . ARG B 1 25 ? -55.093 33.712 23.068 1.00 14.10 26 ARG B N 1
ATOM 2760 C CA . ARG B 1 25 ? -54.621 32.402 23.504 1.00 16.98 26 ARG B CA 1
ATOM 2761 C C . ARG B 1 25 ? -54.074 31.735 22.254 1.00 17.52 26 ARG B C 1
ATOM 2762 O O . ARG B 1 25 ? -54.761 31.658 21.233 1.00 14.81 26 ARG B O 1
ATOM 2770 N N . MET B 1 26 ? -52.815 31.316 22.305 1.00 14.93 27 MET B N 1
ATOM 2771 C CA . MET B 1 26 ? -52.153 30.801 21.116 1.00 16.84 27 MET B CA 1
ATOM 2772 C C . MET B 1 26 ? -51.587 29.423 21.414 1.00 15.45 27 MET B C 1
ATOM 2773 O O . MET B 1 26 ? -50.788 29.272 22.344 1.00 14.87 27 MET B O 1
ATOM 2778 N N . ALA B 1 27 ? -51.982 28.424 20.629 1.00 14.49 28 ALA B N 1
ATOM 2779 C CA . ALA B 1 27 ? -51.317 27.120 20.704 1.00 18.01 28 ALA B CA 1
ATOM 2780 C C . ALA B 1 27 ? -49.936 27.276 20.096 1.00 16.58 28 ALA B C 1
ATOM 2781 O O . ALA B 1 27 ? -49.808 27.715 18.946 1.00 17.77 28 ALA B O 1
ATOM 2783 N N . VAL B 1 28 ? -48.901 26.942 20.862 1.00 12.59 29 VAL B N 1
ATOM 2784 C CA . VAL B 1 28 ? -47.537 27.009 20.345 1.00 11.94 29 VAL B CA 1
ATOM 2785 C C . VAL B 1 28 ? -47.024 25.612 20.088 1.00 17.68 29 VAL B C 1
ATOM 2786 O O . VAL B 1 28 ? -46.866 24.796 21.008 1.00 18.09 29 VAL B O 1
ATOM 2790 N N . ASP B 1 29 ? -46.785 25.335 18.818 1.00 17.15 30 ASP B N 1
ATOM 2791 C CA . ASP B 1 29 ? -46.233 24.063 18.408 1.00 15.66 30 ASP B CA 1
ATOM 2792 C C . ASP B 1 29 ? -44.746 24.110 18.711 1.00 21.55 30 ASP B C 1
ATOM 2793 O O . ASP B 1 29 ? -43.970 24.716 17.963 1.00 22.31 30 ASP B O 1
ATOM 2798 N N . ALA B 1 30 ? -44.335 23.471 19.797 1.00 18.91 31 ALA B N 1
ATOM 2799 C CA . ALA B 1 30 ? -42.956 23.586 20.235 1.00 24.24 31 ALA B CA 1
ATOM 2800 C C . ALA B 1 30 ? -42.203 22.299 19.974 1.00 30.28 31 ALA B C 1
ATOM 2801 O O . ALA B 1 30 ? -41.116 22.099 20.519 1.00 26.94 31 ALA B O 1
ATOM 2803 N N . SER B 1 31 ? -42.778 21.439 19.134 1.00 25.30 32 SER B N 1
ATOM 2804 C CA . SER B 1 31 ? -42.274 20.084 18.980 1.00 32.82 32 SER B CA 1
ATOM 2805 C C . SER B 1 31 ? -40.840 20.094 18.480 1.00 23.69 32 SER B C 1
ATOM 2806 O O . SER B 1 31 ? -40.074 19.178 18.743 1.00 30.36 32 SER B O 1
ATOM 2809 N N . ILE B 1 32 ? -40.482 21.154 17.770 1.00 25.51 33 ILE B N 1
ATOM 2810 C CA . ILE B 1 32 ? -39.238 21.181 17.018 1.00 31.69 33 ILE B CA 1
ATOM 2811 C C . ILE B 1 32 ? -38.206 22.145 17.626 1.00 31.44 33 ILE B C 1
ATOM 2812 O O . ILE B 1 32 ? -37.030 22.156 17.236 1.00 27.78 33 ILE B O 1
ATOM 2817 N N . TRP B 1 33 ? -38.636 22.922 18.616 1.00 28.19 34 TRP B N 1
ATOM 2818 C CA . TRP B 1 33 ? -37.754 23.932 19.199 1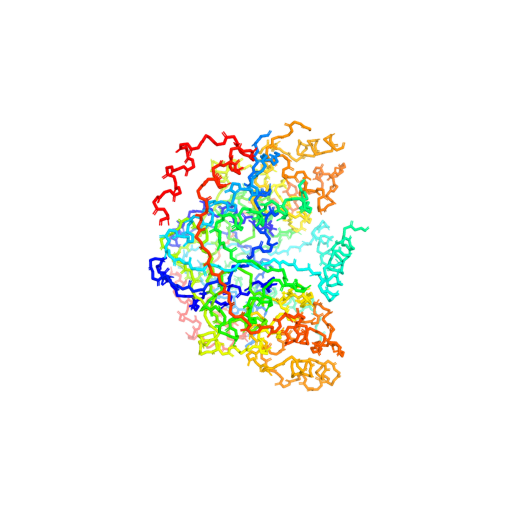.00 24.26 34 TRP B CA 1
ATOM 2819 C C . TRP B 1 33 ? -36.414 23.412 19.736 1.00 26.65 34 TRP B C 1
ATOM 2820 O O . TRP B 1 33 ? -35.374 24.005 19.447 1.00 29.10 34 TRP B O 1
ATOM 2831 N N . ILE B 1 34 ? -36.420 22.325 20.505 1.00 28.52 35 ILE B N 1
ATOM 2832 C CA . ILE B 1 34 ? -35.164 21.871 21.110 1.00 37.91 35 ILE B CA 1
ATOM 2833 C C . ILE B 1 34 ? -34.108 21.561 20.045 1.00 38.74 35 ILE B C 1
ATOM 2834 O O . ILE B 1 34 ? -32.931 21.894 20.212 1.00 39.79 35 ILE B O 1
ATOM 2839 N N . TYR B 1 35 ? -34.542 20.957 18.943 1.00 36.02 36 TYR B N 1
ATOM 2840 C CA . TYR B 1 35 ? -33.648 20.631 17.835 1.00 41.88 36 TYR B CA 1
ATOM 2841 C C . TYR B 1 35 ? -33.091 21.871 17.143 1.00 44.15 36 TYR B C 1
ATOM 2842 O O . TYR B 1 35 ? -31.965 21.855 16.640 1.00 48.58 36 TYR B O 1
ATOM 2851 N N . GLN B 1 36 ? -33.877 22.943 17.127 1.00 38.46 37 GLN B N 1
ATOM 2852 C CA . GLN B 1 36 ? -33.463 24.179 16.473 1.00 42.54 37 GLN B CA 1
ATOM 2853 C C . GLN B 1 36 ? -32.435 24.929 17.302 1.00 47.02 37 GLN B C 1
ATOM 2854 O O . GLN B 1 36 ? -31.721 25.791 16.790 1.00 51.37 37 GLN B O 1
ATOM 2860 N N . PHE B 1 37 ? -32.363 24.598 18.586 1.00 46.83 38 PHE B N 1
ATOM 2861 C CA . PHE B 1 37 ? -31.435 25.265 19.490 1.00 51.10 38 PHE B CA 1
ATOM 2862 C C . PHE B 1 37 ? -30.199 24.406 19.753 1.00 59.81 38 PHE B C 1
ATOM 2863 O O . PHE B 1 37 ? -29.282 24.827 20.458 1.00 63.84 38 PHE B O 1
ATOM 2871 N N . LEU B 1 38 ? -30.173 23.206 19.180 1.00 56.66 39 LEU B N 1
ATOM 2872 C CA . LEU B 1 38 ? -28.999 22.342 19.280 1.00 59.00 39 LEU B CA 1
ATOM 2873 C C . LEU B 1 38 ? -27.837 22.874 18.441 1.00 55.20 39 LEU B C 1
ATOM 2874 O O . LEU B 1 38 ? -26.859 23.401 18.974 1.00 59.68 39 LEU B O 1
ATOM 2879 N N . VAL B 1 49 ? -21.100 27.762 24.667 1.00 64.06 50 VAL B N 1
ATOM 2880 C CA . VAL B 1 49 ? -22.426 28.176 25.117 1.00 61.94 50 VAL B CA 1
ATOM 2881 C C . VAL B 1 49 ? -23.265 26.988 25.584 1.00 63.00 50 VAL B C 1
ATOM 2882 O O . VAL B 1 49 ? -23.795 26.233 24.763 1.00 73.20 50 VAL B O 1
ATOM 2884 N N . LYS B 1 50 ? -23.389 26.834 26.901 1.00 47.32 51 LYS B N 1
ATOM 2885 C CA . LYS B 1 50 ? -24.159 25.731 27.480 1.00 54.63 51 LYS B CA 1
ATOM 2886 C C . LYS B 1 50 ? -25.659 26.045 27.566 1.00 48.30 51 LYS B C 1
ATOM 2887 O O . LYS B 1 50 ? -26.051 27.213 27.676 1.00 45.98 51 LYS B O 1
ATOM 2889 N N . ASN B 1 51 ? -26.487 25.002 27.500 1.00 38.49 52 ASN B N 1
ATOM 2890 C CA . ASN B 1 51 ? -27.933 25.140 27.693 1.00 35.56 52 ASN B CA 1
ATOM 2891 C C . ASN B 1 51 ? -28.634 26.068 26.687 1.00 32.95 52 ASN B C 1
ATOM 2892 O O . ASN B 1 51 ? -29.435 26.925 27.062 1.00 27.80 52 ASN B O 1
ATOM 2897 N N . SER B 1 52 ? -28.321 25.889 25.410 1.00 27.90 53 SER B N 1
ATOM 2898 C CA . SER B 1 52 ? -28.880 26.712 24.351 1.00 32.85 53 SER B CA 1
ATOM 2899 C C . SER B 1 52 ? -30.388 26.521 24.213 1.00 30.40 53 SER B C 1
ATOM 2900 O O . SER B 1 52 ? -31.070 27.382 23.661 1.00 27.70 53 SER B O 1
ATOM 2903 N N . HIS B 1 53 ? -30.909 25.395 24.703 1.00 25.83 54 HIS B N 1
ATOM 2904 C CA . HIS B 1 53 ? -32.346 25.157 24.640 1.00 26.54 54 HIS B CA 1
ATOM 2905 C C . HIS B 1 53 ? -33.060 26.108 25.591 1.00 22.90 54 HIS B C 1
ATOM 2906 O O . HIS B 1 53 ? -34.124 26.648 25.278 1.00 23.15 54 HIS B O 1
ATOM 2913 N N . ILE B 1 54 ? -32.453 26.334 26.746 1.00 22.98 55 ILE B N 1
ATOM 2914 C CA . ILE B 1 54 ? -33.017 27.261 27.726 1.00 19.49 55 ILE B CA 1
ATOM 2915 C C . ILE B 1 54 ? -33.002 28.706 27.232 1.00 21.31 55 ILE B C 1
ATOM 2916 O O . ILE B 1 54 ? -34.007 29.410 27.340 1.00 18.40 55 ILE B O 1
ATOM 2921 N N A THR B 1 55 ? -31.875 29.150 26.688 0.26 21.10 56 THR B N 1
ATOM 2922 N N B THR B 1 55 ? -31.856 29.129 26.699 0.74 21.02 56 THR B N 1
ATOM 2923 C CA A THR B 1 55 ? -31.788 30.504 26.154 0.26 22.65 56 THR B CA 1
ATOM 2924 C CA B THR B 1 55 ? -31.696 30.459 26.118 0.74 22.73 56 THR B CA 1
ATOM 2925 C C A THR B 1 55 ? -32.758 30.680 24.996 0.26 20.98 56 THR B C 1
ATOM 2926 C C B THR B 1 55 ? -32.722 30.667 25.005 0.74 20.97 56 THR B C 1
ATOM 2927 O O A THR B 1 55 ? -33.411 31.717 24.871 0.26 21.60 56 THR B O 1
ATOM 2928 O O B THR B 1 55 ? -33.381 31.706 24.927 0.74 21.67 56 THR B O 1
ATOM 2935 N N . GLY B 1 56 ? -32.845 29.658 24.151 1.00 17.81 57 GLY B N 1
ATOM 2936 C CA . GLY B 1 56 ? -33.753 29.682 23.018 1.00 22.19 57 GLY B CA 1
ATOM 2937 C C . GLY B 1 56 ? -35.206 29.774 23.436 1.00 20.20 57 GLY B C 1
ATOM 2938 O O . GLY B 1 56 ? -35.932 30.634 22.937 1.00 19.17 57 GLY B O 1
ATOM 2939 N N . PHE B 1 57 ? -35.640 28.897 24.342 1.00 17.51 58 PHE B N 1
ATOM 2940 C CA . PHE B 1 57 ? -37.009 28.959 24.840 1.00 17.10 58 PHE B CA 1
ATOM 2941 C C . PHE B 1 57 ? -37.262 30.268 25.568 1.00 17.31 58 PHE B C 1
ATOM 2942 O O . PHE B 1 57 ? -38.317 30.879 25.392 1.00 15.59 58 PHE B O 1
ATOM 2950 N N . PHE B 1 58 ? -36.311 30.688 26.402 1.00 14.76 59 PHE B N 1
ATOM 2951 C CA . PHE B 1 58 ? -36.486 31.917 27.188 1.00 15.74 59 PHE B CA 1
ATOM 2952 C C . PHE B 1 58 ? -36.790 33.123 26.302 1.00 15.67 59 PHE B C 1
ATOM 2953 O O . PHE B 1 58 ? -37.738 33.875 26.549 1.00 14.70 59 PHE B O 1
ATOM 2961 N N . ARG B 1 59 ? -35.981 33.304 25.270 1.00 14.96 60 ARG B N 1
ATOM 2962 C CA . ARG B 1 59 ? -36.124 34.462 24.385 1.00 19.74 60 ARG B CA 1
ATOM 2963 C C . ARG B 1 59 ? -37.463 34.447 23.642 1.00 18.14 60 ARG B C 1
ATOM 2964 O O . ARG B 1 59 ? -38.119 35.481 23.497 1.00 14.97 60 ARG B O 1
ATOM 2969 N N . ARG B 1 60 ? -37.863 33.270 23.165 1.00 13.02 61 ARG B N 1
ATOM 2970 C CA . ARG B 1 60 ? -39.125 33.158 22.444 1.00 14.76 61 ARG B CA 1
ATOM 2971 C C . ARG B 1 60 ? -40.312 33.347 23.374 1.00 16.29 61 ARG B C 1
ATOM 2972 O O . ARG B 1 60 ? -41.248 34.063 23.034 1.00 13.74 61 ARG B O 1
ATOM 2980 N N . ILE B 1 61 ? -40.268 32.722 24.557 1.00 14.47 62 ILE B N 1
ATOM 2981 C CA . ILE B 1 61 ? -41.289 32.960 25.575 1.00 13.33 62 ILE B CA 1
ATOM 2982 C C . ILE B 1 61 ? -41.426 34.458 25.885 1.00 15.37 62 ILE B C 1
ATOM 2983 O O . ILE B 1 61 ? -42.539 34.985 26.012 1.00 12.28 62 ILE B O 1
ATOM 2988 N N . CYS B 1 62 ? -40.298 35.151 26.024 1.00 14.66 63 CYS B N 1
ATOM 2989 C CA . CYS B 1 62 ? -40.360 36.575 26.358 1.00 15.49 63 CYS B CA 1
ATOM 2990 C C . CYS B 1 62 ? -41.031 37.377 25.237 1.00 14.10 63 CYS B C 1
ATOM 2991 O O . CYS B 1 62 ? -41.801 38.298 25.503 1.00 15.41 63 CYS B O 1
ATOM 2994 N N . LYS B 1 63 ? -40.750 37.011 23.990 1.00 16.68 64 LYS B N 1
ATOM 2995 C CA . LYS B 1 63 ? -41.367 37.699 22.856 1.00 19.19 64 LYS B CA 1
ATOM 2996 C C . LYS B 1 63 ? -42.895 37.563 22.901 1.00 16.38 64 LYS B C 1
ATOM 2997 O O . LYS B 1 63 ? -43.621 38.552 22.724 1.00 17.43 64 LYS B O 1
ATOM 3003 N N . LEU B 1 64 ? -43.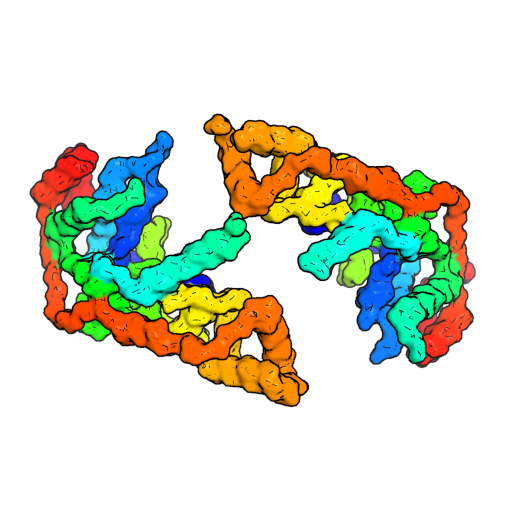375 36.350 23.178 1.00 13.61 65 LEU B N 1
ATOM 3004 C CA . LEU B 1 64 ? -44.812 36.111 23.282 1.00 15.59 65 LEU B CA 1
ATOM 3005 C C . LEU B 1 64 ? -45.434 36.936 24.406 1.00 15.48 65 LEU B C 1
ATOM 3006 O O . LEU B 1 64 ? -46.424 37.642 24.178 1.00 11.54 65 LEU B O 1
ATOM 3011 N N . LEU B 1 65 ? -44.868 36.836 25.611 1.00 13.04 66 LEU B N 1
ATOM 3012 C CA . LEU B 1 65 ? -45.419 37.537 26.769 1.00 17.52 66 LEU B CA 1
ATOM 3013 C C . LEU B 1 65 ? -45.250 39.050 26.668 1.00 15.33 66 LEU B C 1
ATOM 3014 O O . LEU B 1 65 ? -46.084 39.808 27.173 1.00 13.60 66 LEU B O 1
ATOM 3019 N N . TYR B 1 66 ? -44.167 39.493 26.036 1.00 11.63 67 TYR B N 1
ATOM 3020 C CA . TYR B 1 66 ? -43.986 40.929 25.813 1.00 16.19 67 TYR B CA 1
ATOM 3021 C C . TYR B 1 66 ? -45.145 41.534 25.019 1.00 19.87 67 TYR B C 1
ATOM 3022 O O . TYR B 1 66 ? -45.489 42.703 25.215 1.00 17.12 67 TYR B O 1
ATOM 3031 N N . PHE B 1 67 ? -45.760 40.742 24.143 1.00 13.04 68 PHE B N 1
ATOM 3032 C CA . PHE B 1 67 ? -46.879 41.247 23.359 1.00 13.56 68 PHE B CA 1
ATOM 3033 C C . PHE B 1 67 ? -48.222 40.751 23.897 1.00 19.91 68 PHE B C 1
ATOM 3034 O O . PHE B 1 67 ? -49.249 40.820 23.206 1.00 18.78 68 PHE B O 1
ATOM 3042 N N . GLY B 1 68 ? -48.206 40.264 25.140 1.00 13.62 69 GLY B N 1
ATOM 3043 C CA . GLY B 1 68 ? -49.433 39.935 25.850 1.00 19.08 69 GLY B CA 1
ATOM 3044 C C . GLY B 1 68 ? -50.144 38.692 25.349 1.00 16.93 69 GLY B C 1
ATOM 3045 O O . GLY B 1 68 ? -51.346 38.497 25.582 1.00 16.43 69 GLY B O 1
ATOM 3046 N N . ILE B 1 69 ? -49.403 37.839 24.658 1.00 14.33 70 ILE B N 1
ATOM 3047 C CA . ILE B 1 69 ? -49.978 36.590 24.152 1.00 17.22 70 ILE B CA 1
ATOM 3048 C C . ILE B 1 69 ? -50.110 35.592 25.308 1.00 18.64 70 ILE B C 1
ATOM 3049 O O . ILE B 1 69 ? -49.255 35.571 26.189 1.00 15.38 70 ILE B O 1
ATOM 3054 N N . ARG B 1 70 ? -51.186 34.799 25.325 1.00 14.86 71 ARG B N 1
ATOM 3055 C CA . ARG B 1 70 ? -51.349 33.738 26.326 1.00 17.49 71 ARG B CA 1
ATOM 3056 C C . ARG B 1 70 ? -51.097 32.380 25.685 1.00 17.80 71 ARG B C 1
ATOM 3057 O O . ARG B 1 70 ? -52.015 31.752 25.132 1.00 15.00 71 ARG B O 1
ATOM 3065 N N . PRO B 1 71 ? -49.843 31.914 25.754 1.00 14.25 72 PRO B N 1
ATOM 3066 C CA . PRO B 1 71 ? -49.490 30.723 24.981 1.00 13.35 72 PRO B CA 1
ATOM 3067 C C . PRO B 1 71 ? -49.784 29.441 25.715 1.00 14.93 72 PRO B C 1
ATOM 3068 O O . PRO B 1 71 ? -49.761 29.421 26.939 1.00 12.98 72 PRO B O 1
ATOM 3072 N N . VAL B 1 72 ? -50.106 28.395 24.963 1.00 15.17 73 VAL B N 1
ATOM 3073 C CA A VAL B 1 72 ? -50.085 27.060 25.528 0.49 13.47 73 VAL B CA 1
ATOM 3074 C CA B VAL B 1 72 ? -50.147 27.029 25.488 0.51 13.62 73 VAL B CA 1
ATOM 3075 C C . VAL B 1 72 ? -49.159 26.231 24.660 1.00 13.81 73 VAL B C 1
ATOM 3076 O O . VAL B 1 72 ? -49.309 26.152 23.428 1.00 14.01 73 VAL B O 1
ATOM 3083 N N . PHE B 1 73 ? -48.151 25.666 25.304 1.00 11.91 74 PHE B N 1
ATOM 3084 C CA . PHE B 1 73 ? -47.116 24.972 24.579 1.00 13.08 74 PHE B CA 1
ATOM 3085 C C . PHE B 1 73 ? -47.533 23.537 24.344 1.00 15.40 74 PHE B C 1
ATOM 3086 O O . PHE B 1 73 ? -48.077 22.884 25.237 1.00 13.94 74 PHE B O 1
ATOM 3094 N N . VAL B 1 74 ? -47.301 23.065 23.125 1.00 13.55 75 VAL B N 1
ATOM 3095 C CA . VAL B 1 74 ? -47.658 21.702 22.771 1.00 17.19 75 VAL B CA 1
ATOM 3096 C C . VAL B 1 74 ? -46.413 20.932 22.339 1.00 17.62 75 VAL B C 1
ATOM 3097 O O . VAL B 1 74 ? -45.684 21.360 21.442 1.00 18.32 75 VAL B O 1
ATOM 3101 N N . PHE B 1 75 ? -46.165 19.804 22.995 1.00 17.07 76 PHE B N 1
ATOM 3102 C CA . PHE B 1 75 ? -45.000 18.984 22.676 1.00 20.21 76 PHE B CA 1
ATOM 3103 C C . PHE B 1 75 ? -45.441 17.728 21.931 1.00 18.06 76 PHE B C 1
ATOM 3104 O O . PHE B 1 75 ? -46.592 17.295 22.067 1.00 18.77 76 PHE B O 1
ATOM 3112 N N . ASP B 1 76 ? -44.542 17.158 21.136 1.00 19.64 77 ASP B N 1
ATOM 3113 C CA . ASP B 1 76 ? -44.838 15.921 20.411 1.00 22.27 77 ASP B CA 1
ATOM 3114 C C . ASP B 1 76 ? -45.040 14.759 21.372 1.00 26.69 77 ASP B C 1
ATOM 3115 O O . ASP B 1 76 ? -44.357 14.673 22.405 1.00 24.77 77 ASP B O 1
ATOM 3120 N N . GLY B 1 77 ? -45.975 13.871 21.034 1.00 23.02 78 GLY B N 1
ATOM 3121 C CA . GLY B 1 77 ? -46.111 12.592 21.714 1.00 32.83 78 GLY B CA 1
ATOM 3122 C C . GLY B 1 77 ? -45.406 11.549 20.864 1.00 35.34 78 GLY B C 1
ATOM 3123 O O . GLY B 1 77 ? -44.224 11.692 20.574 1.00 43.21 78 GLY B O 1
ATOM 3124 N N . GLY B 1 78 ? -46.125 10.524 20.424 1.00 41.07 79 GLY B N 1
ATOM 3125 C CA . GLY B 1 78 ? -45.526 9.518 19.558 1.00 37.41 79 GLY B CA 1
ATOM 3126 C C . GLY B 1 78 ? -45.333 9.931 18.100 1.00 47.88 79 GLY B C 1
ATOM 3127 O O . GLY B 1 78 ? -45.787 10.994 17.657 1.00 35.54 79 GLY B O 1
ATOM 3128 N N . VAL B 1 79 ? -44.648 9.076 17.347 1.00 41.94 80 VAL B N 1
ATOM 3129 C CA . VAL B 1 79 ? -44.523 9.247 15.907 1.00 33.57 80 VAL B CA 1
ATOM 3130 C C . VAL B 1 79 ? -45.471 8.246 15.263 1.00 40.33 80 VAL B C 1
ATOM 3131 O O . VAL B 1 79 ? -45.439 7.066 15.601 1.00 33.83 80 VAL B O 1
ATOM 3135 N N . PRO B 1 80 ? -46.347 8.710 14.354 1.00 35.77 81 PRO B N 1
ATOM 3136 C CA . PRO B 1 80 ? -47.274 7.737 13.764 1.00 36.65 81 PRO B CA 1
ATOM 3137 C C . PRO B 1 80 ? -46.557 6.842 12.745 1.00 34.07 81 PRO B C 1
ATOM 3138 O O . PRO B 1 80 ? -45.494 7.223 12.250 1.00 28.47 81 PRO B O 1
ATOM 3142 N N . VAL B 1 81 ? -47.120 5.671 12.454 1.00 35.98 82 VAL B N 1
ATOM 3143 C CA . VAL B 1 81 ? -46.427 4.673 11.636 1.00 35.98 82 VAL B CA 1
ATOM 3144 C C . VAL B 1 81 ? -46.083 5.181 10.235 1.00 32.16 82 VAL B C 1
ATOM 3145 O O . VAL B 1 81 ? -44.983 4.949 9.728 1.00 34.67 82 VAL B O 1
ATOM 3147 N N . LEU B 1 82 ? -47.022 5.879 9.614 1.00 33.80 83 LEU B N 1
ATOM 3148 C CA . LEU B 1 82 ? -46.836 6.334 8.242 1.00 37.27 83 LEU B CA 1
ATOM 3149 C C . LEU B 1 82 ? -45.645 7.283 8.163 1.00 36.77 83 LEU B C 1
ATOM 3150 O O . LEU B 1 82 ? -44.882 7.265 7.191 1.00 38.72 83 LEU B O 1
ATOM 3155 N N . LYS B 1 83 ? -45.471 8.093 9.204 1.00 33.59 84 LYS B N 1
ATOM 3156 C CA . LYS B 1 83 ? -44.378 9.058 9.234 1.00 34.84 84 LYS B CA 1
ATOM 3157 C C . LYS B 1 83 ? -43.040 8.359 9.427 1.00 38.75 84 LYS B C 1
ATOM 3158 O O . LYS B 1 83 ? -42.055 8.687 8.762 1.00 37.95 84 LYS B O 1
ATOM 3164 N N . ARG B 1 84 ? -43.013 7.396 10.344 1.00 36.09 85 ARG B N 1
ATOM 3165 C CA . ARG B 1 84 ? -41.808 6.620 10.599 1.00 44.64 85 ARG B CA 1
ATOM 3166 C C . ARG B 1 84 ? -41.347 5.928 9.320 1.00 45.09 85 ARG B C 1
ATOM 3167 O O . ARG B 1 84 ? -40.165 5.971 8.970 1.00 52.21 85 ARG B O 1
ATOM 3175 N N . GLU B 1 85 ? -42.294 5.313 8.616 1.00 39.61 86 GLU B N 1
ATOM 3176 C CA . GLU B 1 85 ? -42.011 4.652 7.343 1.00 50.89 86 GLU B CA 1
ATOM 3177 C C . GLU B 1 85 ? -41.414 5.601 6.304 1.00 61.67 86 GLU B C 1
ATOM 3178 O O . GLU B 1 85 ? -40.393 5.294 5.683 1.00 62.62 86 GLU B O 1
ATOM 3184 N N . THR B 1 86 ? -42.062 6.750 6.122 1.00 55.75 87 THR B N 1
ATOM 3185 C CA . THR B 1 86 ? -41.657 7.730 5.116 1.00 54.63 87 THR B CA 1
ATOM 3186 C C . THR B 1 86 ? -40.256 8.285 5.392 1.00 60.12 87 THR B C 1
ATOM 3187 O O . THR B 1 86 ? -39.479 8.513 4.461 1.00 71.83 87 THR B O 1
ATOM 3191 N N . ILE B 1 87 ? -39.939 8.498 6.668 1.00 58.06 88 ILE B N 1
ATOM 3192 C CA . ILE B 1 87 ? -38.583 8.868 7.070 1.00 66.28 88 ILE B CA 1
ATOM 3193 C C . ILE B 1 87 ? -37.601 7.767 6.680 1.00 75.68 88 ILE B C 1
ATOM 3194 O O . ILE B 1 87 ? -36.592 8.018 6.017 1.00 78.07 88 ILE B O 1
ATOM 3199 N N . ARG B 1 88 ? -37.916 6.546 7.100 1.00 71.74 89 ARG B N 1
ATOM 3200 C CA . ARG B 1 88 ? -37.062 5.385 6.874 1.00 78.62 89 ARG B CA 1
ATOM 3201 C C . ARG B 1 88 ? -36.746 5.160 5.390 1.00 82.33 89 ARG B C 1
ATOM 3202 O O . ARG B 1 88 ? -35.674 4.660 5.046 1.00 89.41 89 ARG B O 1
ATOM 3210 N N . GLN B 1 89 ? -37.679 5.534 4.517 1.00 77.70 90 GLN B N 1
ATOM 3211 C CA . GLN B 1 89 ? -37.478 5.412 3.074 1.00 79.57 90 GLN B CA 1
ATOM 3212 C C . GLN B 1 89 ? -36.712 6.606 2.502 1.00 87.31 90 GLN B C 1
ATOM 3213 O O . GLN B 1 89 ? -36.358 6.619 1.322 1.00 86.39 90 GLN B O 1
ATOM 3219 N N . ARG B 1 90 ? -36.463 7.607 3.342 1.00 85.69 91 ARG B N 1
ATOM 3220 C CA . ARG B 1 90 ? -35.700 8.784 2.932 1.00 89.10 91 ARG B CA 1
ATOM 3221 C C . ARG B 1 90 ? -34.236 8.652 3.343 1.00 93.98 91 ARG B C 1
ATOM 3222 O O . ARG B 1 90 ? -33.366 9.340 2.804 1.00 96.43 91 ARG B O 1
ATOM 3224 N N . LYS B 1 91 ? -33.973 7.774 4.307 1.00 90.51 92 LYS B N 1
ATOM 3225 C CA . LYS B 1 91 ? -32.607 7.384 4.639 1.00 94.24 92 LYS B CA 1
ATOM 3226 C C . LYS B 1 91 ? -32.318 6.060 3.938 1.00 96.34 92 LYS B C 1
ATOM 3227 O O . LYS B 1 91 ? -31.750 5.136 4.525 1.00 92.48 92 LYS B O 1
ATOM 3229 N N . GLU B 1 92 ? -32.722 5.984 2.672 1.00 93.88 93 GLU B N 1
ATOM 3230 C CA . GLU B 1 92 ? -32.669 4.743 1.910 1.00 96.32 93 GLU B CA 1
ATOM 3231 C C . GLU B 1 92 ? -32.426 5.029 0.431 1.00 91.68 93 GLU B C 1
ATOM 3232 O O . GLU B 1 92 ? -33.195 5.751 -0.206 1.00 92.34 93 GLU B O 1
ATOM 3238 N N . LYS B 1 140 ? -22.756 10.057 30.369 1.00 76.43 761 LYS B N 1
ATOM 3239 C CA . LYS B 1 140 ? -23.368 8.776 30.711 1.00 76.35 761 LYS B CA 1
ATOM 3240 C C . LYS B 1 140 ? -24.702 8.590 29.990 1.00 76.93 761 LYS B C 1
ATOM 3241 O O . LYS B 1 140 ? -25.174 7.464 29.812 1.00 73.93 761 LYS B O 1
ATOM 3243 N N . ARG B 1 141 ? -25.300 9.701 29.568 1.00 72.45 762 ARG B N 1
ATOM 3244 C CA . ARG B 1 141 ? -26.618 9.673 28.945 1.00 64.16 762 ARG B CA 1
ATOM 3245 C C . ARG B 1 141 ? -26.563 9.432 27.440 1.00 62.71 762 ARG B C 1
ATOM 3246 O O . ARG B 1 141 ? -25.639 9.883 26.757 1.00 66.57 762 ARG B O 1
ATOM 3254 N N . ASP B 1 142 ? -27.565 8.723 26.930 1.00 59.93 763 ASP B N 1
ATOM 3255 C CA . ASP B 1 142 ? -27.754 8.574 25.489 1.00 64.26 763 ASP B CA 1
ATOM 3256 C C . ASP B 1 142 ? -28.598 9.736 24.962 1.00 59.99 763 ASP B C 1
ATOM 3257 O O . ASP B 1 142 ? -29.091 10.551 25.745 1.00 60.35 763 ASP B O 1
ATOM 3262 N N . SER B 1 143 ? -28.766 9.798 23.642 1.00 57.27 764 SER B N 1
ATOM 3263 C CA . SER B 1 143 ? -29.506 10.880 22.992 1.00 55.17 764 SER B CA 1
ATOM 3264 C C . SER B 1 143 ? -30.934 11.023 23.518 1.00 57.74 764 SER B C 1
ATOM 3265 O O . SER B 1 143 ? -31.409 12.141 23.745 1.00 50.84 764 SER B O 1
ATOM 3268 N N . ASP B 1 144 ? -31.613 9.893 23.697 1.00 56.18 765 ASP B N 1
ATOM 3269 C CA . ASP B 1 144 ? -32.958 9.889 24.255 1.00 51.42 765 ASP B CA 1
ATOM 3270 C C . ASP B 1 144 ? -32.948 10.512 25.648 1.00 47.12 765 ASP B C 1
ATOM 3271 O O . ASP B 1 144 ? -33.776 11.373 25.958 1.00 45.99 765 ASP B O 1
ATOM 3276 N N . GLU B 1 145 ? -32.002 10.085 26.479 1.00 44.83 766 GLU B N 1
ATOM 3277 C CA . GLU B 1 145 ? -31.903 10.592 27.848 1.00 50.63 766 GLU B CA 1
ATOM 3278 C C . GLU B 1 145 ? -31.654 12.102 27.905 1.00 46.73 766 GLU B C 1
ATOM 3279 O O . GLU B 1 145 ? -32.273 12.812 28.707 1.00 35.94 766 GLU B O 1
ATOM 3285 N N . VAL B 1 146 ? -30.742 12.580 27.060 1.00 45.38 767 VAL B N 1
ATOM 3286 C CA . VAL B 1 146 ? -30.437 14.006 26.981 1.00 50.54 767 VAL B CA 1
ATOM 3287 C C . VAL B 1 146 ? -31.668 14.782 26.525 1.00 36.25 767 VAL B C 1
ATOM 3288 O O . VAL B 1 146 ? -31.996 15.826 27.084 1.00 38.36 767 VAL B O 1
ATOM 3292 N N . THR B 1 147 ? -32.355 14.250 25.521 1.00 38.01 768 THR B N 1
ATOM 3293 C CA . THR B 1 147 ? -33.604 14.839 25.047 1.00 38.79 768 THR B CA 1
ATOM 3294 C C . THR B 1 147 ? -34.658 14.933 26.158 1.00 39.35 768 THR B C 1
ATOM 3295 O O . THR B 1 147 ? -35.296 15.978 26.319 1.00 33.95 768 THR B O 1
ATOM 3299 N N . MET B 1 148 ? -34.825 13.851 26.923 1.00 32.67 769 MET B N 1
ATOM 3300 C CA . MET B 1 148 ? -35.774 13.820 28.033 1.00 31.98 769 MET B CA 1
ATOM 3301 C C . MET B 1 148 ? -35.473 14.935 29.031 1.00 31.25 769 MET B C 1
ATOM 3302 O O . MET B 1 148 ? -36.391 15.583 29.540 1.00 25.31 769 MET B O 1
ATOM 3307 N N . ASP B 1 149 ? -34.192 15.139 29.329 1.00 28.33 770 ASP B N 1
ATOM 3308 C CA . ASP B 1 149 ? -33.787 16.163 30.292 1.00 34.96 770 ASP B CA 1
ATOM 3309 C C . ASP B 1 149 ? -34.042 17.591 29.777 1.00 23.33 770 ASP B C 1
ATOM 3310 O O . ASP B 1 149 ? -34.468 18.464 30.533 1.00 21.50 770 ASP B O 1
ATOM 3315 N N . MET B 1 150 ? -33.767 17.821 28.498 1.00 18.76 771 MET B N 1
ATOM 3316 C CA . MET B 1 150 ? -33.953 19.156 27.909 1.00 25.23 771 MET B CA 1
ATOM 3317 C C . MET B 1 150 ? -35.424 19.534 27.909 1.00 24.16 771 MET B C 1
ATOM 3318 O O . MET B 1 150 ? -35.805 20.643 28.311 1.00 25.36 771 MET B O 1
ATOM 3323 N N . ILE B 1 151 ? -36.254 18.588 27.485 1.00 18.48 772 ILE B N 1
ATOM 3324 C CA . ILE B 1 151 ? -37.691 18.770 27.538 1.00 28.67 772 ILE B CA 1
ATOM 3325 C C . ILE B 1 151 ? -38.158 19.083 28.960 1.00 24.58 772 ILE B C 1
ATOM 3326 O O . ILE B 1 151 ? -38.928 20.022 29.168 1.00 24.02 772 ILE B O 1
ATOM 3331 N N . LYS B 1 152 ? -37.672 18.319 29.939 1.00 19.64 773 LYS B N 1
ATOM 3332 C CA . LYS B 1 152 ? -38.042 18.553 31.333 1.00 20.79 773 LYS B CA 1
ATOM 3333 C C . LYS B 1 152 ? -37.634 19.956 31.828 1.00 17.90 773 LYS B C 1
ATOM 3334 O O . LYS B 1 152 ? -38.382 20.613 32.574 1.00 16.16 773 LYS B O 1
ATOM 3339 N N . GLU B 1 153 ? -36.442 20.396 31.430 1.00 14.82 774 GLU B N 1
ATOM 3340 C CA . GLU B 1 153 ? -35.917 21.699 31.856 1.00 18.67 774 GLU B CA 1
ATOM 3341 C C . GLU B 1 153 ? -36.712 22.843 31.235 1.00 20.49 774 GLU B C 1
ATOM 3342 O O . GLU B 1 153 ? -37.016 23.855 31.872 1.00 19.58 774 GLU B O 1
ATOM 3348 N N . VAL B 1 154 ? -37.052 22.666 29.974 1.00 16.47 775 VAL B N 1
ATOM 3349 C CA . VAL B 1 154 ? -37.804 23.669 29.258 1.00 20.73 775 VAL B CA 1
ATOM 3350 C C . VAL B 1 154 ? -39.214 23.754 29.838 1.00 18.73 775 VAL B C 1
ATOM 3351 O O . VAL B 1 154 ? -39.785 24.841 29.990 1.00 17.07 775 VAL B O 1
ATOM 3355 N N . GLN B 1 155 ? -39.759 22.605 30.222 1.00 17.52 776 GLN B N 1
ATOM 3356 C CA . GLN B 1 155 ? -41.081 22.588 30.829 1.00 16.98 776 GLN B CA 1
ATOM 3357 C C . GLN B 1 155 ? -41.065 23.186 32.235 1.00 18.85 776 GLN B C 1
ATOM 3358 O O . GLN B 1 155 ? -42.039 23.822 32.660 1.00 14.16 776 GLN B O 1
ATOM 3364 N N . GLU B 1 156 ? -39.962 23.002 32.951 1.00 18.02 777 GLU B N 1
ATOM 3365 C CA . GLU B 1 156 ? -39.805 23.666 34.249 1.00 19.44 777 GLU B CA 1
ATOM 3366 C C . GLU B 1 156 ? -39.802 25.181 34.033 1.00 17.91 777 GLU B C 1
ATOM 3367 O O . GLU B 1 156 ? -40.465 25.929 34.759 1.00 19.49 777 GLU B O 1
ATOM 3373 N N . LEU B 1 157 ? -39.066 25.631 33.024 1.00 14.87 778 LEU B N 1
ATOM 3374 C CA . LEU B 1 157 ? -39.035 27.059 32.702 1.00 16.55 778 LEU B CA 1
ATOM 3375 C C . LEU B 1 157 ? -40.452 27.578 32.430 1.00 16.17 778 LEU B C 1
ATOM 3376 O O . LEU B 1 157 ? -40.871 28.584 33.000 1.00 14.87 778 LEU B O 1
ATOM 3381 N N . LEU B 1 158 ? -41.193 26.872 31.576 1.00 13.28 779 LEU B N 1
ATOM 3382 C CA . LEU B 1 158 ? -42.577 27.250 31.265 1.00 18.21 779 LEU B CA 1
ATOM 3383 C C . LEU B 1 158 ? -43.460 27.409 32.505 1.00 14.46 779 LEU B C 1
ATOM 3384 O O . LEU B 1 158 ? -44.212 28.388 32.621 1.00 16.06 779 LEU B O 1
ATOM 3389 N N . SER B 1 159 ? -43.372 26.463 33.439 1.00 15.54 780 SER B N 1
ATOM 3390 C CA A SER B 1 159 ? -44.231 26.528 34.617 0.50 16.84 780 SER B CA 1
ATOM 3391 C CA B SER B 1 159 ? -44.208 26.505 34.630 0.50 16.66 780 SER B CA 1
ATOM 3392 C C . SER B 1 159 ? -43.847 27.690 35.522 1.00 13.74 780 SER B C 1
ATOM 3393 O O . SER B 1 159 ? -44.707 28.268 36.170 1.00 15.29 780 SER B O 1
ATOM 3398 N N . ARG B 1 160 ? -42.566 28.052 35.551 1.00 14.51 781 ARG B N 1
ATOM 3399 C CA . ARG B 1 160 ? -42.151 29.191 36.385 1.00 18.55 781 ARG B CA 1
ATOM 3400 C C . ARG B 1 160 ? -42.624 30.500 35.752 1.00 18.40 781 ARG B C 1
ATOM 3401 O O . ARG B 1 160 ? -42.817 31.505 36.436 1.00 18.83 781 ARG B O 1
ATOM 3409 N N . PHE B 1 161 ? -42.835 30.462 34.438 1.00 15.46 782 PHE B N 1
ATOM 3410 C CA . PHE B 1 161 ? -43.433 31.576 33.717 1.00 16.81 782 PHE B CA 1
ATOM 3411 C C . PHE B 1 161 ? -44.951 31.592 33.883 1.00 16.67 782 PHE B C 1
ATOM 3412 O O . PHE B 1 161 ? -45.608 32.553 33.480 1.00 21.08 782 PHE B O 1
ATOM 3420 N N . GLY B 1 162 ? -45.507 30.534 34.474 1.00 15.00 783 GLY B N 1
ATOM 3421 C CA . GLY B 1 162 ? -46.951 30.416 34.622 1.00 15.93 783 GLY B CA 1
ATOM 3422 C C . GLY B 1 162 ? -47.644 30.024 33.315 1.00 20.55 783 GLY B C 1
ATOM 3423 O O . GLY B 1 162 ? -48.851 30.251 33.140 1.00 20.70 783 GLY B O 1
ATOM 3424 N N . ILE B 1 163 ? -46.885 29.430 32.397 1.00 14.96 784 ILE B N 1
ATOM 3425 C CA . ILE B 1 163 ? -47.421 29.071 31.084 1.00 14.23 784 ILE B CA 1
ATOM 3426 C C . ILE B 1 163 ? -47.773 27.598 31.061 1.00 16.54 784 ILE B C 1
ATOM 3427 O O . ILE B 1 163 ? -46.935 26.758 31.384 1.00 12.71 784 ILE B O 1
ATOM 3432 N N . PRO B 1 164 ? -49.017 27.275 30.681 1.00 17.52 785 PRO B N 1
ATOM 3433 C CA . PRO B 1 164 ? -49.433 25.870 30.622 1.00 18.70 785 PRO B CA 1
ATOM 3434 C C . PRO B 1 164 ? -48.843 25.169 29.407 1.00 18.74 785 PRO B C 1
ATOM 3435 O O . PRO B 1 164 ? -48.557 25.795 28.374 1.00 15.09 785 PRO B O 1
ATOM 3439 N N . TYR B 1 165 ? -48.646 23.863 29.528 1.00 14.68 786 TYR B N 1
ATOM 3440 C CA . TYR B 1 165 ? -48.186 23.087 28.394 1.00 18.44 786 TYR B CA 1
ATOM 3441 C C . TYR B 1 165 ? -48.863 21.723 28.423 1.00 19.44 786 TYR B C 1
ATOM 3442 O O . TYR B 1 165 ? -49.356 21.283 29.479 1.00 17.16 786 TYR B O 1
ATOM 3451 N N . ILE B 1 166 ? -48.902 21.076 27.262 1.00 18.88 787 ILE B N 1
ATOM 3452 C CA . ILE B 1 166 ? -49.382 19.701 27.157 1.00 17.95 787 ILE B CA 1
ATOM 3453 C C . ILE B 1 166 ? -48.464 18.898 26.264 1.00 20.61 787 ILE B C 1
ATOM 3454 O O . ILE B 1 166 ? -47.668 19.457 25.504 1.00 18.29 787 ILE B O 1
ATOM 3459 N N . THR B 1 167 ? -48.587 17.576 26.362 1.00 19.30 788 THR B N 1
ATOM 3460 C CA . THR B 1 167 ? -47.930 16.671 25.444 1.00 19.36 788 THR B CA 1
ATOM 3461 C C . THR B 1 167 ? -49.043 16.017 24.636 1.00 21.71 788 THR B C 1
ATOM 3462 O O . THR B 1 167 ? -49.895 15.333 25.197 1.00 18.74 788 THR B O 1
ATOM 3466 N N . ALA B 1 168 ? -49.050 16.262 23.329 1.00 19.74 789 ALA B N 1
ATOM 3467 C CA . ALA B 1 168 ? -50.050 15.679 22.438 1.00 24.60 789 ALA B CA 1
ATOM 3468 C C . ALA B 1 168 ? -49.914 14.168 22.465 1.00 21.45 789 ALA B C 1
ATOM 3469 O O . ALA B 1 168 ? -48.813 13.664 22.663 1.00 21.99 789 ALA B O 1
ATOM 3471 N N . PRO B 1 169 ? -51.023 13.442 22.237 1.00 25.25 790 PRO B N 1
ATOM 3472 C CA . PRO B 1 169 ? -50.923 11.981 22.118 1.00 28.89 790 PRO B CA 1
ATOM 3473 C C . PRO B 1 169 ? -49.930 11.592 21.030 1.00 26.99 790 PRO B C 1
ATOM 3474 O O . PRO B 1 169 ? -49.137 10.659 21.213 1.00 23.31 790 PRO B O 1
ATOM 3478 N N . MET B 1 170 ? -49.976 12.314 19.911 1.00 22.92 791 MET B N 1
ATOM 3479 C CA . MET B 1 170 ? -49.119 12.024 18.768 1.00 21.41 791 MET B CA 1
ATOM 3480 C C . MET B 1 170 ? -48.463 13.293 18.208 1.00 26.78 791 MET B C 1
ATOM 3481 O O . MET B 1 170 ? -47.596 13.852 18.868 1.00 22.25 791 MET B O 1
ATOM 3486 N N . GLU B 1 171 ? -48.846 13.741 17.006 1.00 23.47 792 GLU B N 1
ATOM 3487 C CA . GLU B 1 171 ? -48.249 14.959 16.418 1.00 17.43 792 GLU B CA 1
ATOM 3488 C C . GLU B 1 171 ? -48.748 16.242 17.096 1.00 22.27 792 GLU B C 1
ATOM 3489 O O . GLU B 1 171 ? -49.956 16.435 17.273 1.00 19.51 792 GLU B O 1
ATOM 3495 N N . ALA B 1 172 ? -47.827 17.132 17.447 1.00 17.27 793 ALA B N 1
ATOM 3496 C CA . ALA B 1 172 ? -48.209 18.391 18.091 1.00 21.47 793 ALA B CA 1
ATOM 3497 C C . ALA B 1 172 ? -49.143 19.261 17.236 1.00 16.25 793 ALA B C 1
ATOM 3498 O O . ALA B 1 172 ? -50.109 19.831 17.757 1.00 13.99 793 ALA B O 1
ATOM 3500 N N . GLU B 1 173 ? -48.850 19.377 15.937 1.00 16.29 794 GLU B N 1
ATOM 3501 C CA . GLU B 1 173 ? -49.653 20.227 15.052 1.00 19.36 794 GLU B CA 1
ATOM 3502 C C . GLU B 1 173 ? -51.081 19.723 14.944 1.00 18.22 794 GLU B C 1
ATOM 3503 O O . GLU B 1 173 ? -52.016 20.521 14.851 1.00 15.55 794 GLU B O 1
ATOM 3509 N N . ALA B 1 174 ? -51.258 18.405 14.922 1.00 15.84 795 ALA B N 1
ATOM 3510 C CA . ALA B 1 174 ? -52.613 17.866 14.910 1.00 17.04 795 ALA B CA 1
ATOM 3511 C C . ALA B 1 174 ? -53.317 18.293 16.180 1.00 16.40 795 ALA B C 1
ATOM 3512 O O . ALA B 1 174 ? -54.499 18.672 16.168 1.00 15.74 795 ALA B O 1
ATOM 3514 N N . GLN B 1 175 ? -52.591 18.252 17.291 1.00 15.99 796 GLN B N 1
ATOM 3515 C CA . GLN B 1 175 ? -53.219 18.610 18.556 1.00 15.28 796 GLN B CA 1
ATOM 3516 C C . GLN B 1 175 ? -53.525 20.097 18.592 1.00 15.57 796 GLN B C 1
ATOM 3517 O O . GLN B 1 175 ? -54.567 20.512 19.117 1.00 19.73 796 GLN B O 1
ATOM 3523 N N . CYS B 1 176 ? -52.619 20.903 18.032 1.00 14.56 797 CYS B N 1
ATOM 3524 C CA . CYS B 1 176 ? -52.827 22.353 17.952 1.00 13.75 797 CYS B CA 1
ATOM 3525 C C . CYS B 1 176 ? -54.116 22.638 17.203 1.00 15.12 797 CYS B C 1
ATOM 3526 O O . CYS B 1 176 ? -54.939 23.430 17.645 1.00 12.38 797 CYS B O 1
ATOM 3529 N N . ALA B 1 177 ? -54.301 21.960 16.078 1.00 14.51 798 ALA B N 1
ATOM 3530 C CA . ALA B 1 177 ? -55.514 22.141 15.280 1.00 15.08 798 ALA B CA 1
ATOM 3531 C C . ALA B 1 177 ? -56.760 21.808 16.095 1.00 15.55 798 ALA B C 1
ATOM 3532 O O . ALA B 1 177 ? -57.774 22.502 16.010 1.00 17.46 798 ALA B O 1
ATOM 3534 N N . GLU B 1 178 ? -56.673 20.763 16.910 1.00 15.54 799 GLU B N 1
ATOM 3535 C CA . GLU B 1 178 ? -57.797 20.357 17.747 1.00 16.66 799 GLU B CA 1
ATOM 3536 C C . GLU B 1 178 ? -58.067 21.363 18.875 1.00 17.40 799 GLU B C 1
ATOM 3537 O O . GLU B 1 178 ? -59.221 21.678 19.168 1.00 16.46 799 GLU B O 1
ATOM 3543 N N . LEU B 1 179 ? -57.009 21.878 19.502 1.00 16.96 800 LEU B N 1
ATOM 3544 C CA . LEU B 1 179 ? -57.185 22.922 20.513 1.00 14.72 800 LEU B CA 1
ATOM 3545 C C . LEU B 1 179 ? -57.984 24.089 19.952 1.00 13.17 800 LEU B C 1
ATOM 3546 O O . LEU B 1 179 ? -58.883 24.611 20.612 1.00 15.33 800 LEU B O 1
ATOM 3551 N N . LEU B 1 180 ? -57.669 24.490 18.725 1.00 15.93 801 LEU B N 1
ATOM 3552 C CA . LEU B 1 180 ? -58.374 25.609 18.111 1.00 14.07 801 LEU B CA 1
ATOM 3553 C C . LEU B 1 180 ? -59.847 25.261 17.826 1.00 16.92 801 LEU B C 1
ATOM 3554 O O . LEU B 1 180 ? -60.748 26.061 18.113 1.00 18.62 801 LEU B O 1
ATOM 3559 N N . GLN B 1 181 ? -60.089 24.061 17.298 1.00 16.80 802 GLN B N 1
ATOM 3560 C CA . GLN B 1 181 ? -61.457 23.577 17.055 1.00 15.86 802 GLN B CA 1
ATOM 3561 C C . GLN B 1 181 ? -62.319 23.617 18.318 1.00 20.44 802 GLN B C 1
ATOM 3562 O O . GLN B 1 181 ? -63.517 23.899 18.254 1.00 23.37 802 GLN B O 1
ATOM 3564 N N . LEU B 1 182 ? -61.705 23.338 19.463 1.00 15.30 803 LEU B N 1
ATOM 3565 C CA . LEU B 1 182 ? -62.414 23.309 20.740 1.00 18.37 803 LEU B CA 1
ATOM 3566 C C . LEU B 1 182 ? -62.449 24.682 21.400 1.00 17.40 803 LEU B C 1
ATOM 3567 O O . LEU B 1 182 ? -62.866 24.803 22.552 1.00 20.22 803 LEU B O 1
ATOM 3572 N N . ASN B 1 183 ? -62.005 25.707 20.675 1.00 16.42 804 ASN B N 1
ATOM 3573 C CA . ASN B 1 183 ? -61.930 27.073 21.202 1.00 20.64 804 ASN B CA 1
ATOM 3574 C C . ASN B 1 183 ? -61.176 27.180 22.537 1.00 20.33 804 ASN B C 1
ATOM 3575 O O . ASN B 1 183 ? -61.517 28.009 23.392 1.00 22.47 804 ASN B O 1
ATOM 3580 N N . LEU B 1 184 ? -60.167 26.334 22.723 1.00 16.39 805 LEU B N 1
ATOM 3581 C CA . LEU B 1 184 ? -59.305 26.435 23.902 1.00 18.49 805 LEU B CA 1
ATOM 3582 C C . LEU B 1 184 ? -58.206 27.448 23.638 1.00 17.39 805 LEU B C 1
ATOM 3583 O O . LEU B 1 184 ? -57.561 27.926 24.579 1.00 16.78 805 LEU B O 1
ATOM 3588 N N . VAL B 1 185 ? -57.982 27.738 22.351 1.00 15.87 806 VAL B N 1
ATOM 3589 C CA . VAL B 1 185 ? -57.075 28.801 21.921 1.00 14.59 806 VAL B CA 1
ATOM 3590 C C . VAL B 1 185 ? -57.728 29.595 20.797 1.00 20.87 806 VAL B C 1
ATOM 3591 O O . VAL B 1 185 ? -58.720 29.153 20.197 1.00 15.30 806 VAL B O 1
ATOM 3595 N N . ASP B 1 186 ? -57.167 30.764 20.521 1.00 13.48 807 ASP B N 1
ATOM 3596 C CA . ASP B 1 186 ? -57.696 31.651 19.509 1.00 15.61 807 ASP B CA 1
ATOM 3597 C C . ASP B 1 186 ? -56.897 31.566 18.213 1.00 20.33 807 ASP B C 1
ATOM 3598 O O . ASP B 1 186 ? -57.351 32.044 17.171 1.00 16.46 807 ASP B O 1
ATOM 3603 N N . GLY B 1 187 ? -55.706 30.974 18.277 1.00 14.99 808 GLY B N 1
ATOM 3604 C CA . GLY B 1 187 ? -54.854 30.885 17.099 1.00 15.41 808 GLY B CA 1
ATOM 3605 C C . GLY B 1 187 ? -53.739 29.872 17.308 1.00 13.02 808 GLY B C 1
ATOM 3606 O O . GLY B 1 187 ? -53.553 29.378 18.408 1.00 15.99 808 GLY B O 1
ATOM 3607 N N . ILE B 1 188 ? -52.999 29.566 16.248 1.00 15.90 809 ILE B N 1
ATOM 3608 C CA . ILE B 1 188 ? -51.929 28.589 16.327 1.00 15.78 809 ILE B CA 1
ATOM 3609 C C . ILE B 1 188 ? -50.640 29.187 15.805 1.00 17.40 809 ILE B C 1
ATOM 3610 O O . ILE B 1 188 ? -50.584 29.736 14.691 1.00 11.22 809 ILE B O 1
ATOM 3615 N N . ILE B 1 189 ? -49.592 29.059 16.608 1.00 12.68 810 ILE B N 1
ATOM 3616 C CA . ILE B 1 189 ? -48.281 29.534 16.207 1.00 13.85 810 ILE B CA 1
ATOM 3617 C C . ILE B 1 189 ? -47.477 28.319 15.801 1.00 14.89 810 ILE B C 1
ATOM 3618 O O . ILE B 1 189 ? -47.140 27.475 16.652 1.00 13.43 810 ILE B O 1
ATOM 3623 N N . THR B 1 190 ? -47.192 28.227 14.503 1.00 13.52 811 THR B N 1
ATOM 3624 C CA . THR B 1 190 ? -46.398 27.135 13.935 1.00 18.04 811 THR B CA 1
ATOM 3625 C C . THR B 1 190 ? -45.907 27.543 12.543 1.00 19.04 811 THR B C 1
ATOM 3626 O O . THR B 1 190 ? -46.479 28.439 11.925 1.00 17.57 811 THR B O 1
ATOM 3630 N N . ASP B 1 191 ? -44.849 26.906 12.050 1.00 17.53 812 ASP B N 1
ATOM 3631 C CA . ASP B 1 191 ? -44.440 27.126 10.671 1.00 22.31 812 ASP B CA 1
ATOM 3632 C C . ASP B 1 191 ? -44.583 25.834 9.874 1.00 20.90 812 ASP B C 1
ATOM 3633 O O . ASP B 1 191 ? -44.090 25.716 8.756 1.00 23.60 812 ASP B O 1
ATOM 3638 N N . ASP B 1 192 ? -45.255 24.859 10.463 1.00 23.10 813 ASP B N 1
ATOM 3639 C CA . ASP B 1 192 ? -45.400 23.542 9.843 1.00 20.68 813 ASP B CA 1
ATOM 3640 C C . ASP B 1 192 ? -46.712 23.493 9.061 1.00 19.02 813 ASP B C 1
ATOM 3641 O O . ASP B 1 192 ? -47.781 23.483 9.665 1.00 17.72 813 ASP B O 1
ATOM 3646 N N . SER B 1 193 ? -46.640 23.458 7.729 1.00 17.22 814 SER B N 1
ATOM 3647 C CA . SER B 1 193 ? -47.852 23.459 6.897 1.00 20.62 814 SER B CA 1
ATOM 3648 C C . SER B 1 193 ? -48.772 22.253 7.105 1.00 18.06 814 SER B C 1
ATOM 3649 O O . SER B 1 193 ? -49.927 22.283 6.674 1.00 12.84 814 SER B O 1
ATOM 3652 N N . ASP B 1 194 ? -48.271 21.188 7.729 1.00 14.76 815 ASP B N 1
ATOM 3653 C CA . ASP B 1 194 ? -49.132 20.043 8.058 1.00 17.70 815 ASP B CA 1
ATOM 3654 C C . ASP B 1 194 ? -50.399 20.473 8.806 1.00 20.30 815 ASP B C 1
ATOM 3655 O O . ASP B 1 194 ? -51.453 19.839 8.692 1.00 17.47 815 ASP B O 1
ATOM 3660 N N . VAL B 1 195 ? -50.283 21.547 9.585 1.00 15.57 816 VAL B N 1
ATOM 3661 C CA . VAL B 1 195 ? -51.388 22.011 10.424 1.00 11.39 816 VAL B CA 1
ATOM 3662 C C . VAL B 1 195 ? -52.685 22.225 9.624 1.00 13.32 816 VAL B C 1
ATOM 3663 O O . VAL B 1 195 ? -53.771 21.924 10.119 1.00 14.98 816 VAL B O 1
ATOM 3667 N N . PHE B 1 196 ? -52.573 22.705 8.386 1.00 14.37 817 PHE B N 1
ATOM 3668 C CA . PHE B 1 196 ? -53.752 22.873 7.527 1.00 17.82 817 PHE B CA 1
ATOM 3669 C C . PHE B 1 196 ? -54.408 21.544 7.179 1.00 14.78 817 PHE B C 1
ATOM 3670 O O . PHE B 1 196 ? -55.634 21.439 7.101 1.00 14.81 817 PHE B O 1
ATOM 3678 N N . LEU B 1 197 ? -53.587 20.536 6.937 1.00 12.07 818 LEU B N 1
ATOM 3679 C CA . LEU B 1 197 ? -54.110 19.242 6.520 1.00 15.42 818 LEU B CA 1
ATOM 3680 C C . LEU B 1 197 ? -54.787 18.550 7.688 1.00 16.94 818 LEU B C 1
ATOM 3681 O O . LEU B 1 197 ? -55.684 17.718 7.482 1.00 16.41 818 LEU B O 1
ATOM 3686 N N . PHE B 1 198 ? -54.386 18.931 8.907 1.00 13.10 819 PHE B N 1
ATOM 3687 C CA . PHE B 1 198 ? -54.992 18.411 10.132 1.00 17.65 819 PHE B CA 1
ATOM 3688 C C . PHE B 1 198 ? -56.237 19.205 10.536 1.00 19.05 819 PHE B C 1
ATOM 3689 O O . PHE B 1 198 ? -56.769 19.025 11.648 1.00 18.51 819 PHE B O 1
ATOM 3697 N N . GLY B 1 199 ? -56.698 20.081 9.644 1.00 18.22 820 GLY B N 1
ATOM 3698 C CA . GLY B 1 199 ? -57.913 20.844 9.897 1.00 17.41 820 GLY B CA 1
ATOM 3699 C C . GLY B 1 199 ? -57.642 22.178 10.581 1.00 20.55 820 GLY B C 1
ATOM 3700 O O . GLY B 1 199 ? -58.564 22.848 11.038 1.00 21.58 820 GLY B O 1
ATOM 3701 N N . GLY B 1 200 ? -56.375 22.581 10.635 1.00 16.05 821 GLY B N 1
ATOM 3702 C CA . GLY B 1 200 ? -56.033 23.833 11.282 1.00 17.41 821 GLY B CA 1
ATOM 3703 C C . GLY B 1 200 ? -56.398 25.076 10.485 1.00 18.91 821 GLY B C 1
ATOM 3704 O O . GLY B 1 200 ? -56.455 25.072 9.247 1.00 16.00 821 GLY B O 1
ATOM 3705 N N . THR B 1 201 ? -56.648 26.160 11.205 1.00 13.99 822 THR B N 1
ATOM 3706 C CA . THR B 1 201 ? -56.747 27.464 10.574 1.00 14.65 822 THR B CA 1
ATOM 3707 C C . THR B 1 201 ? -56.261 28.532 11.559 1.00 15.10 822 THR B C 1
ATOM 3708 O O . THR B 1 201 ? -55.836 28.198 12.672 1.00 20.10 822 THR B O 1
ATOM 3712 N N . LYS B 1 202 ? -56.295 29.799 11.158 1.00 15.83 823 LYS B N 1
ATOM 3713 C CA . LYS B 1 202 ? -55.787 30.874 12.013 1.00 14.87 823 LYS B CA 1
ATOM 3714 C C . LYS B 1 202 ? -54.345 30.615 12.451 1.00 15.03 823 LYS B C 1
ATOM 3715 O O . LYS B 1 202 ? -54.025 30.597 13.654 1.00 15.53 823 LYS B O 1
ATOM 3721 N N . ILE B 1 203 ? -53.489 30.428 11.450 1.00 11.90 824 ILE B N 1
ATOM 3722 C CA . ILE B 1 203 ? -52.086 30.092 11.634 1.00 11.28 824 ILE B CA 1
ATOM 3723 C C . ILE B 1 203 ? -51.217 31.344 11.566 1.00 16.36 824 ILE B C 1
ATOM 3724 O O . ILE B 1 203 ? -51.341 32.155 10.643 1.00 15.21 824 ILE B O 1
ATOM 3729 N N . TYR B 1 204 ? -50.306 31.468 12.524 1.00 11.13 825 TYR B N 1
ATOM 3730 C CA . TYR B 1 204 ? -49.399 32.604 12.601 1.00 15.66 825 TYR B CA 1
ATOM 3731 C C . TYR B 1 204 ? -47.990 32.105 12.341 1.00 19.58 825 TYR B C 1
ATOM 3732 O O . TYR B 1 204 ? -47.381 31.433 13.190 1.00 15.04 825 TYR B O 1
ATOM 3741 N N . LYS B 1 205 ? -47.502 32.411 11.144 1.00 13.51 826 LYS B N 1
ATOM 3742 C CA . LYS B 1 205 ? -46.219 31.918 10.659 1.00 17.54 826 LYS B CA 1
ATOM 3743 C C . LYS B 1 205 ? -45.124 32.992 10.795 1.00 16.50 826 LYS B C 1
ATOM 3744 O O . LYS B 1 205 ? -45.415 34.201 10.706 1.00 14.75 826 LYS B O 1
ATOM 3750 N N . ASN B 1 206 ? -43.883 32.547 10.995 1.00 14.34 827 ASN B N 1
ATOM 3751 C CA . ASN B 1 206 ? -42.724 33.439 11.122 1.00 18.00 827 ASN B CA 1
ATOM 3752 C C . ASN B 1 206 ? -42.849 34.314 12.363 1.00 20.91 827 ASN B C 1
ATOM 3753 O O . ASN B 1 206 ? -42.380 35.455 12.376 1.00 16.28 827 ASN B O 1
ATOM 3758 N N . MET B 1 207 ? -43.496 33.781 13.399 1.00 14.33 828 MET B N 1
ATOM 3759 C CA . MET B 1 207 ? -43.657 34.501 14.652 1.00 19.50 828 MET B CA 1
ATOM 3760 C C . MET B 1 207 ? -42.302 34.908 15.228 1.00 24.08 828 MET B C 1
ATOM 3761 O O . MET B 1 207 ? -42.179 35.950 15.872 1.00 19.59 828 MET B O 1
ATOM 3766 N N . PHE B 1 208 ? -41.276 34.100 14.987 1.00 19.98 829 PHE B N 1
ATOM 3767 C CA . PHE B 1 208 ? -39.983 34.387 15.608 1.00 26.05 829 PHE B CA 1
ATOM 3768 C C . PHE B 1 208 ? -38.904 34.928 14.666 1.00 27.82 829 PHE B C 1
ATOM 3769 O O . PHE B 1 208 ? -37.720 34.907 14.987 1.00 35.28 829 PHE B O 1
ATOM 3777 N N . HIS B 1 209 ? -39.324 35.437 13.515 1.00 25.38 830 HIS B N 1
ATOM 3778 C CA . HIS B 1 209 ? -38.424 36.227 12.700 1.00 26.93 830 HIS B CA 1
ATOM 3779 C C . HIS B 1 209 ? -38.374 37.592 13.361 1.00 32.82 830 HIS B C 1
ATOM 3780 O O . HIS B 1 209 ? -39.274 37.939 14.124 1.00 30.01 830 HIS B O 1
ATOM 3787 N N . GLU B 1 210 ? -37.329 38.368 13.102 1.00 34.98 831 GLU B N 1
ATOM 3788 C CA . GLU B 1 210 ? -37.287 39.696 13.700 1.00 44.53 831 GLU B CA 1
ATOM 3789 C C . GLU B 1 210 ? -37.902 40.754 12.790 1.00 37.63 831 GLU B C 1
ATOM 3790 O O . GLU B 1 210 ? -37.208 41.596 12.228 1.00 40.09 831 GLU B O 1
ATOM 3796 N N . LYS B 1 211 ? -39.222 40.684 12.658 1.00 39.09 832 LYS B N 1
ATOM 3797 C CA . LYS B 1 211 ? -39.992 41.655 11.893 1.00 39.47 832 LYS B CA 1
ATOM 3798 C C . LYS B 1 211 ? -41.061 42.271 12.789 1.00 38.30 832 LYS B C 1
ATOM 3799 O O . LYS B 1 211 ? -41.362 41.736 13.856 1.00 38.79 832 LYS B O 1
ATOM 3805 N N . ASN B 1 212 ? -41.638 43.390 12.367 1.00 41.59 833 ASN B N 1
ATOM 3806 C CA . ASN B 1 212 ? -42.703 44.017 13.153 1.00 48.40 833 ASN B CA 1
ATOM 3807 C C . ASN B 1 212 ? -44.057 43.300 12.989 1.00 42.33 833 ASN B C 1
ATOM 3808 O O . ASN B 1 212 ? -44.990 43.501 13.793 1.00 31.39 833 ASN B O 1
ATOM 3810 N N . TYR B 1 213 ? -44.148 42.454 11.957 1.00 31.74 834 TYR B N 1
ATOM 3811 C CA . TYR B 1 213 ? -45.389 41.750 11.638 1.00 28.53 834 TYR B CA 1
ATOM 3812 C C . TYR B 1 213 ? -45.194 40.231 11.596 1.00 29.68 834 TYR B C 1
ATOM 3813 O O . TYR B 1 213 ? -44.063 39.744 11.510 1.00 25.46 834 TYR B O 1
ATOM 3822 N N . VAL B 1 214 ? -46.299 39.489 11.668 1.00 19.51 835 VAL B N 1
ATOM 3823 C CA . VAL B 1 214 ? -46.267 38.047 11.413 1.00 19.26 835 VAL B CA 1
ATOM 3824 C C . VAL B 1 214 ? -47.244 37.743 10.291 1.00 20.08 835 VAL B C 1
ATOM 3825 O O . VAL B 1 214 ? -48.076 38.589 9.953 1.00 20.84 835 VAL B O 1
ATOM 3829 N N . GLU B 1 215 ? -47.138 36.555 9.703 1.00 15.62 836 GLU B N 1
ATOM 3830 C CA . GLU B 1 215 ? -47.995 36.200 8.578 1.00 14.44 836 GLU B CA 1
ATOM 3831 C C . GLU B 1 215 ? -49.185 35.400 9.073 1.00 14.60 836 GLU B C 1
ATOM 3832 O O . GLU B 1 215 ? -49.011 34.331 9.670 1.00 12.70 836 GLU B O 1
ATOM 3838 N N . PHE B 1 216 ? -50.389 35.912 8.820 1.00 12.61 837 PHE B N 1
ATOM 3839 C CA . PHE B 1 216 ? -51.610 35.222 9.225 1.00 14.50 837 PHE B CA 1
ATOM 3840 C C . PHE B 1 216 ? -52.235 34.446 8.057 1.00 15.61 837 PHE B C 1
ATOM 3841 O O . PHE B 1 216 ? -52.516 35.023 6.999 1.00 14.96 837 PHE B O 1
ATOM 3849 N N . TYR B 1 217 ? -52.463 33.149 8.260 1.00 12.54 838 TYR B N 1
ATOM 3850 C CA . TYR B 1 217 ? -53.103 32.312 7.240 1.00 15.00 838 TYR B CA 1
ATOM 3851 C C . TYR B 1 217 ? -54.391 31.719 7.782 1.00 18.94 838 TYR B C 1
ATOM 3852 O O . TYR B 1 217 ? -54.479 31.390 8.969 1.00 13.81 838 TYR B O 1
ATOM 3861 N N . ASP B 1 218 ? -55.384 31.558 6.915 1.00 16.08 839 ASP B N 1
ATOM 3862 C CA . ASP B 1 218 ? -56.614 30.893 7.335 1.00 16.93 839 ASP B CA 1
ATOM 3863 C C . ASP B 1 218 ? -57.180 30.032 6.216 1.00 17.67 839 ASP B C 1
ATOM 3864 O O . ASP B 1 218 ? -56.967 30.306 5.033 1.00 17.62 839 ASP B O 1
ATOM 3869 N N . ALA B 1 219 ? -57.912 28.995 6.605 1.00 13.95 840 ALA B N 1
ATOM 3870 C CA . ALA B 1 219 ? -58.492 28.061 5.651 1.00 20.02 840 ALA B CA 1
ATOM 3871 C C . ALA B 1 219 ? -59.437 28.780 4.677 1.00 23.01 840 ALA B C 1
ATOM 3872 O O . ALA B 1 219 ? -59.500 28.433 3.494 1.00 16.66 840 ALA B O 1
ATOM 3874 N N . GLU B 1 220 ? -60.150 29.795 5.166 1.00 18.01 841 GLU B N 1
ATOM 3875 C CA . GLU B 1 220 ? -61.114 30.520 4.327 1.00 21.74 841 GLU B CA 1
ATOM 3876 C C . GLU B 1 220 ? -60.454 31.223 3.154 1.00 18.90 841 GLU B C 1
ATOM 3877 O O . GLU B 1 220 ? -60.939 31.154 2.026 1.00 17.93 841 GLU B O 1
ATOM 3883 N N . SER B 1 221 ? -59.357 31.926 3.424 1.00 17.27 842 SER B N 1
ATOM 3884 C CA . SER B 1 221 ? -58.655 32.657 2.371 1.00 19.91 842 SER B CA 1
ATOM 3885 C C . SER B 1 221 ? -58.070 31.694 1.351 1.00 19.62 842 SER B C 1
ATOM 3886 O O . SER B 1 221 ? -58.026 31.989 0.169 1.00 23.15 842 SER B O 1
ATOM 3889 N N . ILE B 1 222 ? -57.615 30.540 1.822 1.00 17.59 843 ILE B N 1
ATOM 3890 C CA . ILE B 1 222 ? -56.990 29.559 0.951 1.00 21.48 843 ILE B CA 1
ATOM 3891 C C . ILE B 1 222 ? -58.041 28.984 0.002 1.00 21.23 843 ILE B C 1
ATOM 3892 O O . ILE B 1 222 ? -57.794 28.825 -1.190 1.00 22.21 843 ILE B O 1
ATOM 3897 N N . LEU B 1 223 ? -59.221 28.686 0.536 1.00 17.47 844 LEU B N 1
ATOM 3898 C CA . LEU B 1 223 ? -60.348 28.272 -0.295 1.00 22.60 844 LEU B CA 1
ATOM 3899 C C . LEU B 1 223 ? -60.776 29.369 -1.285 1.00 25.71 844 LEU B C 1
ATOM 3900 O O . LEU B 1 223 ? -60.884 29.130 -2.491 1.00 20.47 844 LEU B O 1
ATOM 3905 N N . LYS B 1 224 ? -61.020 30.569 -0.769 1.00 26.11 845 LYS B N 1
ATOM 3906 C CA . LYS B 1 224 ? -61.494 31.689 -1.584 1.00 27.17 845 LYS B CA 1
ATOM 3907 C C . LYS B 1 224 ? -60.518 32.048 -2.689 1.00 26.52 845 LYS B C 1
ATOM 3908 O O . LYS B 1 224 ? -60.911 32.288 -3.834 1.00 20.62 845 LYS B O 1
ATOM 3914 N N . LEU B 1 225 ? -59.238 32.103 -2.339 1.00 18.56 846 LEU B N 1
ATOM 3915 C CA . LEU B 1 225 ? -58.230 32.583 -3.277 1.00 21.61 846 LEU B CA 1
ATOM 3916 C C . LEU B 1 225 ? -57.595 31.501 -4.147 1.00 24.98 846 LEU B C 1
ATOM 3917 O O . LEU B 1 225 ? -57.199 31.777 -5.268 1.00 22.22 846 LEU B O 1
ATOM 3922 N N . LEU B 1 226 ? -57.481 30.278 -3.639 1.00 19.40 847 LEU B N 1
ATOM 3923 C CA . LEU B 1 226 ? -56.831 29.219 -4.416 1.00 22.72 847 LEU B CA 1
ATOM 3924 C C . LEU B 1 226 ? -57.798 28.098 -4.787 1.00 20.33 847 LEU B C 1
ATOM 3925 O O . LEU B 1 226 ? -57.445 27.197 -5.541 1.00 19.97 847 LEU B O 1
ATOM 3930 N N . GLY B 1 227 ? -59.010 28.144 -4.247 1.00 18.47 848 GLY B N 1
ATOM 3931 C CA . GLY B 1 227 ? -59.974 27.095 -4.516 1.00 26.05 848 GLY B CA 1
ATOM 3932 C C . GLY B 1 227 ? -59.639 25.782 -3.830 1.00 25.92 848 GLY B C 1
ATOM 3933 O O . GLY B 1 227 ? -60.163 24.741 -4.217 1.00 25.13 848 GLY B O 1
ATOM 3934 N N . LEU B 1 228 ? -58.784 25.812 -2.807 1.00 16.90 849 LEU B N 1
ATOM 3935 C CA . LEU B 1 228 ? -58.383 24.557 -2.167 1.00 17.58 849 LEU B CA 1
ATOM 3936 C C . LEU B 1 228 ? -59.090 24.302 -0.834 1.00 21.11 849 LEU B C 1
ATOM 3937 O O . LEU B 1 228 ? -59.047 25.147 0.074 1.00 19.70 849 LEU B O 1
ATOM 3942 N N . ASP B 1 229 ? -59.742 23.143 -0.715 1.00 19.35 850 ASP B N 1
ATOM 3943 C CA . ASP B 1 229 ? -60.306 22.726 0.572 1.00 21.31 850 ASP B CA 1
ATOM 3944 C C . ASP B 1 229 ? -59.376 21.716 1.227 1.00 17.79 850 ASP B C 1
ATOM 3945 O O . ASP B 1 229 ? -58.326 21.392 0.675 1.00 21.62 850 ASP B O 1
ATOM 3950 N N . ARG B 1 230 ? -59.765 21.205 2.386 1.00 18.86 851 ARG B N 1
ATOM 3951 C CA . ARG B 1 230 ? -58.896 20.310 3.136 1.00 22.12 851 ARG B CA 1
ATOM 3952 C C . ARG B 1 230 ? -58.544 19.045 2.355 1.00 24.29 851 ARG B C 1
ATOM 3953 O O . ARG B 1 230 ? -57.387 18.603 2.371 1.00 16.57 851 ARG B O 1
ATOM 3961 N N . LYS B 1 231 ? -59.528 18.468 1.663 1.00 18.09 852 LYS B N 1
ATOM 3962 C CA . LYS B 1 231 ? -59.257 17.288 0.843 1.00 22.93 852 LYS B CA 1
ATOM 3963 C C . LYS B 1 231 ? -58.294 17.603 -0.306 1.00 16.06 852 LYS B C 1
ATOM 3964 O O . LYS B 1 231 ? -57.423 16.794 -0.640 1.00 16.19 852 LYS B O 1
ATOM 3970 N N . ASN B 1 232 ? -58.431 18.783 -0.902 1.00 17.66 853 ASN B N 1
ATOM 3971 C CA . ASN B 1 232 ? -57.493 19.187 -1.946 1.00 18.25 853 ASN B CA 1
ATOM 3972 C C . ASN B 1 232 ? -56.054 19.216 -1.424 1.00 17.84 853 ASN B C 1
ATOM 3973 O O . ASN B 1 232 ? -55.131 18.756 -2.096 1.00 19.26 853 ASN B O 1
ATOM 3978 N N . MET B 1 233 ? -55.870 19.758 -0.222 1.00 14.86 854 MET B N 1
ATOM 3979 C CA . MET B 1 233 ? -54.535 19.884 0.349 1.00 17.25 854 MET B CA 1
ATOM 3980 C C . MET B 1 233 ? -53.943 18.529 0.689 1.00 17.17 854 MET B C 1
ATOM 3981 O O . MET B 1 233 ? -52.750 18.304 0.492 1.00 17.92 854 MET B O 1
ATOM 3986 N N . ILE B 1 234 ? -54.777 17.638 1.220 1.00 14.51 855 ILE B N 1
ATOM 3987 C CA . ILE B 1 234 ? -54.375 16.260 1.480 1.00 13.85 855 ILE B CA 1
ATOM 3988 C C . ILE B 1 234 ? -53.960 15.566 0.173 1.00 16.38 855 ILE B C 1
ATOM 3989 O O . ILE B 1 234 ? -53.012 14.782 0.149 1.00 18.03 855 ILE B O 1
ATOM 3994 N N . GLU B 1 235 ? -54.644 15.87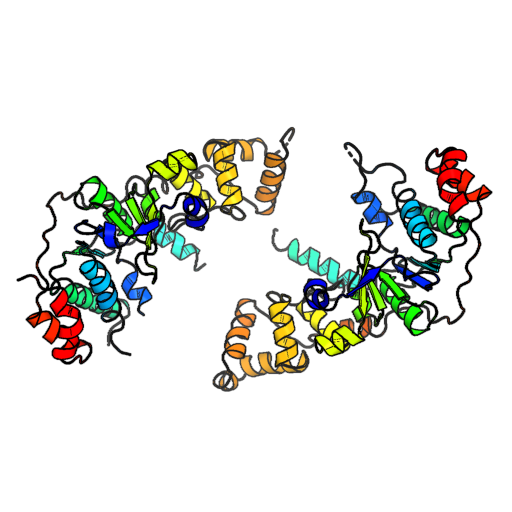3 -0.926 1.00 18.34 856 GLU B N 1
ATOM 3995 C CA . GLU B 1 235 ? -54.263 15.289 -2.209 1.00 21.54 856 GLU B CA 1
ATOM 3996 C C . GLU B 1 235 ? -52.991 15.942 -2.769 1.00 23.46 856 GLU B C 1
ATOM 3997 O O . GLU B 1 235 ? -52.128 15.256 -3.328 1.00 21.06 856 GLU B O 1
ATOM 4003 N N . LEU B 1 236 ? -52.868 17.258 -2.604 1.00 18.31 857 LEU B N 1
ATOM 4004 C CA . LEU B 1 236 ? -51.633 17.955 -2.972 1.00 20.21 857 LEU B CA 1
ATOM 4005 C C . LEU B 1 236 ? -50.427 17.329 -2.278 1.00 19.54 857 LEU B C 1
ATOM 4006 O O . LEU B 1 236 ? -49.357 17.253 -2.860 1.00 17.97 857 LEU B O 1
ATOM 4011 N N . ALA B 1 237 ? -50.607 16.872 -1.037 1.00 15.04 858 ALA B N 1
ATOM 4012 C CA . ALA B 1 237 ? -49.508 16.259 -0.292 1.00 16.91 858 ALA B CA 1
ATOM 4013 C C . ALA B 1 237 ? -48.987 15.017 -1.013 1.00 18.76 858 ALA B C 1
ATOM 4014 O O . ALA B 1 237 ? -47.795 14.694 -0.950 1.00 18.94 858 ALA B O 1
ATOM 4016 N N . GLN B 1 238 ? -49.882 14.320 -1.697 1.00 16.22 859 GLN B N 1
ATOM 4017 C CA . GLN B 1 238 ? -49.510 13.077 -2.362 1.00 21.65 859 GLN B CA 1
ATOM 4018 C C . GLN B 1 238 ? -48.844 13.324 -3.710 1.00 21.98 859 GLN B C 1
ATOM 4019 O O . GLN B 1 238 ? -48.366 12.394 -4.356 1.00 25.12 859 GLN B O 1
ATOM 4025 N N . LEU B 1 239 ? -48.803 14.589 -4.125 1.00 17.44 860 LEU B N 1
ATOM 4026 C CA . LEU B 1 239 ? -48.056 14.972 -5.317 1.00 22.40 860 LEU B CA 1
ATOM 4027 C C . LEU B 1 239 ? -46.721 15.588 -4.900 1.00 21.69 860 LEU B C 1
ATOM 4028 O O . LEU B 1 239 ? -45.661 15.215 -5.411 1.00 21.48 860 LEU B O 1
ATOM 4033 N N . LEU B 1 240 ? -46.794 16.527 -3.959 1.00 19.77 861 LEU B N 1
ATOM 4034 C CA . LEU B 1 240 ? -45.639 17.270 -3.472 1.00 21.24 861 LEU B CA 1
ATOM 4035 C C . LEU B 1 240 ? -44.767 16.464 -2.519 1.00 27.28 861 LEU B C 1
ATOM 4036 O O . LEU B 1 240 ? -43.552 16.680 -2.460 1.00 25.91 861 LEU B O 1
ATOM 4041 N N . GLY B 1 241 ? -45.386 15.552 -1.769 1.00 22.17 862 GLY B N 1
ATOM 4042 C CA . GLY B 1 241 ? -44.686 14.825 -0.722 1.00 25.00 862 GLY B CA 1
ATOM 4043 C C . GLY B 1 241 ? -44.844 15.507 0.629 1.00 22.53 862 GLY B C 1
ATOM 4044 O O . GLY B 1 241 ? -45.032 16.731 0.700 1.00 21.97 862 GLY B O 1
ATOM 4045 N N . SER B 1 242 ? -44.773 14.717 1.696 1.00 19.60 863 SER B N 1
ATOM 4046 C CA . SER B 1 242 ? -44.817 15.235 3.061 1.00 24.50 863 SER B CA 1
ATOM 4047 C C . SER B 1 242 ? -44.226 14.191 3.998 1.00 26.03 863 SER B C 1
ATOM 4048 O O . SER B 1 242 ? -43.586 13.243 3.546 1.00 28.34 863 SER B O 1
ATOM 4051 N N . ASP B 1 243 ? -44.450 14.339 5.299 1.00 29.60 864 ASP B N 1
ATOM 4052 C CA . ASP B 1 243 ? -43.994 13.327 6.254 1.00 30.21 864 ASP B CA 1
ATOM 4053 C C . ASP B 1 243 ? -44.736 11.994 6.121 1.00 35.80 864 ASP B C 1
ATOM 4054 O O . ASP B 1 243 ? -44.314 10.989 6.698 1.00 36.68 864 ASP B O 1
ATOM 4059 N N . TYR B 1 244 ? -45.838 11.983 5.372 1.00 25.17 865 TYR B N 1
ATOM 4060 C CA . TYR B 1 244 ? -46.705 10.802 5.305 1.00 29.37 865 TYR B CA 1
ATOM 4061 C C . TYR B 1 244 ? -46.763 10.202 3.900 1.00 33.02 865 TYR B C 1
ATOM 4062 O O . TYR B 1 244 ? -47.521 9.261 3.651 1.00 27.95 865 TYR B O 1
ATOM 4071 N N . THR B 1 245 ? -45.957 10.741 2.990 1.00 25.41 866 THR B N 1
ATOM 4072 C CA . THR B 1 245 ? -45.992 10.318 1.584 1.00 29.03 866 THR B CA 1
ATOM 4073 C C . THR B 1 245 ? -44.829 10.945 0.823 1.00 29.64 866 THR B C 1
ATOM 4074 O O . THR B 1 245 ? -44.464 12.093 1.086 1.00 24.85 866 THR B O 1
ATOM 4078 N N . ASN B 1 246 ? -44.245 10.207 -0.117 1.00 29.25 867 ASN B N 1
ATOM 4079 C CA . ASN B 1 246 ? -43.085 10.731 -0.834 1.00 30.24 867 ASN B CA 1
ATOM 4080 C C . ASN B 1 246 ? -43.425 11.540 -2.077 1.00 31.71 867 ASN B C 1
ATOM 4081 O O . ASN B 1 246 ? -42.536 12.127 -2.701 1.00 31.60 867 ASN B O 1
ATOM 4086 N N . GLY B 1 247 ? -44.705 11.578 -2.435 1.00 24.15 868 GLY B N 1
ATOM 4087 C CA . GLY B 1 247 ? -45.138 12.361 -3.581 1.00 26.93 868 GLY B CA 1
ATOM 4088 C C . GLY B 1 247 ? -44.683 11.771 -4.902 1.00 27.73 868 GLY B C 1
ATOM 4089 O O . GLY B 1 247 ? -44.225 10.625 -4.950 1.00 27.88 868 GLY B O 1
ATOM 4090 N N . LEU B 1 248 ? -44.807 12.554 -5.974 1.00 23.09 869 LEU B N 1
ATOM 4091 C CA . LEU B 1 248 ? -44.425 12.088 -7.302 1.00 30.72 869 LEU B CA 1
ATOM 4092 C C . LEU B 1 248 ? -43.223 12.862 -7.822 1.00 32.51 869 LEU B C 1
ATOM 4093 O O . LEU B 1 248 ? -43.189 14.102 -7.772 1.00 23.47 869 LEU B O 1
ATOM 4098 N N . LYS B 1 249 ? -42.238 12.124 -8.326 1.00 32.12 870 LYS B N 1
ATOM 4099 C CA . LYS B 1 249 ? -41.090 12.728 -8.998 1.00 35.97 870 LYS B CA 1
ATOM 4100 C C . LYS B 1 249 ? -41.537 13.687 -10.098 1.00 31.86 870 LYS B C 1
ATOM 4101 O O . LYS B 1 249 ? -42.377 13.345 -10.937 1.00 33.98 870 LYS B O 1
ATOM 4103 N N . GLY B 1 250 ? -40.993 14.900 -10.078 1.00 29.80 871 GLY B N 1
ATOM 4104 C CA . GLY B 1 250 ? -41.287 15.875 -11.112 1.00 29.95 871 GLY B CA 1
ATOM 4105 C C . GLY B 1 250 ? -42.436 16.802 -10.773 1.00 34.28 871 GLY B C 1
ATOM 4106 O O . GLY B 1 250 ? -42.670 17.792 -11.476 1.00 31.20 871 GLY B O 1
ATOM 4107 N N . MET B 1 251 ? -43.164 16.482 -9.706 1.00 23.73 872 MET B N 1
ATOM 4108 C CA . MET B 1 251 ? -44.319 17.284 -9.321 1.00 25.22 872 MET B CA 1
ATOM 4109 C C . MET B 1 251 ? -43.928 18.328 -8.287 1.00 20.05 872 MET B C 1
ATOM 4110 O O . MET B 1 251 ? -43.765 18.015 -7.110 1.00 23.72 872 MET B O 1
ATOM 4115 N N . GLY B 1 252 ? -43.739 19.565 -8.737 1.00 21.81 873 GLY B N 1
ATOM 4116 C CA . GLY B 1 252 ? -43.464 20.659 -7.826 1.00 23.05 873 GLY B CA 1
ATOM 4117 C C . GLY B 1 252 ? -44.748 21.441 -7.610 1.00 26.02 873 GLY B C 1
ATOM 4118 O O . GLY B 1 252 ? -45.826 20.998 -8.036 1.00 21.73 873 GLY B O 1
ATOM 4119 N N . PRO B 1 253 ? -44.645 22.605 -6.952 1.00 20.32 874 PRO B N 1
ATOM 4120 C CA . PRO B 1 253 ? -45.840 23.391 -6.611 1.00 23.05 874 PRO B CA 1
ATOM 4121 C C . PRO B 1 253 ? -46.610 23.836 -7.850 1.00 25.80 874 PRO B C 1
ATOM 4122 O O . PRO B 1 253 ? -47.835 23.923 -7.782 1.00 23.26 874 PRO B O 1
ATOM 4126 N N . VAL B 1 254 ? -45.918 24.106 -8.956 1.00 17.32 875 VAL B N 1
ATOM 4127 C CA . VAL B 1 254 ? -46.609 24.547 -10.172 1.00 21.71 875 VAL B CA 1
ATOM 4128 C C . VAL B 1 254 ? -47.394 23.396 -10.834 1.00 23.87 875 VAL B C 1
ATOM 4129 O O . VAL B 1 254 ? -48.591 23.519 -11.110 1.00 22.60 875 VAL B O 1
ATOM 4133 N N . SER B 1 255 ? -46.723 22.276 -11.073 1.00 20.86 876 SER B N 1
ATOM 4134 C CA . SER B 1 255 ? -47.360 21.135 -11.724 1.00 26.70 876 SER B CA 1
ATOM 4135 C C . SER B 1 255 ? -48.468 20.540 -10.858 1.00 25.38 876 SER B C 1
ATOM 4136 O O . SER B 1 255 ? -49.501 20.091 -11.370 1.00 21.35 876 SER B O 1
ATOM 4139 N N . SER B 1 256 ? -48.253 20.543 -9.546 1.00 17.77 877 SER B N 1
ATOM 4140 C CA . SER B 1 256 ? -49.205 19.926 -8.630 1.00 23.77 877 SER B CA 1
ATOM 4141 C C . SER B 1 256 ? -50.526 20.691 -8.604 1.00 21.53 877 SER B C 1
ATOM 4142 O O . SER B 1 256 ? -51.597 20.083 -8.659 1.00 23.48 877 SER B O 1
ATOM 4145 N N . ILE B 1 257 ? -50.435 22.018 -8.536 1.00 17.35 878 ILE B N 1
ATOM 4146 C CA . ILE B 1 257 ? -51.606 22.890 -8.565 1.00 21.87 878 ILE B CA 1
ATOM 4147 C C . ILE B 1 257 ? -52.351 22.750 -9.898 1.00 25.52 878 ILE B C 1
ATOM 4148 O O . ILE B 1 257 ? -53.590 22.692 -9.927 1.00 26.61 878 ILE B O 1
ATOM 4153 N N . GLU B 1 258 ? -51.598 22.677 -10.993 1.00 23.97 879 GLU B N 1
ATOM 4154 C CA . GLU B 1 258 ? -52.195 22.491 -12.315 1.00 27.26 879 GLU B CA 1
ATOM 4155 C C . GLU B 1 258 ? -52.975 21.182 -12.386 1.00 28.61 879 GLU B C 1
ATOM 4156 O O . GLU B 1 258 ? -54.078 21.141 -12.932 1.00 28.04 879 GLU B O 1
ATOM 4162 N N . VAL B 1 259 ? -52.407 20.113 -11.832 1.00 23.37 880 VAL B N 1
ATOM 4163 C CA . VAL B 1 259 ? -53.100 18.825 -11.824 1.00 22.86 880 VAL B CA 1
ATOM 4164 C C . VAL B 1 259 ? -54.431 18.884 -11.069 1.00 31.28 880 VAL B C 1
ATOM 4165 O O . VAL B 1 259 ? -55.446 18.377 -11.560 1.00 30.56 880 VAL B O 1
ATOM 4169 N N . ILE B 1 260 ? -54.438 19.506 -9.891 1.00 26.25 881 ILE B N 1
ATOM 4170 C CA . ILE B 1 260 ? -55.669 19.609 -9.109 1.00 26.83 881 ILE B CA 1
ATOM 4171 C C . ILE B 1 260 ? -56.690 20.483 -9.839 1.00 29.54 881 ILE B C 1
ATOM 4172 O O . ILE B 1 260 ? -57.878 20.175 -9.866 1.00 35.37 881 ILE B O 1
ATOM 4177 N N . ALA B 1 261 ? -56.226 21.573 -10.437 1.00 24.93 882 ALA B N 1
ATOM 4178 C CA . ALA B 1 261 ? -57.136 22.475 -11.128 1.00 32.73 882 ALA B CA 1
ATOM 4179 C C . ALA B 1 261 ? -57.779 21.797 -12.347 1.00 39.26 882 ALA B C 1
ATOM 4180 O O . ALA B 1 261 ? -58.986 21.915 -12.568 1.00 39.16 882 ALA B O 1
ATOM 4182 N N . GLU B 1 262 ? -56.972 21.077 -13.122 1.00 30.80 883 GLU B N 1
ATOM 4183 C CA . GLU B 1 262 ? -57.442 20.458 -14.361 1.00 36.97 883 GLU B CA 1
ATOM 4184 C C . GLU B 1 262 ? -58.286 19.199 -14.131 1.00 40.55 883 GLU B C 1
ATOM 4185 O O . GLU B 1 262 ? -59.324 19.015 -14.774 1.00 36.43 883 GLU B O 1
ATOM 4191 N N . PHE B 1 263 ? -57.844 18.332 -13.222 1.00 28.24 884 PHE B N 1
ATOM 4192 C CA . PHE B 1 263 ? -58.532 17.058 -13.008 1.00 29.66 884 PHE B CA 1
ATOM 4193 C C . PHE B 1 263 ? -59.452 17.031 -11.788 1.00 34.30 884 PHE B C 1
ATOM 4194 O O . PHE B 1 263 ? -60.157 16.040 -11.571 1.00 32.73 884 PHE B O 1
ATOM 4202 N N . GLY B 1 264 ? -59.440 18.094 -10.986 1.00 26.04 885 GLY B N 1
ATOM 4203 C CA . GLY B 1 264 ? -60.283 18.140 -9.800 1.00 22.41 885 GLY B CA 1
ATOM 4204 C C . GLY B 1 264 ? -59.790 17.269 -8.653 1.00 31.84 885 GLY B C 1
ATOM 4205 O O . GLY B 1 264 ? -59.702 17.738 -7.508 1.00 32.62 885 GLY B O 1
ATOM 4206 N N . ASN B 1 265 ? -59.487 16.001 -8.937 1.00 26.13 886 ASN B N 1
ATOM 4207 C CA . ASN B 1 265 ? -58.960 15.104 -7.901 1.00 25.54 886 ASN B CA 1
ATOM 4208 C C . ASN B 1 265 ? -58.014 14.035 -8.448 1.00 29.58 886 ASN B C 1
ATOM 4209 O O . ASN B 1 265 ? -57.858 13.893 -9.667 1.00 25.55 886 ASN B O 1
ATOM 4214 N N . LEU B 1 266 ? -57.388 13.284 -7.548 1.00 27.48 887 LEU B N 1
ATOM 4215 C CA . LEU B 1 266 ? -56.331 12.356 -7.945 1.00 29.90 887 LEU B CA 1
ATOM 4216 C C . LEU B 1 266 ? -56.863 11.108 -8.652 1.00 33.81 887 LEU B C 1
ATOM 4217 O O . LEU B 1 266 ? -56.151 10.506 -9.454 1.00 30.52 887 LEU B O 1
ATOM 4222 N N . LYS B 1 267 ? -58.102 10.717 -8.351 1.00 35.63 888 LYS B N 1
ATOM 4223 C CA . LYS B 1 267 ? -58.746 9.614 -9.066 1.00 33.36 888 LYS B CA 1
ATOM 4224 C C . LYS B 1 267 ? -58.853 9.923 -10.565 1.00 35.04 888 LYS B C 1
ATOM 4225 O O . LYS B 1 267 ? -58.422 9.124 -11.406 1.00 38.31 888 LYS B O 1
ATOM 4227 N N . ASN B 1 268 ? -59.422 11.082 -10.895 1.00 29.05 889 ASN B N 1
ATOM 4228 C CA . ASN B 1 268 ? -59.529 11.508 -12.292 1.00 35.48 889 ASN B CA 1
ATOM 4229 C C . ASN B 1 268 ? -58.165 11.648 -12.952 1.00 37.71 889 ASN B C 1
ATOM 4230 O O . ASN B 1 268 ? -57.984 11.280 -14.114 1.00 37.98 889 ASN B O 1
ATOM 4235 N N . PHE B 1 269 ? -57.215 12.198 -12.202 1.00 33.85 890 PHE B N 1
ATOM 4236 C CA . PHE B 1 269 ? -55.830 12.285 -12.639 1.00 33.18 890 PHE B CA 1
ATOM 4237 C C . PHE B 1 269 ? -55.304 10.898 -12.974 1.00 34.75 890 PHE B C 1
ATOM 4238 O O . PHE B 1 269 ? -54.727 10.689 -14.043 1.00 31.66 890 PHE B O 1
ATOM 4246 N N . LYS B 1 270 ? -55.503 9.952 -12.062 1.00 31.62 891 LYS B N 1
ATOM 4247 C CA . LYS B 1 270 ? -55.033 8.597 -12.295 1.00 30.57 891 LYS B CA 1
ATOM 4248 C C . LYS B 1 270 ? -55.726 8.006 -13.520 1.00 39.73 891 LYS B C 1
ATOM 4249 O O . LYS B 1 270 ? -55.073 7.436 -14.396 1.00 38.38 891 LYS B O 1
ATOM 4255 N N . ASP B 1 271 ? -57.045 8.161 -13.584 1.00 38.29 892 ASP B N 1
ATOM 4256 C CA . ASP B 1 271 ? -57.810 7.599 -14.687 1.00 42.88 892 ASP B CA 1
ATOM 4257 C C . ASP B 1 271 ? -57.359 8.139 -16.032 1.00 44.35 892 ASP B C 1
ATOM 4258 O O . ASP B 1 271 ? -57.109 7.364 -16.957 1.00 42.68 892 ASP B O 1
ATOM 4263 N N . TRP B 1 272 ? -57.231 9.458 -16.133 1.00 36.80 893 TRP B N 1
ATOM 4264 C CA . TRP B 1 272 ? -56.732 10.070 -17.357 1.00 39.94 893 TRP B CA 1
ATOM 4265 C C . TRP B 1 272 ? -55.389 9.480 -17.763 1.00 44.93 893 TRP B C 1
ATOM 4266 O O . TRP B 1 272 ? -55.117 9.302 -18.949 1.00 47.57 893 TRP B O 1
ATOM 4277 N N . TYR B 1 273 ? -54.555 9.168 -16.774 1.00 44.03 894 TYR B N 1
ATOM 4278 C CA . TYR B 1 273 ? -53.212 8.677 -17.053 1.00 43.46 894 TYR B CA 1
ATOM 4279 C C . TYR B 1 273 ? -53.210 7.238 -17.553 1.00 47.41 894 TYR B C 1
ATOM 4280 O O . TYR B 1 273 ? -52.708 6.956 -18.637 1.00 46.49 894 TYR B O 1
ATOM 4289 N N . ASN B 1 274 ? -53.761 6.339 -16.744 1.00 43.48 895 ASN B N 1
ATOM 4290 C CA . ASN B 1 274 ? -53.703 4.908 -17.018 1.00 51.40 895 ASN B CA 1
ATOM 4291 C C . ASN B 1 274 ? -54.524 4.479 -18.238 1.00 53.20 895 ASN B C 1
ATOM 4292 O O . ASN B 1 274 ? -54.096 3.613 -19.002 1.00 53.03 895 ASN B O 1
ATOM 4297 N N . ASN B 1 275 ? -55.694 5.089 -18.412 1.00 51.56 896 ASN B N 1
ATOM 4298 C CA . ASN B 1 275 ? -56.518 4.858 -19.592 1.00 47.08 896 ASN B CA 1
ATOM 4299 C C . ASN B 1 275 ? -55.765 5.218 -20.865 1.00 60.42 896 ASN B C 1
ATOM 4300 O O . ASN B 1 275 ? -55.698 4.426 -21.805 1.00 66.90 896 ASN B O 1
ATOM 4305 N N . GLY B 1 276 ? -55.189 6.417 -20.881 1.00 59.84 897 GLY B N 1
ATOM 4306 C CA . GLY B 1 276 ? -54.467 6.915 -22.040 1.00 52.32 897 GLY B CA 1
ATOM 4307 C C . GLY B 1 276 ? -53.220 6.135 -22.427 1.00 57.26 897 GLY B C 1
ATOM 4308 O O . GLY B 1 276 ? -52.700 6.312 -23.528 1.00 61.78 897 GLY B O 1
ATOM 4309 N N . GLN B 1 277 ? -52.731 5.276 -21.537 1.00 51.00 898 GLN B N 1
ATOM 4310 C CA . GLN B 1 277 ? -51.539 4.483 -21.837 1.00 62.82 898 GLN B CA 1
ATOM 4311 C C . GLN B 1 277 ? -51.873 3.024 -22.145 1.00 66.14 898 GLN B C 1
ATOM 4312 O O . GLN B 1 277 ? -52.620 2.727 -23.077 1.00 67.97 898 GLN B O 1
ATOM 4318 N N . GLU B 1 284 ? -54.822 10.508 -27.085 1.00 67.88 905 GLU B N 1
ATOM 4319 C CA . GLU B 1 284 ? -54.374 10.619 -28.470 1.00 83.36 905 GLU B CA 1
ATOM 4320 C C . GLU B 1 284 ? -54.776 11.962 -29.083 1.00 88.29 905 GLU B C 1
ATOM 4321 O O . GLU B 1 284 ? -54.139 12.449 -30.022 1.00 82.41 905 GLU B O 1
ATOM 4323 N N . THR B 1 285 ? -55.841 12.552 -28.547 1.00 87.54 906 THR B N 1
ATOM 4324 C CA . THR B 1 285 ? -56.278 13.882 -28.955 1.00 80.90 906 THR B CA 1
ATOM 4325 C C . THR B 1 285 ? -55.979 14.883 -27.843 1.00 78.95 906 THR B C 1
ATOM 4326 O O . THR B 1 285 ? -56.575 15.962 -27.791 1.00 80.30 906 THR B O 1
ATOM 4328 N N . GLU B 1 286 ? -55.051 14.511 -26.962 1.00 79.22 907 GLU B N 1
ATOM 4329 C CA . GLU B 1 286 ? -54.727 15.294 -25.769 1.00 71.01 907 GLU B CA 1
ATOM 4330 C C . GLU B 1 286 ? -54.267 16.716 -26.074 1.00 72.63 907 GLU B C 1
ATOM 4331 O O . GLU B 1 286 ? -53.488 16.945 -27.004 1.00 69.51 907 GLU B O 1
ATOM 4337 N N . ASN B 1 287 ? -54.747 17.665 -25.273 1.00 73.75 908 ASN B N 1
ATOM 4338 C CA . ASN B 1 287 ? -54.335 19.060 -25.405 1.00 70.76 908 ASN B CA 1
ATOM 4339 C C . ASN B 1 287 ? -52.855 19.251 -25.081 1.00 65.96 908 ASN B C 1
ATOM 4340 O O . ASN B 1 287 ? -52.154 18.288 -24.757 1.00 67.46 908 ASN B O 1
ATOM 4345 N N . LYS B 1 288 ? -52.385 20.492 -25.171 1.00 62.80 909 LYS B N 1
ATOM 4346 C CA . LYS B 1 288 ? -50.989 20.799 -24.879 1.00 60.75 909 LYS B CA 1
ATOM 4347 C C . LYS B 1 288 ? -50.599 20.351 -23.469 1.00 64.14 909 LYS B C 1
ATOM 4348 O O . LYS B 1 288 ? -49.641 19.594 -23.295 1.00 58.67 909 LYS B O 1
ATOM 4350 N N . PHE B 1 289 ? -51.358 20.808 -22.474 1.00 68.21 910 PHE B N 1
ATOM 4351 C CA . PHE B 1 289 ? -51.082 20.505 -21.067 1.00 60.84 910 PHE B CA 1
ATOM 4352 C C . PHE B 1 289 ? -51.030 19.004 -20.763 1.00 52.89 910 PHE B C 1
ATOM 4353 O O . PHE B 1 289 ? -50.117 18.541 -20.075 1.00 47.21 910 PHE B O 1
ATOM 4361 N N . GLU B 1 290 ? -52.012 18.256 -21.264 1.00 54.21 911 GLU B N 1
ATOM 4362 C CA . GLU B 1 290 ? -52.070 16.814 -21.029 1.00 53.61 911 GLU B CA 1
ATOM 4363 C C . GLU B 1 290 ? -50.906 16.080 -21.695 1.00 55.85 911 GLU B C 1
ATOM 4364 O O . GLU B 1 290 ? -50.365 15.113 -21.145 1.00 50.89 911 GLU B O 1
ATOM 4370 N N . LYS B 1 291 ? -50.529 16.540 -22.885 1.00 58.76 912 LYS B N 1
ATOM 4371 C CA . LYS B 1 291 ? -49.459 15.906 -23.645 1.00 52.26 912 LYS B CA 1
ATOM 4372 C C . LYS B 1 291 ? -48.119 16.044 -22.930 1.00 52.52 912 LYS B C 1
ATOM 4373 O O . LYS B 1 291 ? -47.381 15.064 -22.782 1.00 52.03 912 LYS B O 1
ATOM 4375 N N . ASP B 1 292 ? -47.817 17.258 -22.474 1.00 54.22 913 ASP B N 1
ATOM 4376 C CA . ASP B 1 292 ? -46.558 17.529 -21.781 1.00 51.71 913 ASP B CA 1
ATOM 4377 C C . ASP B 1 292 ? -46.481 16.792 -20.444 1.00 52.36 913 ASP B C 1
ATOM 4378 O O . ASP B 1 292 ? -45.413 16.303 -20.050 1.00 44.76 913 ASP B O 1
ATOM 4383 N N . LEU B 1 293 ? -47.612 16.720 -19.745 1.00 47.10 914 LEU B N 1
ATOM 4384 C CA . LEU B 1 293 ? -47.662 16.055 -18.443 1.00 41.80 914 LEU B CA 1
ATOM 4385 C C . LEU B 1 293 ? -47.454 14.545 -18.578 1.00 34.07 914 LEU B C 1
ATOM 4386 O O . LEU B 1 293 ? -46.719 13.943 -17.790 1.00 41.53 914 LEU B O 1
ATOM 4391 N N . ARG B 1 294 ? -48.094 13.936 -19.573 1.00 43.85 915 ARG B N 1
ATOM 4392 C CA . ARG B 1 294 ? -47.966 12.494 -19.776 1.00 44.01 915 ARG B CA 1
ATOM 4393 C C . ARG B 1 294 ? -46.514 12.086 -20.038 1.00 43.14 915 ARG B C 1
ATOM 4394 O O . ARG B 1 294 ? -46.010 11.123 -19.452 1.00 43.61 915 ARG B O 1
ATOM 4402 N N . LYS B 1 295 ? -45.840 12.834 -20.903 1.00 43.50 916 LYS B N 1
ATOM 4403 C CA . LYS B 1 295 ? -44.443 12.556 -21.195 1.00 45.23 916 LYS B CA 1
ATOM 4404 C C . LYS B 1 295 ? -43.590 12.685 -19.944 1.00 49.08 916 LYS B C 1
ATOM 4405 O O . LYS B 1 295 ? -42.701 11.866 -19.698 1.00 49.88 916 LYS B O 1
ATOM 4411 N N . LYS B 1 296 ? -43.872 13.712 -19.150 1.00 47.25 917 LYS B N 1
ATOM 4412 C CA . LYS B 1 296 ? -43.163 13.907 -17.897 1.00 43.49 917 LYS B CA 1
ATOM 4413 C C . LYS B 1 296 ? -43.354 12.721 -16.961 1.00 42.55 917 LYS B C 1
ATOM 4414 O O . LYS B 1 296 ? -42.400 12.246 -16.346 1.00 45.30 917 LYS B O 1
ATOM 4420 N N . LEU B 1 297 ? -44.590 12.244 -16.850 1.00 45.34 918 LEU B N 1
ATOM 4421 C CA . LEU B 1 297 ? -44.869 11.114 -15.972 1.00 39.12 918 LEU B CA 1
ATOM 4422 C C . LEU B 1 297 ? -44.155 9.866 -16.497 1.00 44.24 918 LEU B C 1
ATOM 4423 O O . LEU B 1 297 ? -43.528 9.126 -15.738 1.00 44.06 918 LEU B O 1
ATOM 4428 N N . VAL B 1 298 ? -44.239 9.654 -17.808 1.00 50.75 919 VAL B N 1
ATOM 4429 C CA . VAL B 1 298 ? -43.539 8.546 -18.455 1.00 46.29 919 VAL B CA 1
ATOM 4430 C C . VAL B 1 298 ? -42.040 8.655 -18.215 1.00 47.73 919 VAL B C 1
ATOM 4431 O O . VAL B 1 298 ? -41.397 7.701 -17.786 1.00 46.70 919 VAL B O 1
ATOM 4435 N N . ASN B 1 299 ? -41.494 9.838 -18.466 1.00 52.20 920 ASN B N 1
ATOM 4436 C CA . ASN B 1 299 ? -40.063 10.062 -18.329 1.00 53.33 920 ASN B CA 1
ATOM 4437 C C . ASN B 1 299 ? -39.574 9.840 -16.901 1.00 55.10 920 ASN B C 1
ATOM 4438 O O . ASN B 1 299 ? -38.389 9.592 -16.675 1.00 58.11 920 ASN B O 1
ATOM 4443 N N . ASN B 1 300 ? -40.491 9.924 -15.940 1.00 55.08 921 ASN B N 1
ATOM 4444 C CA . ASN B 1 300 ? -40.144 9.717 -14.538 1.00 44.23 921 ASN B CA 1
ATOM 4445 C C . ASN B 1 300 ? -40.607 8.364 -14.012 1.00 51.13 921 ASN B C 1
ATOM 4446 O O . ASN B 1 300 ? -40.532 8.101 -12.808 1.00 56.42 921 ASN B O 1
ATOM 4451 N N . GLU B 1 301 ? -41.086 7.518 -14.922 1.00 58.10 922 GLU B N 1
ATOM 4452 C CA . GLU B 1 301 ? -41.547 6.172 -14.587 1.00 55.17 922 GLU B CA 1
ATOM 4453 C C . GLU B 1 301 ? -42.569 6.181 -13.450 1.00 52.27 922 GLU B C 1
ATOM 4454 O O . GLU B 1 301 ? -42.444 5.432 -12.480 1.00 55.67 922 GLU B O 1
ATOM 4456 N N . ILE B 1 302 ? -43.575 7.039 -13.573 1.00 53.62 923 ILE B N 1
ATOM 4457 C CA . ILE B 1 302 ? -44.592 7.163 -12.537 1.00 50.32 923 ILE B CA 1
ATOM 4458 C C . ILE B 1 302 ? -45.663 6.091 -12.706 1.00 43.23 923 ILE B C 1
ATOM 4459 O O . ILE B 1 302 ? -46.304 6.012 -13.752 1.00 48.34 923 ILE B O 1
ATOM 4464 N N . ILE B 1 303 ? -45.856 5.277 -11.672 1.00 46.22 924 ILE B N 1
ATOM 4465 C CA . ILE B 1 303 ? -46.934 4.295 -11.651 1.00 45.43 924 ILE B CA 1
ATOM 4466 C C . ILE B 1 303 ? -48.025 4.749 -10.685 1.00 43.25 924 ILE B C 1
ATOM 4467 O O . ILE B 1 303 ? -47.751 5.064 -9.525 1.00 43.96 924 ILE B O 1
ATOM 4470 N N . LEU B 1 304 ? -49.261 4.792 -11.164 1.00 40.11 925 LEU B N 1
ATOM 4471 C CA . LEU B 1 304 ? -50.380 5.183 -10.319 1.00 41.54 925 LEU B CA 1
ATOM 4472 C C . LEU B 1 304 ? -51.322 3.998 -10.132 1.00 43.58 925 LEU B C 1
ATOM 4473 O O . LEU B 1 304 ? -52.241 3.795 -10.928 1.00 47.59 925 LEU B O 1
ATOM 4478 N N . ASP B 1 305 ? -51.092 3.217 -9.083 1.00 47.61 926 ASP B N 1
ATOM 4479 C CA . ASP B 1 305 ? -51.860 1.993 -8.875 1.00 49.07 926 ASP B CA 1
ATOM 4480 C C . ASP B 1 305 ? -53.082 2.191 -7.988 1.00 53.53 926 ASP B C 1
ATOM 4481 O O . ASP B 1 305 ? -53.528 3.319 -7.761 1.00 44.79 926 ASP B O 1
ATOM 4486 N N . ASP B 1 306 ? -53.613 1.078 -7.487 1.00 56.86 927 ASP B N 1
ATOM 4487 C CA . ASP B 1 306 ? -54.833 1.084 -6.690 1.00 56.04 927 ASP B CA 1
ATOM 4488 C C . ASP B 1 306 ? -54.648 1.773 -5.340 1.00 51.48 927 ASP B C 1
ATOM 4489 O O . ASP B 1 306 ? -55.624 2.018 -4.628 1.00 54.91 927 ASP B O 1
ATOM 4494 N N . ASP B 1 307 ? -53.400 2.076 -4.990 1.00 48.02 928 ASP B N 1
ATOM 4495 C CA . ASP B 1 307 ? -53.099 2.780 -3.745 1.00 47.66 928 ASP B CA 1
ATOM 4496 C C . ASP B 1 307 ? -52.998 4.299 -3.933 1.00 48.76 928 ASP B C 1
ATOM 4497 O O . ASP B 1 307 ? -52.656 5.028 -2.998 1.00 38.57 928 ASP B O 1
ATOM 4502 N N . PHE B 1 308 ? -53.305 4.763 -5.143 1.00 37.53 929 PHE B N 1
ATOM 4503 C CA . PHE B 1 308 ? -53.255 6.180 -5.468 1.00 33.94 929 PHE B CA 1
ATOM 4504 C C . PHE B 1 308 ? -54.645 6.627 -5.913 1.00 37.14 929 PHE B C 1
ATOM 4505 O O . PHE B 1 308 ? -55.159 6.134 -6.914 1.00 38.99 929 PHE B O 1
ATOM 4513 N N . PRO B 1 309 ? -55.273 7.553 -5.161 1.00 28.87 930 PRO B N 1
ATOM 4514 C CA . PRO B 1 309 ? -54.758 8.162 -3.927 1.00 33.74 930 PRO B CA 1
ATOM 4515 C C . PRO B 1 309 ? -54.804 7.197 -2.757 1.00 32.86 930 PRO B C 1
ATOM 4516 O O . PRO B 1 309 ? -55.501 6.186 -2.820 1.00 30.81 930 PRO B O 1
ATOM 4520 N N . SER B 1 310 ? -54.063 7.511 -1.703 1.00 26.22 931 SER B N 1
ATOM 4521 C CA . SER B 1 310 ? -53.938 6.610 -0.564 1.00 23.28 931 SER B CA 1
ATOM 4522 C C . SER B 1 310 ? -54.990 6.855 0.508 1.00 31.45 931 SER B C 1
ATOM 4523 O O . SER B 1 310 ? -55.102 7.966 1.047 1.00 25.36 931 SER B O 1
ATOM 4526 N N . VAL B 1 311 ? -55.746 5.811 0.837 1.00 26.04 932 VAL B N 1
ATOM 4527 C CA . VAL B 1 311 ? -56.737 5.911 1.906 1.00 29.31 932 VAL B CA 1
ATOM 4528 C C . VAL B 1 311 ? -56.035 6.081 3.256 1.00 30.45 932 VAL B C 1
ATOM 4529 O O . VAL B 1 311 ? -56.573 6.717 4.168 1.00 29.41 932 VAL B O 1
ATOM 4533 N N . MET B 1 312 ? -54.825 5.536 3.378 1.00 22.86 933 MET B N 1
ATOM 4534 C CA . MET B 1 312 ? -54.071 5.644 4.629 1.00 28.80 933 MET B CA 1
ATOM 4535 C C . MET B 1 312 ? -53.604 7.078 4.893 1.00 25.89 933 MET B C 1
ATOM 4536 O O . MET B 1 312 ? -53.658 7.568 6.023 1.00 24.22 933 MET B O 1
ATOM 4541 N N . VAL B 1 313 ? -53.128 7.736 3.843 1.00 23.25 934 VAL B N 1
ATOM 4542 C CA . VAL B 1 313 ? -52.707 9.124 3.948 1.00 20.45 934 VAL B CA 1
ATOM 4543 C C . VAL B 1 313 ? -53.919 9.975 4.337 1.00 19.78 934 VAL B C 1
ATOM 4544 O O . VAL B 1 313 ? -53.845 10.782 5.255 1.00 19.56 934 VAL B O 1
ATOM 4548 N N . TYR B 1 314 ? -55.038 9.768 3.647 1.00 20.84 935 TYR B N 1
ATOM 4549 C CA . TYR B 1 314 ? -56.266 10.503 3.926 1.00 24.81 935 TYR B CA 1
ATOM 4550 C C . TYR B 1 314 ? -56.680 10.354 5.382 1.00 23.71 935 TYR B C 1
ATOM 4551 O O . TYR B 1 314 ? -57.024 11.331 6.044 1.00 22.85 935 TYR B O 1
ATOM 4560 N N . ASP B 1 315 ? -56.624 9.129 5.884 1.00 21.53 936 ASP B N 1
ATOM 4561 C CA A ASP B 1 315 ? -57.048 8.856 7.251 0.50 26.89 936 ASP B CA 1
ATOM 4562 C CA B ASP B 1 315 ? -57.038 8.843 7.250 0.50 26.90 936 ASP B CA 1
ATOM 4563 C C . ASP B 1 315 ? -56.088 9.476 8.259 1.00 24.40 936 ASP B C 1
ATOM 4564 O O . ASP B 1 315 ? -56.508 9.948 9.316 1.00 23.29 936 ASP B O 1
ATOM 4573 N N . ALA B 1 316 ? -54.804 9.476 7.923 1.00 21.73 937 ALA B N 1
ATOM 4574 C CA . ALA B 1 316 ? -53.787 9.995 8.824 1.00 25.79 937 ALA B CA 1
ATOM 4575 C C . ALA B 1 316 ? -53.978 11.499 9.051 1.00 22.15 937 ALA B C 1
ATOM 4576 O O . ALA B 1 316 ? -53.751 12.011 10.157 1.00 19.97 937 ALA B O 1
ATOM 4578 N N . TYR B 1 317 ? -54.401 12.207 8.006 1.00 19.09 938 TYR B N 1
ATOM 4579 C CA . TYR B 1 317 ? -54.624 13.649 8.126 1.00 17.21 938 TYR B CA 1
ATOM 4580 C C . TYR B 1 317 ? -56.028 13.969 8.630 1.00 18.85 938 TYR B C 1
ATOM 4581 O O . TYR B 1 317 ? -56.221 14.952 9.341 1.00 19.57 938 TYR B O 1
ATOM 4590 N N . MET B 1 318 ? -57.008 13.146 8.264 1.00 19.51 939 MET B N 1
ATOM 4591 C CA . MET B 1 318 ? -58.404 13.430 8.609 1.00 21.84 939 MET B CA 1
ATOM 4592 C C . MET B 1 318 ? -58.745 12.947 10.017 1.00 22.59 939 MET B C 1
ATOM 4593 O O . MET B 1 318 ? -59.628 13.502 10.681 1.00 22.35 939 MET B O 1
ATOM 4598 N N . ARG B 1 319 ? -58.045 11.909 10.469 1.00 20.53 940 ARG B N 1
ATOM 4599 C CA . ARG B 1 319 ? -58.331 11.314 11.771 1.00 21.87 940 ARG B CA 1
ATOM 4600 C C . ARG B 1 319 ? -57.082 11.097 12.615 1.00 22.88 940 ARG B C 1
ATOM 4601 O O . ARG B 1 319 ? -56.874 9.993 13.114 1.00 22.44 940 ARG B O 1
ATOM 4606 N N . PRO B 1 320 ? -56.257 12.147 12.803 1.00 20.53 941 PRO B N 1
ATOM 4607 C CA . PRO B 1 320 ? -55.049 11.937 13.616 1.00 20.13 941 PRO B CA 1
ATOM 4608 C C . PRO B 1 320 ? -55.428 11.661 15.056 1.00 19.56 941 PRO B C 1
ATOM 4609 O O . PRO B 1 320 ? -56.534 12.018 15.488 1.00 18.64 941 PRO B O 1
ATOM 4613 N N . GLU B 1 321 ? -54.522 11.050 15.810 1.00 18.81 942 GLU B N 1
ATOM 4614 C CA . GLU B 1 321 ? -54.794 10.832 17.226 1.00 22.42 942 GLU B CA 1
ATOM 4615 C C . GLU B 1 321 ? -54.600 12.150 17.989 1.00 19.26 942 GLU B C 1
ATOM 4616 O O . GLU B 1 321 ? -53.495 12.678 18.029 1.00 18.07 942 GLU B O 1
ATOM 4622 N N . VAL B 1 322 ? -55.672 12.672 18.585 1.00 20.95 943 VAL B N 1
ATOM 4623 C CA . VAL B 1 322 ? -55.616 13.911 19.364 1.00 24.21 943 VAL B CA 1
ATOM 4624 C C . VAL B 1 322 ? -56.404 13.763 20.662 1.00 25.32 943 VAL B C 1
ATOM 4625 O O . VAL B 1 322 ? -57.243 12.875 20.786 1.00 27.66 943 VAL B O 1
ATOM 4629 N N . ASP B 1 323 ? -56.145 14.645 21.619 1.00 24.16 944 ASP B N 1
ATOM 4630 C CA . ASP B 1 323 ? -56.879 14.650 22.887 1.00 21.07 944 ASP B CA 1
ATOM 4631 C C . ASP B 1 323 ? -58.033 15.657 22.802 1.00 24.40 944 ASP B C 1
ATOM 4632 O O . ASP B 1 323 ? -57.813 16.839 22.505 1.00 24.59 944 ASP B O 1
ATOM 4637 N N . HIS B 1 324 ? -59.257 15.191 23.056 1.00 23.46 945 HIS B N 1
ATOM 4638 C CA . HIS B 1 324 ? -60.456 16.033 22.936 1.00 24.84 945 HIS B CA 1
ATOM 4639 C C . HIS B 1 324 ? -60.862 16.703 24.239 1.00 26.24 945 HIS B C 1
ATOM 4640 O O . HIS B 1 324 ? -61.944 17.298 24.324 1.00 21.25 945 HIS B O 1
ATOM 4647 N N . ASP B 1 325 ? -60.006 16.590 25.252 1.00 26.87 946 ASP B N 1
ATOM 4648 C CA . ASP B 1 325 ? -60.259 17.193 26.558 1.00 20.34 946 ASP B CA 1
ATOM 4649 C C . ASP B 1 325 ? -60.653 18.661 26.392 1.00 24.04 946 ASP B C 1
ATOM 4650 O O . ASP B 1 325 ? -59.981 19.416 25.685 1.00 21.12 946 ASP B O 1
ATOM 4655 N N . THR B 1 326 ? -61.759 19.054 27.020 1.00 18.87 947 THR B N 1
ATOM 4656 C CA . THR B 1 326 ? -62.293 20.403 26.866 1.00 20.05 947 THR B CA 1
ATOM 4657 C C . THR B 1 326 ? -62.065 21.275 28.085 1.00 19.93 947 THR B C 1
ATOM 4658 O O . THR B 1 326 ? -62.652 22.357 2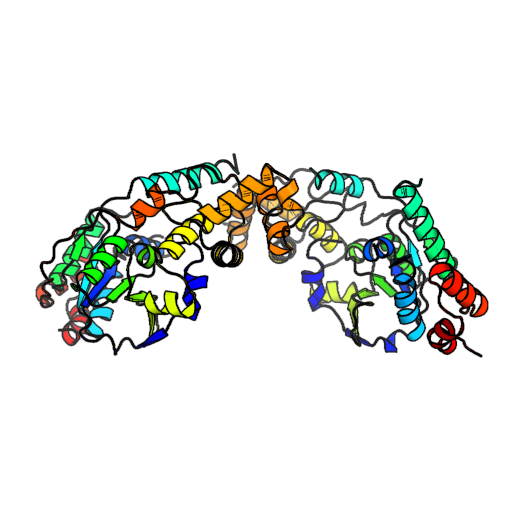8.209 1.00 18.66 947 THR B O 1
ATOM 4662 N N . THR B 1 327 ? -61.219 20.805 28.993 1.00 19.45 948 THR B N 1
ATOM 4663 C CA . THR B 1 327 ? -60.858 21.616 30.157 1.00 22.98 948 THR B CA 1
ATOM 4664 C C . THR B 1 327 ? -60.105 22.850 29.658 1.00 18.38 948 THR B C 1
ATOM 4665 O O . THR B 1 327 ? -59.112 22.716 28.946 1.00 21.17 948 THR B O 1
ATOM 4669 N N . PRO B 1 328 ? -60.596 24.054 29.991 1.00 20.79 949 PRO B N 1
ATOM 4670 C CA . PRO B 1 328 ? -59.905 25.274 29.554 1.00 25.62 949 PRO B CA 1
ATOM 4671 C C . PRO B 1 328 ? -58.527 25.372 30.201 1.00 25.74 949 PRO B C 1
ATOM 4672 O O . PRO B 1 328 ? -58.341 24.888 31.317 1.00 22.09 949 PRO B O 1
ATOM 4676 N N . PHE B 1 329 ? -57.569 25.967 29.500 1.00 22.02 950 PHE B N 1
ATOM 4677 C CA . PHE B 1 329 ? -56.244 26.137 30.062 1.00 20.56 950 PHE B CA 1
ATOM 4678 C C . PHE B 1 329 ? -56.247 27.277 31.063 1.00 20.85 950 PHE B C 1
ATOM 4679 O O . PHE B 1 329 ? -57.060 28.197 30.971 1.00 21.88 950 PHE B O 1
ATOM 4687 N N . VAL B 1 330 ? -55.318 27.204 32.011 1.00 23.07 951 VAL B N 1
ATOM 4688 C CA . VAL B 1 330 ? -55.160 28.223 33.030 1.00 28.18 951 VAL B CA 1
ATOM 4689 C C . VAL B 1 330 ? -53.790 28.899 32.909 1.00 20.16 951 VAL B C 1
ATOM 4690 O O . VAL B 1 330 ? -52.757 28.234 32.819 1.00 22.47 951 VAL B O 1
ATOM 4694 N N . TRP B 1 331 ? -53.793 30.225 32.882 1.00 17.00 952 TRP B N 1
ATOM 4695 C CA . TRP B 1 331 ? -52.548 30.976 32.809 1.00 24.19 952 TRP B CA 1
ATOM 4696 C C . TRP B 1 331 ? -52.241 31.583 34.167 1.00 21.92 952 TRP B C 1
ATOM 4697 O O . TRP B 1 331 ? -53.097 32.240 34.755 1.00 26.22 952 TRP B O 1
ATOM 4708 N N . GLY B 1 332 ? -51.035 31.336 34.676 1.00 24.88 953 GLY B N 1
ATOM 4709 C CA . GLY B 1 332 ? -50.586 31.979 35.903 1.00 23.92 953 GLY B CA 1
ATOM 4710 C C . GLY B 1 332 ? -49.775 33.216 35.575 1.00 25.91 953 GLY B C 1
ATOM 4711 O O . GLY B 1 332 ? -49.676 33.599 34.413 1.00 25.81 953 GLY B O 1
ATOM 4712 N N . VAL B 1 333 ? -49.207 33.859 36.590 1.00 31.55 954 VAL B N 1
ATOM 4713 C CA . VAL B 1 333 ? -48.318 34.986 36.348 1.00 26.32 954 VAL B CA 1
ATOM 4714 C C . VAL B 1 333 ? -46.876 34.485 36.424 1.00 23.02 954 VAL B C 1
ATOM 4715 O O . VAL B 1 333 ? -46.603 33.464 37.060 1.00 24.42 954 VAL B O 1
ATOM 4719 N N . PRO B 1 334 ? -45.953 35.175 35.745 1.00 23.57 955 PRO B N 1
ATOM 4720 C CA . PRO B 1 334 ? -44.552 34.741 35.832 1.00 21.50 955 PRO B CA 1
ATOM 4721 C C . PRO B 1 334 ? -44.070 34.857 37.271 1.00 22.50 955 PRO B C 1
ATOM 4722 O O . PRO B 1 334 ? -44.381 35.851 37.942 1.00 20.66 955 PRO B O 1
ATOM 4726 N N . ASP B 1 335 ? -43.348 33.844 37.742 1.00 21.35 956 ASP B N 1
ATOM 4727 C CA . ASP B 1 335 ? -42.876 33.813 39.119 1.00 18.71 956 ASP B CA 1
ATOM 4728 C C . ASP B 1 335 ? -41.438 34.349 39.123 1.00 17.94 956 ASP B C 1
ATOM 4729 O O . ASP B 1 335 ? -40.493 33.602 38.842 1.00 17.91 956 ASP B O 1
ATOM 4734 N N . LEU B 1 336 ? -41.279 35.640 39.435 1.00 17.84 957 LEU B N 1
ATOM 4735 C CA . LEU B 1 336 ? -39.974 36.314 39.332 1.00 19.03 957 LEU B CA 1
ATOM 4736 C C . LEU B 1 336 ? -38.921 35.627 40.202 1.00 18.83 957 LEU B C 1
ATOM 4737 O O . LEU B 1 336 ? -37.803 35.361 39.742 1.00 17.84 957 LEU B O 1
ATOM 4742 N N . ASP B 1 337 ? -39.292 35.329 41.447 1.00 18.11 958 ASP B N 1
ATOM 4743 C CA . ASP B 1 337 ? -38.377 34.671 42.382 1.00 20.39 958 ASP B CA 1
ATOM 4744 C C . ASP B 1 337 ? -37.844 33.374 41.793 1.00 19.92 958 ASP B C 1
ATOM 4745 O O . ASP B 1 337 ? -36.636 33.168 41.728 1.00 22.04 958 ASP B O 1
ATOM 4750 N N . MET B 1 338 ? -38.744 32.514 41.326 1.00 18.06 959 MET B N 1
ATOM 4751 C CA . MET B 1 338 ? -38.323 31.212 40.804 1.00 16.35 959 MET B CA 1
ATOM 4752 C C . MET B 1 338 ? -37.630 31.303 39.449 1.00 18.21 959 MET B C 1
ATOM 4753 O O . MET B 1 338 ? -36.786 30.464 39.116 1.00 21.14 959 MET B O 1
ATOM 4758 N N . LEU B 1 339 ? -37.968 32.321 38.663 1.00 18.71 960 LEU B N 1
ATOM 4759 C CA . LEU B 1 339 ? -37.289 32.516 37.384 1.00 21.53 960 LEU B CA 1
ATOM 4760 C C . LEU B 1 339 ? -35.862 33.045 37.627 1.00 19.31 960 LEU B C 1
ATOM 4761 O O . LEU B 1 339 ? -34.909 32.647 36.948 1.00 17.54 960 LEU B O 1
ATOM 4766 N N . ARG B 1 340 ? -35.727 33.951 38.592 1.00 16.82 961 ARG B N 1
ATOM 4767 C CA . ARG B 1 340 ? -34.405 34.436 38.991 1.00 22.71 961 ARG B CA 1
ATOM 4768 C C . ARG B 1 340 ? -33.471 33.282 39.330 1.00 14.92 961 ARG B C 1
ATOM 4769 O O . ARG B 1 340 ? -32.370 33.189 38.794 1.00 18.00 961 ARG B O 1
ATOM 4777 N N . SER B 1 341 ? -33.915 32.396 40.216 1.00 19.90 962 SER B N 1
ATOM 4778 C CA . SER B 1 341 ? -33.058 31.297 40.654 1.00 24.20 962 SER B CA 1
ATOM 4779 C C . SER B 1 341 ? -32.843 30.266 39.541 1.00 23.19 962 SER B C 1
ATOM 4780 O O . SER B 1 341 ? -31.773 29.654 39.458 1.00 17.79 962 SER B O 1
ATOM 4783 N N . PHE B 1 342 ? -33.847 30.085 38.676 1.00 19.35 963 PHE B N 1
ATOM 4784 C CA . PHE B 1 342 ? -33.715 29.140 37.563 1.00 19.24 963 PHE B CA 1
ATOM 4785 C C . PHE B 1 342 ? -32.648 29.622 36.590 1.00 17.41 963 PHE B C 1
ATOM 4786 O O . PHE B 1 342 ? -31.748 28.868 36.205 1.00 18.96 963 PHE B O 1
ATOM 4794 N N . MET B 1 343 ? -32.761 30.880 36.183 1.00 17.07 964 MET B N 1
ATOM 4795 C CA . MET B 1 343 ? -31.816 31.444 35.221 1.00 19.03 964 MET B CA 1
ATOM 4796 C C . MET B 1 343 ? -30.392 31.521 35.799 1.00 21.70 964 MET B C 1
ATOM 4797 O O . MET B 1 343 ? -29.403 31.273 35.100 1.00 21.08 964 MET B O 1
ATOM 4802 N N . LYS B 1 344 ? -30.304 31.848 37.081 1.00 17.20 965 LYS B N 1
ATOM 4803 C CA . LYS B 1 344 ? -29.030 31.848 37.801 1.00 20.17 965 LYS B CA 1
ATOM 4804 C C . LYS B 1 344 ? -28.424 30.450 37.742 1.00 20.41 965 LYS B C 1
ATOM 4805 O O . LYS B 1 344 ? -27.285 30.262 37.320 1.00 24.58 965 LYS B O 1
ATOM 4811 N N . THR B 1 345 ? -29.210 29.458 38.139 1.00 20.56 966 THR B N 1
ATOM 4812 C CA . THR B 1 345 ? -28.724 28.082 38.147 1.00 25.94 966 THR B CA 1
ATOM 4813 C C . THR B 1 345 ? -28.351 27.572 36.757 1.00 33.50 966 THR B C 1
ATOM 4814 O O . THR B 1 345 ? -27.298 26.951 36.580 1.00 25.88 966 THR B O 1
ATOM 4818 N N . GLN B 1 346 ? -29.201 27.834 35.768 1.00 28.31 967 GLN B N 1
ATOM 4819 C CA . GLN B 1 346 ? -29.029 27.178 34.471 1.00 23.70 967 GLN B CA 1
ATOM 4820 C C . GLN B 1 346 ? -28.030 27.878 33.563 1.00 30.18 967 GLN B C 1
ATOM 4821 O O . GLN B 1 346 ? -27.360 27.225 32.762 1.00 30.39 967 GLN B O 1
ATOM 4827 N N . LEU B 1 347 ? -27.929 29.199 33.690 1.00 28.28 968 LEU B N 1
ATOM 4828 C CA . LEU B 1 347 ? -27.083 29.988 32.796 1.00 32.57 968 LEU B CA 1
ATOM 4829 C C . LEU B 1 347 ? -26.191 30.980 33.525 1.00 29.84 968 LEU B C 1
ATOM 4830 O O . LEU B 1 347 ? -25.495 31.768 32.881 1.00 29.34 968 LEU B O 1
ATOM 4835 N N . GLY B 1 348 ? -26.231 30.974 34.854 1.00 29.22 969 GLY B N 1
ATOM 4836 C CA . GLY B 1 348 ? -25.379 31.862 35.630 1.00 32.74 969 GLY B CA 1
ATOM 4837 C C . GLY B 1 348 ? -25.754 33.330 35.576 1.00 33.09 969 GLY B C 1
ATOM 4838 O O . GLY B 1 348 ? -24.927 34.183 35.909 1.00 30.84 969 GLY B O 1
ATOM 4839 N N . TRP B 1 349 ? -26.986 33.633 35.164 1.00 27.13 970 TRP B N 1
ATOM 4840 C CA . TRP B 1 349 ? -27.480 35.013 35.178 1.00 26.46 970 TRP B CA 1
ATOM 4841 C C . TRP B 1 349 ? -27.666 35.568 36.592 1.00 22.80 970 TRP B C 1
ATOM 4842 O O . TRP B 1 349 ? -28.398 34.989 37.406 1.00 24.92 970 TRP B O 1
ATOM 4853 N N . PRO B 1 350 ? -27.054 36.728 36.874 1.00 23.78 971 PRO B N 1
ATOM 4854 C CA . PRO B 1 350 ? -27.362 37.452 38.110 1.00 23.67 971 PRO B CA 1
ATOM 4855 C C . PRO B 1 350 ? -28.852 37.788 38.150 1.00 27.06 971 PRO B C 1
ATOM 4856 O O . PRO B 1 350 ? -29.444 37.937 37.081 1.00 25.52 971 PRO B O 1
ATOM 4860 N N . HIS B 1 351 ? -29.440 37.920 39.338 1.00 18.33 972 HIS B N 1
ATOM 4861 C CA . HIS B 1 351 ? -30.862 38.236 39.452 1.00 20.94 972 HIS B CA 1
ATOM 4862 C C . HIS B 1 351 ? -31.217 39.558 38.769 1.00 30.70 972 HIS B C 1
ATOM 4863 O O . HIS B 1 351 ? -32.294 39.689 38.170 1.00 20.87 972 HIS B O 1
ATOM 4870 N N . GLU B 1 352 ? -30.320 40.537 38.869 1.00 25.96 973 GLU B N 1
ATOM 4871 C CA . GLU B 1 352 ? -30.596 41.858 38.320 1.00 31.23 973 GLU B CA 1
ATOM 4872 C C . GLU B 1 352 ? -30.688 41.794 36.792 1.00 26.53 973 GLU B C 1
ATOM 4873 O O . GLU B 1 352 ? -31.470 42.520 36.178 1.00 29.44 973 GLU B O 1
ATOM 4876 N N . LYS B 1 353 ? -29.898 40.915 36.185 1.00 18.56 974 LYS B N 1
ATOM 4877 C CA . LYS B 1 353 ? -29.964 40.705 34.744 1.00 26.10 974 LYS B CA 1
ATOM 4878 C C . LYS B 1 353 ? -31.322 40.110 34.353 1.00 28.67 974 LYS B C 1
ATOM 4879 O O . LYS B 1 353 ? -31.972 40.584 33.420 1.00 28.89 974 LYS B O 1
ATOM 4885 N N . SER B 1 354 ? -31.753 39.085 35.083 1.00 22.33 975 SER B N 1
ATOM 4886 C CA . SER B 1 354 ? -33.077 38.504 34.876 1.00 22.93 975 SER B CA 1
ATOM 4887 C C . SER B 1 354 ? -34.163 39.549 35.045 1.00 23.77 975 SER B C 1
ATOM 4888 O O . SER B 1 354 ? -35.105 39.614 34.252 1.00 23.97 975 SER B O 1
ATOM 4891 N N . ASP B 1 355 ? -34.016 40.376 36.071 1.00 19.48 976 ASP B N 1
ATOM 4892 C CA . ASP B 1 355 ? -35.004 41.391 36.403 1.00 22.39 976 ASP B CA 1
ATOM 4893 C C . ASP B 1 355 ? -35.221 42.382 35.271 1.00 22.10 976 ASP B C 1
ATOM 4894 O O . ASP B 1 355 ? -36.344 42.808 35.013 1.00 20.79 976 ASP B O 1
ATOM 4899 N N . GLU B 1 356 ? -34.138 42.762 34.608 1.00 25.58 977 GLU B N 1
ATOM 4900 C CA . GLU B 1 356 ? -34.225 43.758 33.555 1.00 29.05 977 GLU B CA 1
ATOM 4901 C C . GLU B 1 356 ? -35.185 43.273 32.460 1.00 32.18 977 GLU B C 1
ATOM 4902 O O . GLU B 1 356 ? -35.954 44.047 31.890 1.00 22.07 977 GLU B O 1
ATOM 4908 N N . ILE B 1 357 ? -35.166 41.972 32.197 1.00 24.70 978 ILE B N 1
ATOM 4909 C CA . ILE B 1 357 ? -36.044 41.411 31.177 1.00 22.07 978 ILE B CA 1
ATOM 4910 C C . ILE B 1 357 ? -37.444 41.137 31.703 1.00 24.05 978 ILE B C 1
ATOM 4911 O O . ILE B 1 357 ? -38.438 41.395 31.006 1.00 16.95 978 ILE B O 1
ATOM 4916 N N . LEU B 1 358 ? -37.515 40.637 32.938 1.00 19.08 979 LEU B N 1
ATOM 4917 C CA . LEU B 1 358 ? -38.721 40.003 33.466 1.00 18.42 979 LEU B CA 1
ATOM 4918 C C . LEU B 1 358 ? -39.666 40.908 34.240 1.00 23.35 979 LEU B C 1
ATOM 4919 O O . LEU B 1 358 ? -40.888 40.699 34.229 1.00 17.13 979 LEU B O 1
ATOM 4924 N N . ILE B 1 359 ? -39.112 41.895 34.936 1.00 21.84 980 ILE B N 1
ATOM 4925 C CA . ILE B 1 359 ? -39.955 42.840 35.668 1.00 25.01 980 ILE B CA 1
ATOM 4926 C C . ILE B 1 359 ? -41.036 43.512 34.796 1.00 21.03 980 ILE B C 1
ATOM 4927 O O . ILE B 1 359 ? -42.179 43.644 35.231 1.00 23.64 980 ILE B O 1
ATOM 4932 N N . PRO B 1 360 ? -40.704 43.901 33.552 1.00 18.37 981 PRO B N 1
ATOM 4933 C CA . PRO B 1 360 ? -41.812 44.455 32.747 1.00 25.96 981 PRO B CA 1
ATOM 4934 C C . PRO B 1 360 ? -42.971 43.467 32.471 1.00 23.38 981 PRO B C 1
ATOM 4935 O O . PRO B 1 360 ? -44.030 43.890 31.996 1.00 21.80 981 PRO B O 1
ATOM 4939 N N . LEU B 1 361 ? -42.763 42.180 32.753 1.00 16.74 982 LEU B N 1
ATOM 4940 C CA . LEU B 1 361 ? -43.802 41.165 32.581 1.00 21.77 982 LEU B CA 1
ATOM 4941 C C . LEU B 1 361 ? -44.704 40.992 33.805 1.00 28.67 982 LEU B C 1
ATOM 4942 O O . LEU B 1 361 ? -45.686 40.249 33.744 1.00 32.03 982 LEU B O 1
ATOM 4947 N N . ILE B 1 362 ? -44.378 41.679 34.902 1.00 29.33 983 ILE B N 1
ATOM 4948 C CA . ILE B 1 362 ? -45.059 41.479 36.186 1.00 30.85 983 ILE B CA 1
ATOM 4949 C C . ILE B 1 362 ? -46.135 42.530 36.470 1.00 37.59 983 ILE B C 1
ATOM 4950 O O . ILE B 1 362 ? -45.822 43.701 36.675 1.00 37.71 983 ILE B O 1
ATOM 4955 N N . ARG B 1 363 ? -47.396 42.108 36.488 1.00 37.33 984 ARG B N 1
ATOM 4956 C CA . ARG B 1 363 ? -48.502 43.012 36.788 1.00 40.72 984 ARG B CA 1
ATOM 4957 C C . ARG B 1 363 ? -48.546 43.269 38.285 1.00 47.93 984 ARG B C 1
ATOM 4958 O O . ARG B 1 363 ? -48.150 42.407 39.068 1.00 52.20 984 ARG B O 1
ATOM 4960 N N . ASP B 1 364 ? -49.019 44.447 38.688 1.00 54.68 985 ASP B N 1
ATOM 4961 C CA . ASP B 1 364 ? -49.133 44.770 40.115 1.00 59.03 985 ASP B CA 1
ATOM 4962 C C . ASP B 1 364 ? -50.457 44.298 40.717 1.00 51.76 985 ASP B C 1
ATOM 4963 O O . ASP B 1 364 ? -51.499 44.332 40.056 1.00 59.45 985 ASP B O 1
#